Protein AF-A0A815L8V5-F1 (afdb_monomer_lite)

InterPro domains:
  IPR011989 Armadillo-like helical [G3DSA:1.25.10.10] (196-444)
  IPR016024 Armadillo-type fold [SSF48371] (209-424)
  IPR021838 Protein of unknown function DUF3431 [PF11913] (2-192)
  IPR045906 Serine/threonine-protein kinase ULK4 [PTHR46240] (177-438)

Radius of gyration: 30.21 Å; chains: 1; bounding box: 75×44×86 Å

Sequence (453 aa):
MIVVSHYNEDLTWLDLFIGNKIPHIVYTRSSDPLISHGLSVNKGREVVVYLRYIVDFYSNLPSSIAFIHGHRTSVLQKDPDDIVVALRALKWNKYSYMPLTSAMTQSRFQHRALEIQAAVNYKLWRDVLQKELGPPPLTGVQTHCCASFAVTKEAILKHPKVFYSNIMNYIYASEYSDQLTGEIRKTFLPIICDRHILREEPIALLSLRFIQTIWTLIDHTPISLSILSQSKLIPSLFTLIMQHKDKPTGPFIQGVVSCLTTLSEQREMIQTMIEQGLVSVQLQLIQDQLNFSITDRISMNVLLELLSLLDRDLTYVLDIVKRALQVKKTGIGESDLPSIAEKLLQTHKPLVSLVGPMINLLPNEDSSIAKIALHNLSLLTQLIGSEGKAVLTKNHCHILSSILRTTDTTKQKLLLRALKRLINGDKRSLDVARSNNNNELIVKTSLLFFLCT

Foldseek 3Di:
DEEEEDEPADQPVCCVQVNPVDDYDYAYDDCDPPDDNYDNDLFQRQLLSVLVVCLVCVVPDDFKYWYAYRDQADPLAAPPRGLSVLVVPDPPPPDQKFASGPAKDWAAADCDDPDPLNNLVNCCCVPQVCVPQNHADHRTAMFHPHLTMMHGSVLSVSDDSVSSVSLSVCRVPPPDGSVSSNCCSGRPPVCSSDVVSRPPPPVLLVVLVVLLVVLVVDPPDPVVLVVVLPDCVLVVLLVQCVVCLVPLQDPNVLSSLVSLLSQLVDLSSLVSNLVSQVLVSLVSSLVSLVVPPPDDPSSVSSNLSSLSNLLSNLVSLVVLLVVLVVCVVPVDDDPCSVVVSVVSLVSNQVCLLCLQVLLVQLPPPPPSSNVSSLSSLLSCLVSNFQVNLVNDELVSLVSLLVCLVVDDPVSNVSSLNSVCRNPVVDPVLVVQLPPDDPDNSVSSNVSSVVSHD

pLDDT: mean 82.91, std 13.08, range [39.44, 97.5]

Organism: NCBI:txid433720

Structure (mmCIF, N/CA/C/O backbone):
data_AF-A0A815L8V5-F1
#
_entry.id   AF-A0A815L8V5-F1
#
loop_
_atom_site.group_PDB
_atom_site.id
_atom_site.type_symbol
_atom_site.label_atom_id
_atom_site.label_alt_id
_atom_site.label_comp_id
_atom_site.label_asym_id
_atom_site.label_entity_id
_atom_site.label_seq_id
_atom_site.pdbx_PDB_ins_code
_atom_site.Cartn_x
_atom_site.Cartn_y
_atom_site.Cartn_z
_atom_site.occupancy
_atom_site.B_iso_or_equiv
_atom_site.auth_seq_id
_atom_site.auth_comp_id
_atom_site.auth_asym_id
_atom_site.auth_atom_id
_atom_site.pdbx_PDB_model_num
ATOM 1 N N . MET A 1 1 ? 25.981 -6.390 -25.357 1.00 93.94 1 MET A N 1
ATOM 2 C CA . MET A 1 1 ? 26.302 -5.031 -25.856 1.00 93.94 1 MET A CA 1
ATOM 3 C C . MET A 1 1 ? 25.738 -4.018 -24.877 1.00 93.94 1 MET A C 1
ATOM 5 O O . MET A 1 1 ? 24.651 -4.263 -24.369 1.00 93.94 1 MET A O 1
ATOM 9 N N . ILE A 1 2 ? 26.439 -2.922 -24.602 1.00 94.62 2 ILE A N 1
ATOM 10 C CA . ILE A 1 2 ? 25.928 -1.790 -23.814 1.00 94.62 2 ILE A CA 1
ATOM 11 C C . ILE A 1 2 ? 25.681 -0.607 -24.754 1.00 94.62 2 ILE A C 1
ATOM 13 O O . ILE A 1 2 ? 26.516 -0.307 -25.598 1.00 94.62 2 ILE A O 1
ATOM 17 N N . VAL A 1 3 ? 24.546 0.067 -24.612 1.00 95.00 3 VAL A N 1
ATOM 18 C CA . VAL A 1 3 ? 24.196 1.278 -25.360 1.00 95.00 3 VAL A CA 1
ATOM 19 C C . VAL A 1 3 ? 24.008 2.407 -24.359 1.00 95.00 3 VAL A C 1
ATOM 21 O O . VAL A 1 3 ? 23.128 2.341 -23.498 1.00 95.00 3 VAL A O 1
ATOM 24 N N . VAL A 1 4 ? 24.842 3.437 -24.470 1.00 93.88 4 VAL A N 1
ATOM 25 C CA . VAL A 1 4 ? 24.873 4.562 -23.534 1.00 93.88 4 VAL A CA 1
ATOM 26 C C . VAL A 1 4 ? 24.207 5.774 -24.168 1.00 93.88 4 VAL A C 1
ATOM 28 O O . VAL A 1 4 ? 24.627 6.240 -25.226 1.00 93.88 4 VAL A O 1
ATOM 31 N N . SER A 1 5 ? 23.174 6.292 -23.505 1.00 91.81 5 SER A N 1
ATOM 32 C CA . SER A 1 5 ? 22.592 7.596 -23.818 1.00 91.81 5 SER A CA 1
ATOM 33 C C . SER A 1 5 ? 23.360 8.692 -23.090 1.00 91.81 5 SER A C 1
ATOM 35 O O . SER A 1 5 ? 23.199 8.844 -21.878 1.00 91.81 5 SER A O 1
ATOM 37 N N . HIS A 1 6 ? 24.137 9.468 -23.842 1.00 91.12 6 HIS A N 1
ATOM 38 C CA . HIS A 1 6 ? 25.019 10.516 -23.338 1.00 91.12 6 HIS A CA 1
ATOM 39 C C . HIS A 1 6 ? 24.514 11.932 -23.675 1.00 91.12 6 HIS A C 1
ATOM 41 O O . HIS A 1 6 ? 24.029 12.210 -24.778 1.00 91.12 6 HIS A O 1
ATOM 47 N N . TYR A 1 7 ? 24.615 12.822 -22.692 1.00 88.12 7 TYR A N 1
ATOM 48 C CA . TYR A 1 7 ? 24.348 14.252 -22.727 1.00 88.12 7 TYR A CA 1
ATOM 49 C C . TYR A 1 7 ? 25.132 14.981 -21.619 1.00 88.12 7 TYR A C 1
ATOM 51 O O . TYR A 1 7 ? 24.631 15.186 -20.514 1.00 88.12 7 TYR A O 1
ATOM 59 N N . ASN A 1 8 ? 26.346 15.426 -21.949 1.00 85.81 8 ASN A N 1
ATOM 60 C CA . ASN A 1 8 ? 27.227 16.230 -21.087 1.00 85.81 8 ASN A CA 1
ATOM 61 C C . ASN A 1 8 ? 27.664 15.552 -19.771 1.00 85.81 8 ASN A C 1
ATOM 63 O O . ASN A 1 8 ? 28.138 16.241 -18.868 1.00 85.81 8 ASN A O 1
ATOM 67 N N . GLU A 1 9 ? 27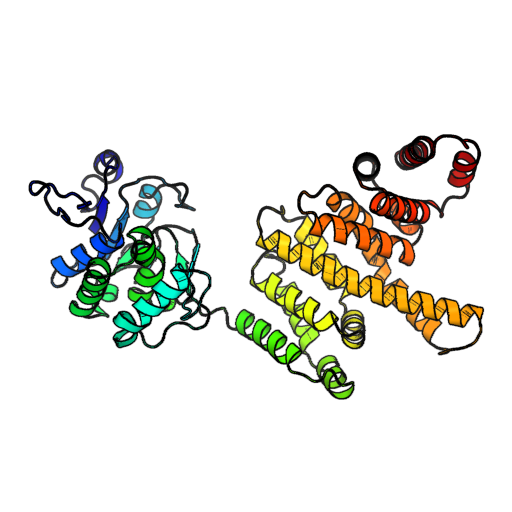.505 14.233 -19.634 1.00 89.38 9 GLU A N 1
ATOM 68 C CA . GLU A 1 9 ? 28.000 13.494 -18.470 1.00 89.38 9 GLU A CA 1
ATOM 69 C C . GLU A 1 9 ? 29.474 13.084 -18.627 1.00 89.38 9 GLU A C 1
ATOM 71 O O . GLU A 1 9 ? 29.961 12.862 -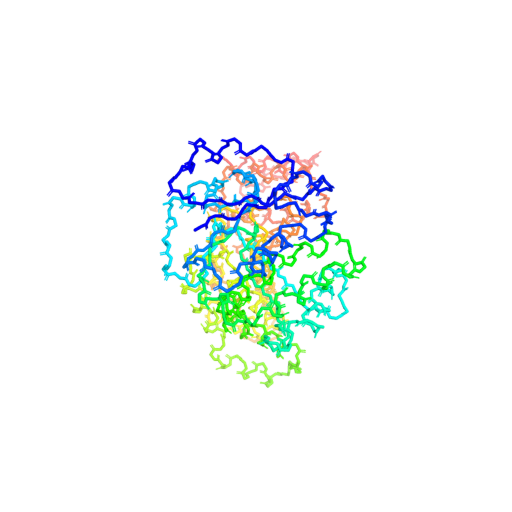19.733 1.00 89.38 9 GLU A O 1
ATOM 76 N N . ASP A 1 10 ? 30.181 12.908 -17.507 1.00 88.44 10 ASP A N 1
ATOM 77 C CA . ASP A 1 10 ? 31.504 12.278 -17.515 1.00 88.44 10 ASP A CA 1
ATOM 78 C C . ASP A 1 10 ? 31.377 10.765 -17.754 1.00 88.44 10 ASP A C 1
ATOM 80 O O . ASP A 1 10 ? 30.729 10.048 -16.986 1.00 88.44 10 ASP A O 1
ATOM 84 N N . LEU A 1 11 ? 32.012 10.283 -18.824 1.00 91.06 11 LEU A N 1
ATOM 85 C CA . LEU A 1 11 ? 32.017 8.881 -19.236 1.00 91.06 11 LEU A CA 1
ATOM 86 C C . LEU A 1 11 ? 33.344 8.159 -18.965 1.00 91.06 11 LEU A C 1
ATOM 88 O O . LEU A 1 11 ? 33.461 6.987 -19.318 1.00 91.06 11 LEU A O 1
ATOM 92 N N . THR A 1 12 ? 34.325 8.792 -18.308 1.00 90.19 12 THR A N 1
ATOM 93 C CA . THR A 1 12 ? 35.628 8.164 -17.984 1.00 90.19 12 THR A CA 1
ATOM 94 C C . THR A 1 12 ? 35.483 6.842 -17.221 1.00 90.19 12 THR A C 1
ATOM 96 O O . THR A 1 12 ? 36.309 5.934 -17.335 1.00 90.19 12 THR A O 1
ATOM 99 N N . TRP A 1 13 ? 34.390 6.689 -16.472 1.00 91.94 13 TRP A N 1
ATOM 100 C CA . TRP A 1 13 ? 34.065 5.470 -15.744 1.00 91.94 13 TRP A CA 1
ATOM 101 C C . TRP A 1 13 ? 33.830 4.251 -16.655 1.00 91.94 13 TRP A C 1
ATOM 103 O O . TRP A 1 13 ? 34.047 3.125 -16.199 1.00 91.94 13 TRP A O 1
ATOM 113 N N . LEU A 1 14 ? 33.401 4.436 -17.912 1.00 89.94 14 LEU A N 1
ATOM 114 C CA . LEU A 1 14 ? 33.193 3.325 -18.847 1.00 89.94 14 LEU A CA 1
ATOM 115 C C . LEU A 1 14 ? 34.505 2.573 -19.055 1.00 89.94 14 LEU A C 1
ATOM 117 O O . LEU A 1 14 ? 34.557 1.368 -18.816 1.00 89.94 14 LEU A O 1
ATOM 121 N N . ASP A 1 15 ? 35.581 3.281 -19.384 1.00 87.88 15 ASP A N 1
ATOM 122 C CA . ASP A 1 15 ? 36.890 2.666 -19.603 1.00 87.88 15 ASP A CA 1
ATOM 123 C C . ASP A 1 15 ? 37.466 2.078 -18.311 1.00 87.88 15 ASP A C 1
ATOM 125 O O . ASP A 1 15 ? 37.955 0.946 -18.303 1.00 87.88 15 ASP A O 1
ATOM 129 N N . LEU A 1 16 ? 37.337 2.804 -17.194 1.00 88.06 16 LEU A N 1
ATOM 130 C CA . LEU A 1 16 ? 37.876 2.388 -15.895 1.00 88.06 16 LEU A CA 1
ATOM 131 C C . LEU A 1 16 ? 37.215 1.116 -15.344 1.00 88.06 16 LEU A C 1
ATOM 133 O O . LEU A 1 16 ? 37.891 0.263 -14.764 1.00 88.06 16 LEU A O 1
ATOM 137 N N . PHE A 1 17 ? 35.892 0.979 -15.481 1.00 86.62 17 PHE A N 1
ATOM 138 C CA . PHE A 1 17 ? 35.136 -0.078 -14.799 1.00 86.62 17 PHE A CA 1
ATOM 139 C C . PHE A 1 17 ? 34.568 -1.156 -15.724 1.00 86.62 17 PHE A C 1
ATOM 141 O O . PHE A 1 17 ? 34.387 -2.295 -15.262 1.00 86.62 17 PHE A O 1
ATOM 148 N N . ILE A 1 18 ? 34.290 -0.820 -16.987 1.00 87.12 18 ILE A N 1
ATOM 149 C CA . ILE A 1 18 ? 33.795 -1.744 -18.018 1.00 87.12 18 ILE A CA 1
ATOM 150 C C . ILE A 1 18 ? 34.939 -2.136 -18.963 1.00 87.12 18 ILE A C 1
ATOM 152 O O . ILE A 1 18 ? 35.172 -3.332 -19.169 1.00 87.12 18 ILE A O 1
ATOM 156 N N . GLY A 1 19 ? 35.679 -1.153 -19.482 1.00 82.44 19 GLY A N 1
ATOM 157 C CA . GLY A 1 19 ? 36.769 -1.333 -20.440 1.00 82.44 19 GLY A CA 1
ATOM 158 C C . GLY A 1 19 ? 36.359 -2.207 -21.629 1.00 82.44 19 GLY A C 1
ATOM 159 O O . GLY A 1 19 ? 35.217 -2.179 -22.089 1.00 82.44 19 GLY A O 1
ATOM 160 N N . ASN A 1 20 ? 37.269 -3.077 -22.072 1.00 84.44 20 ASN A N 1
ATOM 161 C CA . ASN A 1 20 ? 37.032 -3.988 -23.201 1.00 84.44 20 ASN A CA 1
ATOM 162 C C . ASN A 1 20 ? 36.257 -5.267 -22.828 1.00 84.44 20 ASN A C 1
ATOM 164 O O . ASN A 1 20 ? 36.108 -6.159 -23.660 1.00 84.44 20 ASN A O 1
ATOM 168 N N . LYS A 1 21 ? 35.780 -5.403 -21.580 1.00 84.12 21 LYS A N 1
ATOM 169 C CA . LYS A 1 21 ? 35.107 -6.633 -21.119 1.00 84.12 21 LYS A CA 1
ATOM 170 C C . LYS A 1 21 ? 33.724 -6.805 -21.736 1.00 84.12 21 LYS A C 1
ATOM 172 O O . LYS A 1 21 ? 33.283 -7.932 -21.944 1.00 84.12 21 LYS A O 1
ATOM 177 N N . ILE A 1 22 ? 33.027 -5.697 -21.990 1.00 85.25 22 ILE A N 1
ATOM 178 C CA . ILE A 1 22 ? 31.700 -5.690 -22.604 1.00 85.25 22 ILE A CA 1
ATOM 179 C C . ILE A 1 22 ? 31.711 -4.644 -23.722 1.00 85.25 22 ILE A C 1
ATOM 181 O O . ILE A 1 22 ? 31.966 -3.473 -23.436 1.00 85.25 22 ILE A O 1
ATOM 185 N N . PRO A 1 23 ? 31.409 -5.028 -24.977 1.00 91.50 23 PRO A N 1
ATOM 186 C CA . PRO A 1 23 ? 31.283 -4.072 -26.068 1.00 91.50 23 PRO A CA 1
ATOM 187 C C . PRO A 1 23 ? 30.236 -3.017 -25.728 1.00 91.50 23 PRO A C 1
ATOM 189 O O . PRO A 1 23 ? 29.133 -3.369 -25.286 1.00 91.50 23 PRO A O 1
ATOM 192 N N . HIS A 1 24 ? 30.574 -1.752 -25.951 1.00 92.50 24 HIS A N 1
ATOM 193 C CA . HIS A 1 24 ? 29.682 -0.633 -25.708 1.00 92.50 24 HIS A CA 1
ATOM 194 C C . HIS A 1 24 ? 29.692 0.357 -26.877 1.00 92.50 24 HIS A C 1
ATOM 196 O O . HIS A 1 24 ? 30.677 0.476 -27.600 1.00 92.50 24 HIS A O 1
ATOM 202 N N . ILE A 1 25 ? 28.572 1.050 -27.060 1.00 93.19 25 ILE A N 1
ATOM 203 C CA . ILE A 1 25 ? 28.390 2.128 -28.031 1.00 93.19 25 ILE A CA 1
ATOM 204 C C . ILE A 1 25 ? 27.780 3.331 -27.315 1.00 93.19 25 ILE A C 1
ATOM 206 O O . ILE A 1 25 ? 26.880 3.179 -26.484 1.00 93.19 25 ILE A O 1
ATOM 210 N N . VAL A 1 26 ? 28.270 4.525 -27.632 1.00 92.50 26 VAL A N 1
ATOM 211 C CA . VAL A 1 26 ? 27.808 5.777 -27.031 1.00 92.50 26 VAL A CA 1
ATOM 212 C C . VAL A 1 26 ? 27.084 6.587 -28.093 1.00 92.50 26 VAL A C 1
ATOM 214 O O . VAL A 1 26 ? 27.656 6.906 -29.129 1.00 92.50 26 VAL A O 1
ATOM 217 N N . TYR A 1 27 ? 25.827 6.925 -27.824 1.00 92.12 27 TYR A N 1
ATOM 218 C CA . TYR A 1 27 ? 25.060 7.883 -28.614 1.00 92.12 27 TYR A CA 1
ATOM 219 C C . TYR A 1 27 ? 24.996 9.192 -27.843 1.00 92.12 27 TYR A C 1
ATOM 221 O O . TYR A 1 27 ? 24.538 9.223 -26.697 1.00 92.12 27 TYR A O 1
ATOM 229 N N . THR A 1 28 ? 25.424 10.274 -28.483 1.00 89.00 28 THR A N 1
ATOM 230 C CA . THR A 1 28 ? 25.488 11.592 -27.850 1.00 89.00 28 THR A CA 1
ATOM 231 C C . THR A 1 28 ? 24.425 12.508 -28.437 1.00 89.00 28 THR A C 1
ATOM 233 O O . THR A 1 28 ? 24.335 12.693 -29.651 1.00 89.00 28 THR A O 1
ATOM 236 N N . ARG A 1 29 ? 23.618 13.115 -27.566 1.00 87.50 29 ARG A N 1
ATOM 237 C CA . ARG A 1 29 ? 22.642 14.141 -27.954 1.00 87.50 29 ARG A CA 1
ATOM 238 C C . ARG A 1 29 ? 23.357 15.479 -28.115 1.00 87.50 29 ARG A C 1
ATOM 240 O O . ARG A 1 29 ? 23.496 16.233 -27.159 1.00 87.50 29 ARG A O 1
ATOM 247 N N . SER A 1 30 ? 23.837 15.741 -29.324 1.00 80.06 30 SER A N 1
ATOM 248 C CA . SER A 1 30 ? 24.567 16.952 -29.690 1.00 80.06 30 SER A CA 1
ATOM 249 C C . SER A 1 30 ? 24.277 17.317 -31.142 1.00 80.06 30 SER A C 1
ATOM 251 O O . SER A 1 30 ? 24.103 16.442 -31.990 1.00 80.06 30 SER A O 1
ATOM 253 N N . SER A 1 31 ? 24.243 18.617 -31.426 1.00 76.00 31 SER A N 1
ATOM 254 C CA . SER A 1 31 ? 24.148 19.156 -32.784 1.00 76.00 31 SER A CA 1
ATOM 255 C C . SER A 1 31 ? 25.482 19.142 -33.535 1.00 76.00 31 SER A C 1
ATOM 257 O O . SER A 1 31 ? 25.508 19.522 -34.701 1.00 76.00 31 SER A O 1
ATOM 259 N N . ASP A 1 32 ? 26.578 18.744 -32.882 1.00 79.75 32 ASP A N 1
ATOM 260 C CA . ASP A 1 32 ? 27.897 18.643 -33.503 1.00 79.75 32 ASP A CA 1
ATOM 261 C C . ASP A 1 32 ? 27.942 17.469 -34.506 1.00 79.75 32 ASP A C 1
ATOM 263 O O . ASP A 1 32 ? 27.817 16.308 -34.095 1.00 79.75 32 ASP A O 1
ATOM 267 N N . PRO A 1 33 ? 28.129 17.738 -35.813 1.00 74.19 33 PRO A N 1
ATOM 268 C CA . PRO A 1 33 ? 28.169 16.701 -36.840 1.00 74.19 33 PRO A CA 1
ATOM 269 C C . PRO A 1 33 ? 29.424 15.819 -36.771 1.00 74.19 33 PRO A C 1
ATOM 271 O O . PRO A 1 33 ? 29.450 14.770 -37.412 1.00 74.19 33 PRO A O 1
ATOM 274 N N . LEU A 1 34 ? 30.462 16.220 -36.025 1.00 78.81 34 LEU A N 1
ATOM 275 C CA . LEU A 1 34 ? 31.701 15.451 -35.871 1.00 78.81 34 LEU A CA 1
ATOM 276 C C . LEU A 1 34 ? 31.557 14.292 -34.879 1.00 78.81 34 LEU A C 1
ATOM 278 O O . LEU A 1 34 ? 32.405 13.397 -34.843 1.00 78.81 34 LEU A O 1
ATOM 282 N N . ILE A 1 35 ? 30.492 14.282 -34.075 1.00 79.38 35 ILE A N 1
ATOM 283 C CA . ILE A 1 35 ? 30.273 13.234 -33.086 1.00 79.38 35 ILE A CA 1
ATOM 284 C C . ILE A 1 35 ? 29.698 11.993 -33.770 1.00 79.38 35 ILE A C 1
ATOM 286 O O . ILE A 1 35 ? 28.563 11.979 -34.252 1.00 79.38 35 ILE A O 1
ATOM 290 N N . SER A 1 36 ? 30.485 10.914 -33.763 1.00 72.62 36 SER A N 1
ATOM 291 C CA . SER A 1 36 ? 30.018 9.591 -34.180 1.00 72.62 36 SER A CA 1
ATOM 292 C C . SER A 1 36 ? 28.790 9.186 -33.356 1.00 72.62 36 SER A C 1
ATOM 294 O O . SER A 1 36 ? 28.786 9.319 -32.133 1.00 72.62 36 SER A O 1
ATOM 296 N N . HIS A 1 37 ? 27.732 8.724 -34.029 1.00 80.88 37 HIS A N 1
ATOM 297 C CA . HIS A 1 37 ? 26.416 8.454 -33.427 1.00 80.88 37 HIS A CA 1
ATOM 298 C C . HIS A 1 37 ? 25.759 9.680 -32.750 1.00 80.88 37 HIS A C 1
ATOM 300 O O . HIS A 1 37 ? 25.033 9.552 -31.758 1.00 80.88 37 HIS A O 1
ATOM 306 N N . GLY A 1 38 ? 25.996 10.874 -33.302 1.00 78.38 38 GLY A N 1
ATOM 307 C CA . GLY A 1 38 ? 25.346 12.117 -32.898 1.00 78.38 38 GLY A CA 1
ATOM 308 C C . GLY A 1 38 ? 23.855 12.168 -33.252 1.00 78.38 38 GLY A C 1
ATOM 309 O O . GLY A 1 38 ? 23.434 11.796 -34.350 1.00 78.38 38 GLY A O 1
ATOM 310 N N . LEU A 1 39 ? 23.046 12.662 -32.315 1.00 81.50 39 LEU A N 1
ATOM 311 C CA . LEU A 1 39 ? 21.631 12.974 -32.520 1.00 81.50 39 LEU A CA 1
ATOM 312 C C . LEU A 1 39 ? 21.429 14.488 -32.507 1.00 81.50 39 LEU A C 1
ATOM 314 O O . LEU A 1 39 ? 21.410 15.104 -31.441 1.00 81.50 39 LEU A O 1
ATOM 318 N N . SER A 1 40 ? 21.214 15.062 -33.692 1.00 73.62 40 SER A N 1
ATOM 319 C CA . SER A 1 40 ? 21.093 16.512 -33.899 1.00 73.62 40 SER A CA 1
ATOM 320 C C . SER A 1 40 ? 19.864 17.148 -33.241 1.00 73.62 40 SER A C 1
ATOM 322 O O . SER A 1 40 ? 19.825 18.361 -33.049 1.00 73.62 40 SER A O 1
ATOM 324 N N . VAL A 1 41 ? 18.866 16.342 -32.865 1.00 77.69 41 VAL A N 1
ATOM 325 C CA . VAL A 1 41 ? 17.644 16.791 -32.190 1.00 77.69 41 VAL A CA 1
ATOM 326 C C . VAL A 1 41 ? 17.641 16.287 -30.748 1.00 77.69 41 VAL A C 1
ATOM 328 O O . VAL A 1 41 ? 17.446 15.097 -30.494 1.00 77.69 41 VAL A O 1
ATOM 331 N N . ASN A 1 42 ? 17.806 17.200 -29.788 1.00 79.25 42 ASN A N 1
ATOM 332 C CA . ASN A 1 42 ? 17.745 16.889 -28.358 1.00 79.25 42 ASN A CA 1
ATOM 333 C C . ASN A 1 42 ? 16.290 16.857 -27.855 1.00 79.25 42 ASN A C 1
ATOM 335 O O . ASN A 1 42 ? 15.839 17.766 -27.159 1.00 79.25 42 ASN A O 1
ATOM 339 N N . LYS A 1 43 ? 15.540 15.826 -28.261 1.00 83.50 43 LYS A N 1
ATOM 340 C CA . LYS A 1 43 ? 14.137 15.624 -27.872 1.00 83.50 43 LYS A CA 1
ATOM 341 C C . LYS A 1 43 ? 13.833 14.150 -27.627 1.00 83.50 43 LYS A C 1
ATOM 343 O O . LYS A 1 43 ? 14.181 13.305 -28.446 1.00 83.50 43 LYS A O 1
ATOM 348 N N . GLY A 1 44 ? 13.164 13.851 -26.518 1.00 81.50 44 GLY A N 1
ATOM 349 C CA . GLY A 1 44 ? 12.871 12.498 -26.054 1.00 81.50 44 GLY A CA 1
ATOM 350 C C . GLY A 1 44 ? 13.946 11.895 -25.150 1.00 81.50 44 GLY A C 1
ATOM 351 O O . GLY A 1 44 ? 13.945 10.686 -24.952 1.00 81.50 44 GLY A O 1
ATOM 352 N N . ARG A 1 45 ? 14.865 12.689 -24.592 1.00 86.81 45 ARG A N 1
ATOM 353 C CA . ARG A 1 45 ? 15.882 12.224 -23.623 1.00 86.81 45 ARG A CA 1
ATOM 354 C C . ARG A 1 45 ? 16.558 10.893 -24.002 1.00 86.81 45 ARG A C 1
ATOM 356 O O . ARG A 1 45 ? 17.081 10.770 -25.100 1.00 86.81 45 ARG A O 1
ATOM 363 N N . GLU A 1 46 ? 16.577 9.898 -23.117 1.00 87.06 46 GLU A N 1
ATOM 364 C CA . GLU A 1 46 ? 17.219 8.605 -23.370 1.00 87.06 46 GLU A CA 1
ATOM 365 C C . GLU A 1 46 ? 16.402 7.696 -24.304 1.00 87.06 46 GLU A C 1
ATOM 367 O O . GLU A 1 46 ? 16.981 6.870 -25.009 1.00 87.06 46 GLU A O 1
ATOM 372 N N . VAL A 1 47 ? 15.067 7.850 -24.376 1.00 88.00 47 VAL A N 1
ATOM 373 C CA . VAL A 1 47 ? 14.243 6.961 -25.221 1.00 88.00 47 VAL A CA 1
ATOM 374 C C . VAL A 1 47 ? 14.582 7.117 -26.696 1.00 88.00 47 VAL A C 1
ATOM 376 O O . VAL A 1 47 ? 14.653 6.116 -27.405 1.00 88.00 47 VAL A O 1
ATOM 379 N N . VAL A 1 48 ? 14.851 8.339 -27.162 1.00 89.31 48 VAL A N 1
ATOM 380 C CA . VAL A 1 48 ? 15.181 8.561 -28.574 1.00 89.31 48 VAL A CA 1
ATOM 381 C C . VAL A 1 48 ? 16.501 7.887 -28.959 1.00 89.31 48 VAL A C 1
ATOM 383 O O . VAL A 1 48 ? 16.606 7.330 -30.047 1.00 89.31 48 VAL A O 1
ATOM 386 N N . VAL A 1 49 ? 17.474 7.852 -28.042 1.00 90.94 49 VAL A N 1
ATOM 387 C CA . VAL A 1 49 ? 18.748 7.148 -28.233 1.00 90.94 49 VAL A CA 1
ATOM 388 C C . VAL A 1 49 ? 18.517 5.646 -28.367 1.00 90.94 49 VAL A C 1
ATOM 390 O O . VAL A 1 49 ? 19.021 5.017 -29.297 1.00 90.94 49 VAL A O 1
ATOM 393 N N . TYR A 1 50 ? 17.730 5.066 -27.461 1.00 92.19 50 TYR A N 1
ATOM 394 C CA . TYR A 1 50 ? 17.479 3.626 -27.459 1.00 92.19 50 TYR A CA 1
ATOM 395 C C . TYR A 1 50 ? 16.707 3.196 -28.706 1.00 92.19 50 TYR A C 1
ATOM 397 O O . TYR A 1 50 ? 17.092 2.233 -29.369 1.00 92.19 50 TYR A O 1
ATOM 405 N N . LEU A 1 51 ? 15.668 3.952 -29.078 1.00 92.31 51 LEU A N 1
ATOM 406 C CA . LEU A 1 51 ? 14.920 3.731 -30.315 1.00 92.31 51 LEU A CA 1
ATOM 407 C C . LEU A 1 51 ? 15.818 3.873 -31.542 1.00 92.31 51 LEU A C 1
ATOM 409 O O . LEU A 1 51 ? 15.736 3.043 -32.447 1.00 92.31 51 LEU A O 1
ATOM 413 N N . ARG A 1 52 ? 16.699 4.881 -31.567 1.00 93.19 52 ARG A N 1
ATOM 414 C CA . ARG A 1 52 ? 17.618 5.081 -32.686 1.00 93.19 52 ARG A CA 1
ATOM 415 C C . ARG A 1 52 ? 18.538 3.883 -32.873 1.00 93.19 52 ARG A C 1
ATOM 417 O O . ARG A 1 52 ? 18.611 3.365 -33.982 1.00 93.19 52 ARG A O 1
ATOM 424 N N . TYR A 1 53 ? 19.172 3.405 -31.802 1.00 94.56 53 TYR A N 1
ATOM 425 C CA . TYR A 1 53 ? 20.016 2.212 -31.861 1.00 94.56 53 TYR A CA 1
ATOM 426 C C . TYR A 1 53 ? 19.241 0.995 -32.384 1.00 94.56 53 TYR A C 1
ATOM 428 O O . TYR A 1 53 ? 19.713 0.296 -33.280 1.00 94.56 53 TYR A O 1
ATOM 436 N N . ILE A 1 54 ? 18.027 0.763 -31.870 1.00 94.56 54 ILE A N 1
ATOM 437 C CA . ILE A 1 54 ? 17.174 -0.343 -32.325 1.00 94.56 54 ILE A CA 1
ATOM 438 C C . ILE A 1 54 ? 16.891 -0.229 -33.826 1.00 94.56 54 ILE A C 1
ATOM 440 O O . ILE A 1 54 ? 16.985 -1.224 -34.536 1.00 94.56 54 ILE A O 1
ATOM 444 N N . VAL A 1 55 ? 16.566 0.965 -34.322 1.00 94.81 55 VAL A N 1
ATOM 445 C CA . VAL A 1 55 ? 16.263 1.206 -35.741 1.00 94.81 55 VAL A CA 1
ATOM 446 C C . VAL A 1 55 ? 17.504 1.038 -36.623 1.00 94.81 55 VAL A C 1
ATOM 448 O O . VAL A 1 55 ? 17.410 0.391 -37.673 1.00 94.81 55 VAL A O 1
ATOM 451 N N . ASP A 1 56 ? 18.647 1.587 -36.209 1.00 93.88 56 ASP A N 1
ATOM 452 C CA . ASP A 1 56 ? 19.913 1.535 -36.951 1.00 93.88 56 ASP A CA 1
ATOM 453 C C . ASP A 1 56 ? 20.410 0.087 -37.089 1.00 93.88 56 ASP A C 1
ATOM 455 O O . ASP A 1 56 ? 20.791 -0.343 -38.178 1.00 93.88 56 ASP A O 1
ATOM 459 N N . PHE A 1 57 ? 20.326 -0.696 -36.010 1.00 95.75 57 PHE A N 1
ATOM 460 C CA . PHE A 1 57 ? 20.882 -2.049 -35.939 1.00 95.75 57 PHE A CA 1
ATOM 461 C C . PHE A 1 57 ? 19.841 -3.166 -36.025 1.00 95.75 57 PHE A C 1
ATOM 463 O O . PHE A 1 57 ? 20.203 -4.321 -35.832 1.00 95.75 57 PHE A O 1
ATOM 470 N N . TYR A 1 58 ? 18.577 -2.870 -36.342 1.00 96.56 58 TYR A N 1
ATOM 471 C CA . TYR A 1 58 ? 17.452 -3.813 -36.238 1.00 96.56 58 TYR A CA 1
ATOM 472 C C . TYR A 1 58 ? 17.731 -5.210 -36.831 1.00 96.56 58 TYR A C 1
ATOM 474 O O . TYR A 1 58 ? 17.471 -6.229 -36.194 1.00 96.56 58 TYR A O 1
ATOM 482 N N . SER A 1 59 ? 18.317 -5.270 -38.032 1.00 96.44 59 SER A N 1
ATOM 483 C CA . SER A 1 59 ? 18.638 -6.535 -38.714 1.00 96.44 59 SER A CA 1
ATOM 484 C C . SER A 1 59 ? 19.845 -7.270 -38.110 1.00 96.44 59 SER A C 1
ATOM 486 O O . SER A 1 59 ? 19.956 -8.486 -38.236 1.00 96.44 59 SER A O 1
ATOM 488 N N . ASN A 1 60 ? 20.724 -6.545 -37.416 1.00 96.06 60 ASN A N 1
ATOM 489 C CA . ASN A 1 60 ? 22.016 -7.009 -36.905 1.00 96.06 60 ASN A CA 1
ATOM 490 C C . ASN A 1 60 ? 22.135 -6.842 -35.378 1.00 96.06 60 ASN A C 1
ATOM 492 O O . ASN A 1 60 ? 23.234 -6.670 -34.851 1.00 96.06 60 ASN A O 1
ATOM 496 N N . LEU A 1 61 ? 21.011 -6.887 -34.653 1.00 96.06 61 LEU A N 1
ATOM 497 C CA . LEU A 1 61 ? 21.009 -6.766 -33.195 1.00 96.06 61 LEU A CA 1
ATOM 498 C C . LEU A 1 61 ? 21.837 -7.900 -32.554 1.00 96.06 61 LEU A C 1
ATOM 500 O O . LEU A 1 61 ? 21.710 -9.059 -32.982 1.00 96.06 61 LEU A O 1
ATOM 504 N N . PRO A 1 62 ? 22.650 -7.599 -31.524 1.00 95.69 62 PRO A N 1
ATOM 505 C CA . PRO A 1 62 ? 23.333 -8.615 -30.730 1.00 95.69 62 PRO A CA 1
ATOM 506 C C . PRO A 1 62 ? 22.332 -9.359 -29.838 1.00 95.69 62 PRO A C 1
ATOM 508 O O . PRO A 1 62 ? 21.258 -8.839 -29.555 1.00 95.69 62 PRO A O 1
ATOM 511 N N . SER A 1 63 ? 22.695 -10.553 -29.356 1.00 94.56 63 SER A N 1
ATOM 512 C CA . SER A 1 63 ? 21.800 -11.435 -28.578 1.00 94.56 63 SER A CA 1
ATOM 513 C C . SER A 1 63 ? 21.183 -10.777 -27.338 1.00 94.56 63 SER A C 1
ATOM 515 O O . SER A 1 63 ? 20.010 -10.989 -27.047 1.00 94.56 63 SER A O 1
ATOM 517 N N . SER A 1 64 ? 21.941 -9.930 -26.637 1.00 93.75 64 SER A N 1
ATOM 518 C CA . SER A 1 64 ? 21.426 -9.089 -25.553 1.00 93.75 64 SER A CA 1
ATOM 519 C C . SER A 1 64 ? 22.070 -7.707 -25.533 1.00 93.75 64 SER A C 1
ATOM 521 O O . SER A 1 64 ? 23.272 -7.531 -25.793 1.00 93.75 64 SER A O 1
ATOM 523 N N . ILE A 1 65 ? 21.254 -6.723 -25.163 1.00 95.56 65 ILE A N 1
ATOM 524 C CA . ILE A 1 65 ? 21.588 -5.301 -25.150 1.00 95.56 65 ILE A CA 1
ATOM 525 C C . ILE A 1 65 ? 21.214 -4.730 -23.783 1.00 95.56 65 ILE A C 1
ATOM 527 O O . ILE A 1 65 ? 20.103 -4.950 -23.314 1.00 95.56 65 ILE A O 1
ATOM 531 N N . ALA A 1 66 ? 22.124 -3.998 -23.147 1.00 94.06 66 ALA A N 1
ATOM 532 C CA . ALA A 1 66 ? 21.831 -3.185 -21.974 1.00 94.06 66 ALA A CA 1
ATOM 533 C C . ALA A 1 66 ? 21.783 -1.713 -22.381 1.00 94.06 66 ALA A C 1
ATOM 535 O O . ALA A 1 66 ? 22.782 -1.171 -22.848 1.00 94.06 66 ALA A O 1
ATOM 536 N N . PHE A 1 67 ? 20.631 -1.078 -22.209 1.00 93.56 67 PHE A N 1
ATOM 537 C CA . PHE A 1 67 ? 20.441 0.352 -22.400 1.00 93.56 67 PHE A CA 1
ATOM 538 C C . PHE A 1 67 ? 20.647 1.057 -21.063 1.00 93.56 67 PHE A C 1
ATOM 540 O O . PHE A 1 67 ? 20.038 0.666 -20.068 1.00 93.56 67 PHE A O 1
ATOM 547 N N . ILE A 1 68 ? 21.522 2.063 -21.031 1.00 91.88 68 ILE A N 1
ATOM 548 C CA . ILE A 1 68 ? 21.845 2.829 -19.821 1.00 91.88 68 ILE A CA 1
ATOM 549 C C . ILE A 1 68 ? 21.962 4.325 -20.128 1.00 91.88 68 ILE A C 1
ATOM 551 O O . ILE A 1 68 ? 22.120 4.731 -21.284 1.00 91.88 68 ILE A O 1
ATOM 555 N N . HIS A 1 69 ? 21.846 5.166 -19.106 1.00 88.56 69 HIS A N 1
ATOM 556 C CA . HIS A 1 69 ? 22.182 6.590 -19.194 1.00 88.56 69 HIS A CA 1
ATOM 557 C C . HIS A 1 69 ? 23.667 6.830 -18.867 1.00 88.56 69 HIS A C 1
ATOM 559 O O . HIS A 1 69 ? 24.304 5.972 -18.260 1.00 88.56 69 HIS A O 1
ATOM 565 N N . GLY A 1 70 ? 24.210 7.999 -19.221 1.00 87.94 70 GLY A N 1
ATOM 566 C CA . GLY A 1 70 ? 25.633 8.322 -19.038 1.00 87.94 70 GLY A CA 1
ATOM 567 C C . GLY A 1 70 ? 26.134 8.330 -17.587 1.00 87.94 70 GLY A C 1
ATOM 568 O O . GLY A 1 70 ? 27.299 8.034 -17.342 1.00 87.94 70 GLY A O 1
ATOM 569 N N . HIS A 1 71 ? 25.269 8.609 -16.607 1.00 87.62 71 HIS A N 1
ATOM 570 C CA . HIS A 1 71 ? 25.663 8.627 -15.193 1.00 87.62 71 HIS A CA 1
ATOM 571 C C . HIS A 1 71 ? 25.957 7.219 -14.645 1.00 87.62 71 HIS A C 1
ATOM 573 O O . HIS A 1 71 ? 25.134 6.314 -14.801 1.00 87.62 71 HIS A O 1
ATOM 579 N N . ARG A 1 72 ? 27.071 7.066 -13.916 1.00 88.06 72 ARG A N 1
ATOM 580 C CA . ARG A 1 72 ? 27.394 5.836 -13.170 1.00 88.06 72 ARG A CA 1
ATOM 581 C C . ARG A 1 72 ? 26.487 5.637 -11.956 1.00 88.06 72 ARG A C 1
ATOM 583 O O . ARG A 1 72 ? 25.993 4.535 -11.738 1.00 88.06 72 ARG A O 1
ATOM 590 N N . THR A 1 73 ? 26.290 6.698 -11.178 1.00 84.50 73 THR A N 1
ATOM 591 C CA . THR A 1 73 ? 25.441 6.699 -9.985 1.00 84.50 73 THR A CA 1
ATOM 592 C C . THR A 1 73 ? 24.343 7.746 -10.109 1.00 84.50 73 THR A C 1
ATOM 594 O O . THR A 1 73 ? 24.506 8.775 -10.768 1.00 84.50 73 THR A O 1
ATOM 597 N N . SER A 1 74 ? 23.190 7.485 -9.498 1.00 76.25 74 SER A N 1
ATOM 598 C CA . SER A 1 74 ? 22.078 8.435 -9.464 1.00 76.25 74 SER A CA 1
ATOM 599 C C . SER A 1 74 ? 21.221 8.206 -8.229 1.00 76.25 74 SER A C 1
ATOM 601 O O . SER A 1 74 ? 20.917 7.067 -7.905 1.00 76.25 74 SER A O 1
ATOM 603 N N . VAL A 1 75 ? 20.719 9.283 -7.617 1.00 69.44 75 VAL A N 1
ATOM 604 C CA . VAL A 1 75 ? 19.718 9.209 -6.528 1.00 69.44 75 VAL A CA 1
ATOM 605 C C . VAL A 1 75 ? 18.450 8.462 -6.969 1.00 69.44 75 VAL A C 1
ATOM 607 O O . VAL A 1 75 ? 17.706 7.917 -6.154 1.00 69.44 75 VAL A O 1
ATOM 610 N N . LEU A 1 76 ? 18.189 8.444 -8.278 1.00 69.06 76 LEU A N 1
ATOM 611 C CA . LEU A 1 76 ? 17.057 7.737 -8.859 1.00 69.06 76 LEU A CA 1
ATOM 612 C C . LEU A 1 76 ? 17.328 6.228 -9.021 1.00 69.06 76 LEU A C 1
ATOM 614 O O . LEU A 1 76 ? 16.371 5.458 -9.065 1.00 69.06 76 LEU A O 1
ATOM 618 N N . GLN A 1 77 ? 18.589 5.786 -9.093 1.00 71.88 77 GLN A N 1
ATOM 619 C CA . GLN A 1 77 ? 18.944 4.365 -9.099 1.00 71.88 77 GLN A CA 1
ATOM 620 C C . GLN A 1 77 ? 18.963 3.836 -7.664 1.00 71.88 77 GLN A C 1
ATOM 622 O O . GLN A 1 77 ? 19.652 4.369 -6.799 1.00 71.88 77 GLN A O 1
ATOM 627 N N . LYS A 1 78 ? 18.176 2.792 -7.408 1.00 72.69 78 LYS A N 1
ATOM 628 C CA . LYS A 1 78 ? 18.148 2.086 -6.124 1.00 72.69 78 LYS A CA 1
ATOM 629 C C . LYS A 1 78 ? 18.452 0.607 -6.317 1.00 72.69 78 LYS A C 1
ATOM 631 O O . LYS A 1 78 ? 18.029 0.021 -7.319 1.00 72.69 78 LYS A O 1
ATOM 636 N N . ASP A 1 79 ? 19.172 0.058 -5.341 1.00 71.94 79 ASP A N 1
ATOM 637 C CA . ASP A 1 79 ? 19.524 -1.356 -5.172 1.00 71.94 79 ASP A CA 1
ATOM 638 C C . ASP A 1 79 ? 19.942 -2.072 -6.479 1.00 71.94 79 ASP A C 1
ATOM 640 O O . ASP A 1 79 ? 19.206 -2.933 -6.972 1.00 71.94 79 ASP A O 1
ATOM 644 N N . PRO A 1 80 ? 21.120 -1.762 -7.057 1.00 74.06 80 PRO A N 1
ATOM 645 C CA . PRO A 1 80 ? 22.145 -0.836 -6.567 1.00 74.06 80 PRO A CA 1
ATOM 646 C C . PRO A 1 80 ? 21.970 0.596 -7.103 1.00 74.06 80 PRO A C 1
ATOM 648 O O . PRO A 1 80 ? 21.299 0.832 -8.105 1.00 74.06 80 PRO A O 1
ATOM 651 N N . ASP A 1 81 ? 22.603 1.553 -6.433 1.00 78.81 81 ASP A N 1
ATOM 652 C CA . ASP A 1 81 ? 22.745 2.946 -6.874 1.00 78.81 81 ASP A CA 1
ATOM 653 C C . ASP A 1 81 ? 23.914 3.158 -7.856 1.00 78.81 81 ASP A C 1
ATOM 655 O O . ASP A 1 81 ? 23.994 4.211 -8.490 1.00 78.81 81 ASP A O 1
ATOM 659 N N . ASP A 1 82 ? 24.797 2.160 -8.002 1.00 86.75 82 ASP A N 1
ATOM 660 C CA . ASP A 1 82 ? 25.886 2.091 -8.984 1.00 86.75 82 ASP A CA 1
ATOM 661 C C . ASP A 1 82 ? 25.566 1.107 -10.123 1.00 86.75 82 ASP A C 1
ATOM 663 O O . ASP A 1 82 ? 25.511 -0.117 -9.936 1.00 86.75 82 ASP A O 1
ATOM 667 N N . ILE A 1 83 ? 25.437 1.637 -11.343 1.00 87.44 83 ILE A N 1
ATOM 668 C CA . ILE A 1 83 ? 25.111 0.860 -12.543 1.00 87.44 83 ILE A CA 1
ATOM 669 C C . ILE A 1 83 ? 26.164 -0.207 -12.873 1.00 87.44 83 ILE A C 1
ATOM 671 O O . ILE A 1 83 ? 25.834 -1.244 -13.450 1.00 87.44 83 ILE A O 1
ATOM 675 N N . VAL A 1 84 ? 27.430 -0.006 -12.487 1.00 89.06 84 VAL A N 1
ATOM 676 C CA . VAL A 1 84 ? 28.504 -0.985 -12.718 1.00 89.06 84 VAL A CA 1
ATOM 677 C C . VAL A 1 84 ? 28.233 -2.263 -11.928 1.00 89.06 84 VAL A C 1
ATOM 679 O O . VAL A 1 84 ? 28.473 -3.362 -12.435 1.00 89.06 84 VAL A O 1
ATOM 682 N N . VAL A 1 85 ? 27.708 -2.138 -10.705 1.00 86.19 85 VAL A N 1
ATOM 683 C CA . VAL A 1 85 ? 27.334 -3.288 -9.872 1.00 86.19 85 VAL A CA 1
ATOM 684 C C . VAL A 1 85 ? 26.199 -4.059 -10.541 1.00 86.19 85 VAL A C 1
ATOM 686 O O . VAL A 1 85 ? 26.300 -5.279 -10.688 1.00 86.19 85 VAL A O 1
ATOM 689 N N . ALA A 1 86 ? 25.175 -3.355 -11.036 1.00 86.38 86 ALA A N 1
ATOM 690 C CA . ALA A 1 86 ? 24.064 -3.975 -11.755 1.00 86.38 86 ALA A CA 1
ATOM 691 C C . ALA A 1 86 ? 24.538 -4.708 -13.023 1.00 86.38 86 ALA A C 1
ATOM 693 O O . ALA A 1 86 ? 24.193 -5.870 -13.232 1.00 86.38 86 ALA A O 1
ATOM 694 N N . LEU A 1 87 ? 25.385 -4.071 -13.840 1.00 88.25 87 LEU A N 1
ATOM 695 C CA . LEU A 1 87 ? 25.923 -4.649 -15.077 1.00 88.25 87 LEU A CA 1
ATOM 696 C C . LEU A 1 87 ? 26.796 -5.886 -14.827 1.00 88.25 87 LEU A C 1
ATOM 698 O O . LEU A 1 87 ? 26.752 -6.833 -15.612 1.00 88.25 87 LEU A O 1
ATOM 702 N N . ARG A 1 88 ? 27.577 -5.906 -13.740 1.00 86.44 88 ARG A N 1
ATOM 703 C CA . ARG A 1 88 ? 28.402 -7.067 -13.359 1.00 86.44 88 ARG A CA 1
ATOM 704 C C . ARG A 1 88 ? 27.572 -8.223 -12.805 1.00 86.44 88 ARG A C 1
ATOM 706 O O . ARG A 1 88 ? 27.928 -9.376 -13.024 1.00 86.44 88 ARG A O 1
ATOM 713 N N . ALA A 1 89 ? 26.478 -7.925 -12.107 1.00 83.62 89 ALA A N 1
ATOM 714 C CA . ALA A 1 89 ? 25.549 -8.928 -11.588 1.00 83.62 89 ALA A CA 1
ATOM 715 C C . ALA A 1 89 ? 24.563 -9.449 -12.651 1.00 83.62 89 ALA A C 1
ATOM 717 O O . ALA A 1 89 ? 23.875 -10.451 -12.425 1.00 83.62 89 ALA A O 1
ATOM 718 N N . LEU A 1 90 ? 24.479 -8.774 -13.803 1.00 84.50 90 LEU A N 1
ATOM 719 C CA . LEU A 1 90 ? 23.511 -9.069 -14.847 1.00 84.50 90 LEU A CA 1
ATOM 720 C C . LEU A 1 90 ? 23.700 -10.484 -15.408 1.00 84.50 90 LEU A C 1
ATOM 722 O O . LEU A 1 90 ? 24.736 -10.836 -15.974 1.00 84.50 90 LEU A O 1
ATOM 726 N N . LYS A 1 91 ? 22.639 -11.292 -15.323 1.00 83.00 91 LYS A N 1
ATOM 727 C CA . LYS A 1 91 ? 22.570 -12.602 -15.980 1.00 83.00 91 LYS A CA 1
ATOM 728 C C . LYS A 1 91 ? 22.073 -12.428 -17.413 1.00 83.00 91 LYS A C 1
ATOM 730 O O . LYS A 1 91 ? 20.876 -12.544 -17.679 1.00 83.00 91 LYS A O 1
ATOM 735 N N . TRP A 1 92 ? 22.998 -12.118 -18.318 1.00 87.31 92 TRP A N 1
ATOM 736 C CA . TRP A 1 92 ? 22.728 -11.930 -19.747 1.00 87.31 92 TRP A CA 1
ATOM 737 C C . TRP A 1 92 ? 21.916 -13.095 -20.338 1.00 87.31 92 TRP A C 1
ATOM 739 O O . TRP A 1 92 ? 22.161 -14.254 -20.012 1.00 87.31 92 TRP A O 1
ATOM 749 N N . ASN A 1 93 ? 20.948 -12.782 -21.206 1.00 84.19 93 ASN A N 1
ATOM 750 C CA . ASN A 1 93 ? 20.030 -13.729 -21.859 1.00 84.19 93 ASN A CA 1
ATOM 751 C C . ASN A 1 93 ? 19.116 -14.563 -20.932 1.00 84.19 93 ASN A C 1
ATOM 753 O O . ASN A 1 93 ? 18.368 -15.398 -21.432 1.00 84.19 93 ASN A O 1
ATOM 757 N N . LYS A 1 94 ? 19.131 -14.371 -19.601 1.00 82.50 94 LYS A N 1
ATOM 758 C CA . LYS A 1 94 ? 18.275 -15.158 -18.693 1.00 82.50 94 LYS A CA 1
ATOM 759 C C . LYS A 1 94 ? 16.786 -14.821 -18.832 1.00 82.50 94 LYS A C 1
ATOM 761 O O . LYS A 1 94 ? 15.950 -15.714 -18.749 1.00 82.50 94 LYS A O 1
ATOM 766 N N . TYR A 1 95 ? 16.465 -13.540 -18.992 1.00 81.25 95 TYR A N 1
ATOM 767 C CA . TYR A 1 95 ? 15.096 -13.045 -19.140 1.00 81.25 95 TYR A CA 1
ATOM 768 C C . TYR A 1 95 ? 15.013 -12.112 -20.343 1.00 81.25 95 TYR A C 1
ATOM 770 O O . TYR A 1 95 ? 15.987 -11.428 -20.661 1.00 81.25 95 TYR A O 1
ATOM 778 N N . SER A 1 96 ? 13.842 -12.064 -20.983 1.00 84.06 96 SER A N 1
ATOM 779 C CA . SER A 1 96 ? 13.593 -11.214 -22.151 1.00 84.06 96 SER A CA 1
ATOM 780 C C . SER A 1 96 ? 13.816 -9.730 -21.867 1.00 84.06 96 SER A C 1
ATOM 782 O O . SER A 1 96 ? 14.326 -9.029 -22.739 1.00 84.06 96 SER A O 1
ATOM 784 N N . TYR A 1 97 ? 13.483 -9.290 -20.653 1.00 85.94 97 TYR A N 1
ATOM 785 C CA . TYR A 1 97 ? 13.744 -7.963 -20.113 1.00 85.94 97 TYR A CA 1
ATOM 786 C C . TYR A 1 97 ? 14.246 -8.089 -18.669 1.00 85.94 97 TYR A C 1
ATOM 788 O O . TYR A 1 97 ? 13.759 -8.922 -17.904 1.00 85.94 97 TYR A O 1
ATOM 796 N N . MET A 1 98 ? 15.205 -7.252 -18.277 1.00 86.50 98 MET A N 1
ATOM 797 C CA . MET A 1 98 ? 15.702 -7.176 -16.908 1.00 86.50 98 MET A CA 1
ATOM 798 C C . MET A 1 98 ? 15.977 -5.717 -16.523 1.00 86.50 98 MET A C 1
ATOM 800 O O . MET A 1 98 ? 16.852 -5.089 -17.119 1.00 86.50 98 MET A O 1
ATOM 804 N N . PRO A 1 99 ? 15.270 -5.152 -15.534 1.00 85.94 99 PRO A N 1
ATOM 805 C CA . PRO A 1 99 ? 15.593 -3.824 -15.029 1.00 85.94 99 PRO A CA 1
ATOM 806 C C . PRO A 1 99 ? 16.955 -3.850 -14.324 1.00 85.94 99 PRO A C 1
ATOM 808 O O . PRO A 1 99 ? 17.303 -4.835 -13.674 1.00 85.94 99 PRO A O 1
ATOM 811 N N . LEU A 1 100 ? 17.713 -2.758 -14.426 1.00 85.88 100 LEU A N 1
ATOM 812 C CA . LEU A 1 100 ? 18.992 -2.606 -13.719 1.00 85.88 100 LEU A CA 1
ATOM 813 C C . LEU A 1 100 ? 18.846 -1.860 -12.381 1.00 85.88 100 LEU A C 1
ATOM 815 O O . LEU A 1 100 ? 19.845 -1.515 -11.763 1.00 85.88 100 LEU A O 1
ATOM 819 N N . THR A 1 101 ? 17.610 -1.609 -11.939 1.00 79.88 101 THR A N 1
ATOM 820 C CA . THR A 1 101 ? 17.290 -0.950 -10.666 1.00 79.88 101 THR A CA 1
ATOM 821 C C . THR A 1 101 ? 16.011 -1.514 -10.041 1.00 79.88 101 THR A C 1
ATOM 823 O O . THR A 1 101 ? 15.101 -1.964 -10.745 1.00 79.88 101 THR A O 1
ATOM 826 N N . SER A 1 102 ? 15.919 -1.449 -8.711 1.00 75.25 102 SER A N 1
ATOM 827 C CA . SER A 1 102 ? 14.725 -1.795 -7.933 1.00 75.25 102 SER A CA 1
ATOM 828 C C . SER A 1 102 ? 13.670 -0.682 -7.887 1.00 75.25 102 SER A C 1
ATOM 830 O O . SER A 1 102 ? 12.531 -0.944 -7.500 1.00 75.25 102 SER A O 1
ATOM 832 N N . ALA A 1 103 ? 14.014 0.551 -8.279 1.00 74.19 103 ALA A N 1
ATOM 833 C CA . ALA A 1 103 ? 13.107 1.691 -8.190 1.00 74.19 103 ALA A CA 1
ATOM 834 C C . ALA A 1 103 ? 11.860 1.471 -9.061 1.00 74.19 103 ALA A C 1
ATOM 836 O O . ALA A 1 103 ? 11.975 1.113 -10.230 1.00 74.19 103 ALA A O 1
ATOM 837 N N . MET A 1 104 ? 10.671 1.727 -8.512 1.00 75.56 104 MET A N 1
ATOM 838 C CA . MET A 1 104 ? 9.392 1.551 -9.209 1.00 75.56 104 MET A CA 1
ATOM 839 C C . MET A 1 104 ? 8.744 2.899 -9.530 1.00 75.56 104 MET A C 1
ATOM 841 O O . MET A 1 104 ? 8.896 3.870 -8.792 1.00 75.56 104 MET A O 1
ATOM 845 N N . THR A 1 105 ? 7.986 2.951 -10.620 1.00 73.12 105 THR A N 1
ATOM 846 C CA . THR A 1 105 ? 7.138 4.082 -11.004 1.00 73.12 105 THR A CA 1
ATOM 847 C C . THR A 1 105 ? 5.753 3.595 -11.414 1.00 73.12 105 THR A C 1
ATOM 849 O O . THR A 1 105 ? 5.587 2.443 -11.814 1.00 73.12 105 THR A O 1
ATOM 852 N N . GLN A 1 106 ? 4.751 4.465 -11.298 1.00 77.38 106 GLN A N 1
ATOM 853 C CA . GLN A 1 106 ? 3.387 4.199 -11.735 1.00 77.38 106 GLN A CA 1
ATOM 854 C C . GLN A 1 106 ? 2.986 5.236 -12.779 1.00 77.38 106 GLN A C 1
ATOM 856 O O . GLN A 1 106 ? 3.151 6.434 -12.574 1.00 77.38 106 GLN A O 1
ATOM 861 N N . SER A 1 107 ? 2.451 4.775 -13.903 1.00 79.81 107 SER A N 1
ATOM 862 C CA . SER A 1 107 ? 1.982 5.622 -14.998 1.00 79.81 107 SER A CA 1
ATOM 863 C C . SER A 1 107 ? 0.508 5.368 -15.267 1.00 79.81 107 SER A C 1
ATOM 865 O O . SER A 1 107 ? 0.074 4.221 -15.329 1.00 79.81 107 SER A O 1
ATOM 867 N N . ARG A 1 108 ? -0.269 6.436 -15.440 1.00 81.81 108 ARG A N 1
ATOM 868 C CA . ARG A 1 108 ? -1.702 6.370 -15.759 1.00 81.81 108 ARG A CA 1
ATOM 869 C C . ARG A 1 108 ? -1.946 6.725 -17.226 1.00 81.81 108 ARG A C 1
ATOM 871 O O . ARG A 1 108 ? -1.136 7.423 -17.837 1.00 81.81 108 ARG A O 1
ATOM 878 N N . PHE A 1 109 ? -3.074 6.260 -17.765 1.00 83.12 109 PHE A N 1
ATOM 879 C CA . PHE A 1 109 ? -3.531 6.534 -19.132 1.00 83.12 109 PHE A CA 1
ATOM 880 C C . PHE A 1 109 ? -4.961 7.064 -19.074 1.00 83.12 109 PHE A C 1
ATOM 882 O O . PHE A 1 109 ? -5.906 6.297 -18.918 1.00 83.12 109 PHE A O 1
ATOM 889 N N . GLN A 1 110 ? -5.137 8.381 -19.154 1.00 81.12 110 GLN A N 1
ATOM 890 C CA . GLN A 1 110 ? -6.450 9.008 -18.997 1.00 81.12 110 GLN A CA 1
ATOM 891 C C . GLN A 1 110 ? -6.637 10.147 -19.996 1.00 81.12 110 GLN A C 1
ATOM 893 O O . GLN A 1 110 ? -5.829 11.063 -20.052 1.00 81.12 110 GLN A O 1
ATOM 898 N N . HIS A 1 111 ? -7.733 10.121 -20.756 1.00 73.69 111 HIS A N 1
ATOM 899 C CA . HIS A 1 111 ? -8.003 11.114 -21.802 1.00 73.69 111 HIS A CA 1
ATOM 900 C C . HIS A 1 111 ? -8.261 12.535 -21.257 1.00 73.69 111 HIS A C 1
ATOM 902 O O . HIS A 1 111 ? -7.861 13.514 -21.879 1.00 73.69 111 HIS A O 1
ATOM 908 N N . ARG A 1 112 ? -8.926 12.660 -20.098 1.00 71.00 112 ARG A N 1
ATOM 909 C CA . ARG A 1 112 ? -9.231 13.939 -19.427 1.00 71.00 112 ARG A CA 1
ATOM 910 C C . ARG A 1 112 ? -8.701 13.924 -17.993 1.00 71.00 112 ARG A C 1
ATOM 912 O O . ARG A 1 112 ? -9.474 13.807 -17.047 1.00 71.00 112 ARG A O 1
ATOM 919 N N . ALA A 1 113 ? -7.383 13.984 -17.843 1.00 66.75 113 ALA A N 1
ATOM 920 C CA . ALA A 1 113 ? -6.730 14.045 -16.539 1.00 66.75 113 ALA A CA 1
ATOM 921 C C . ALA A 1 113 ? -6.293 15.472 -16.189 1.00 66.75 113 ALA A C 1
ATOM 923 O O . ALA A 1 113 ? -5.839 16.213 -17.057 1.00 66.75 113 ALA A O 1
ATOM 924 N N . LEU A 1 114 ? -6.363 15.818 -14.899 1.00 73.00 114 LEU A N 1
ATOM 925 C CA . LEU A 1 114 ? -5.665 16.988 -14.344 1.00 73.00 114 LEU A CA 1
ATOM 926 C C . LEU A 1 114 ? -4.137 16.814 -14.435 1.00 73.00 114 LEU A C 1
ATOM 928 O O . LEU A 1 114 ? -3.393 17.784 -14.537 1.00 73.00 114 LEU A O 1
ATOM 932 N N . GLU A 1 115 ? -3.671 15.563 -14.428 1.00 80.69 115 GLU A N 1
ATOM 933 C CA . GLU A 1 115 ? -2.275 15.199 -14.643 1.00 80.69 115 GLU A CA 1
ATOM 934 C C . GLU A 1 115 ? -1.946 15.184 -16.145 1.00 80.69 115 GLU A C 1
ATOM 936 O O . GLU A 1 115 ? -2.330 14.266 -16.874 1.00 80.69 115 GLU A O 1
ATOM 941 N N . ILE A 1 116 ? -1.185 16.182 -16.604 1.00 85.19 116 ILE A N 1
ATOM 942 C CA . ILE A 1 116 ? -0.801 16.344 -18.019 1.00 85.19 116 ILE A CA 1
ATOM 943 C C . ILE A 1 116 ? -0.101 15.085 -18.560 1.00 85.19 116 ILE A C 1
ATOM 945 O O . ILE A 1 116 ? -0.387 14.654 -19.677 1.00 85.19 116 ILE A O 1
ATOM 949 N N . GLN A 1 117 ? 0.766 14.448 -17.764 1.00 86.62 117 GLN A N 1
ATOM 950 C CA . GLN A 1 117 ? 1.488 13.244 -18.184 1.00 86.62 117 GLN A CA 1
ATOM 951 C C . GLN A 1 117 ? 0.541 12.076 -18.501 1.00 86.62 117 GLN A C 1
ATOM 953 O O . GLN A 1 117 ? 0.759 11.365 -19.480 1.00 86.62 117 GLN A O 1
ATOM 958 N N . ALA A 1 118 ? -0.541 11.897 -17.736 1.00 84.81 118 ALA A N 1
ATOM 959 C CA . ALA A 1 118 ? -1.507 10.824 -17.974 1.00 84.81 118 ALA A CA 1
ATOM 960 C C . ALA A 1 118 ? -2.278 11.011 -19.294 1.00 84.81 118 ALA A C 1
ATOM 962 O O . ALA A 1 118 ? -2.586 10.026 -19.975 1.00 84.81 118 ALA A O 1
ATOM 963 N N . ALA A 1 119 ? -2.538 12.264 -19.683 1.00 86.69 119 ALA A N 1
ATOM 964 C CA . ALA A 1 119 ? -3.145 12.608 -20.969 1.00 86.69 119 ALA A CA 1
ATOM 965 C C . ALA A 1 119 ? -2.182 12.390 -22.144 1.00 86.69 119 ALA A C 1
ATOM 967 O O . ALA A 1 119 ? -2.567 11.797 -23.154 1.00 86.69 119 ALA A O 1
ATOM 968 N N . VAL A 1 120 ? -0.914 12.793 -21.995 1.00 88.62 120 VAL A N 1
ATOM 969 C CA . VAL A 1 120 ? 0.140 12.536 -22.993 1.00 88.62 120 VAL A CA 1
ATOM 970 C C . VAL A 1 120 ? 0.332 11.035 -23.200 1.00 88.62 120 VAL A C 1
ATOM 972 O O . VAL A 1 120 ? 0.358 10.569 -24.340 1.00 88.62 120 VAL A O 1
ATOM 975 N N . ASN A 1 121 ? 0.396 10.269 -22.108 1.00 88.88 121 ASN A N 1
ATOM 976 C CA . ASN A 1 121 ? 0.537 8.819 -22.154 1.00 88.88 121 ASN A CA 1
ATOM 977 C C . ASN A 1 121 ? -0.634 8.159 -22.890 1.00 88.88 121 ASN A C 1
ATOM 979 O O . ASN A 1 121 ? -0.420 7.283 -23.726 1.00 88.88 121 ASN A O 1
ATOM 983 N N . TYR A 1 122 ? -1.867 8.587 -22.598 1.00 88.81 122 TYR A N 1
ATOM 984 C CA . TYR A 1 122 ? -3.063 8.084 -23.273 1.00 88.81 122 TYR A CA 1
ATOM 985 C C . TYR A 1 122 ? -3.034 8.376 -24.775 1.00 88.81 122 TYR A C 1
ATOM 987 O O . TYR A 1 122 ? -3.299 7.483 -25.578 1.00 88.81 122 TYR A O 1
ATOM 995 N N . LYS A 1 123 ? -2.682 9.610 -25.161 1.00 89.62 123 LYS A N 1
ATOM 996 C CA . LYS A 1 123 ? -2.628 10.032 -26.565 1.00 89.62 123 LYS A CA 1
ATOM 997 C C . LYS A 1 123 ? -1.581 9.243 -27.351 1.00 89.62 123 LYS A C 1
ATOM 999 O O . LYS A 1 123 ? -1.914 8.684 -28.388 1.00 89.62 123 LYS A O 1
ATOM 1004 N N . LEU A 1 124 ? -0.363 9.113 -26.820 1.00 89.56 124 LEU A N 1
ATOM 1005 C CA . LEU A 1 124 ? 0.678 8.288 -27.436 1.00 89.56 124 LEU A CA 1
ATOM 1006 C C . LEU A 1 124 ? 0.241 6.825 -27.562 1.00 89.56 124 LEU A C 1
ATOM 1008 O O . LEU A 1 124 ? 0.463 6.207 -28.603 1.00 89.56 124 LEU A O 1
ATOM 1012 N N . TRP A 1 125 ? -0.374 6.265 -26.514 1.00 89.62 125 TRP A N 1
ATOM 1013 C CA . TRP A 1 125 ? -0.838 4.884 -26.567 1.00 89.62 125 TRP A CA 1
ATOM 1014 C C . TRP A 1 125 ? -1.854 4.705 -27.691 1.00 89.62 125 TRP A C 1
ATOM 1016 O O . TRP A 1 125 ? -1.672 3.845 -28.545 1.00 89.62 125 TRP A O 1
ATOM 1026 N N . ARG A 1 126 ? -2.891 5.544 -27.716 1.00 90.50 126 ARG A N 1
ATOM 1027 C CA . ARG A 1 126 ? -3.948 5.511 -28.728 1.00 90.50 126 ARG A CA 1
ATOM 1028 C C . ARG A 1 126 ? -3.397 5.684 -30.146 1.00 90.50 126 ARG A C 1
ATOM 1030 O O . ARG A 1 126 ? -3.765 4.921 -31.032 1.00 90.50 126 ARG A O 1
ATOM 1037 N N . ASP A 1 127 ? -2.531 6.676 -30.348 1.00 90.44 127 ASP A N 1
ATOM 1038 C CA . ASP A 1 127 ? -2.101 7.107 -31.684 1.00 90.44 127 ASP A CA 1
ATOM 1039 C C . ASP A 1 127 ? -0.995 6.216 -32.271 1.00 90.44 127 ASP A C 1
ATOM 1041 O O . ASP A 1 127 ? -0.900 6.084 -33.489 1.00 90.44 127 ASP A O 1
ATOM 1045 N N . VAL A 1 128 ? -0.159 5.600 -31.426 1.00 90.81 128 VAL A N 1
ATOM 1046 C CA . VAL A 1 128 ? 1.032 4.858 -31.877 1.00 90.81 128 VAL A CA 1
ATOM 1047 C C . VAL A 1 128 ? 1.026 3.405 -31.420 1.00 90.81 128 VAL A C 1
ATOM 1049 O O . VAL A 1 128 ? 1.258 2.505 -32.227 1.00 90.81 128 VAL A O 1
ATOM 1052 N N . LEU A 1 129 ? 0.785 3.151 -30.133 1.00 89.00 129 LEU A N 1
ATOM 1053 C CA . LEU A 1 129 ? 1.021 1.827 -29.547 1.00 89.00 129 LEU A CA 1
ATOM 1054 C C . LEU A 1 129 ? -0.154 0.869 -29.716 1.00 89.00 129 LEU A C 1
ATOM 1056 O O . LEU A 1 129 ? 0.055 -0.337 -29.800 1.00 89.00 129 LEU A O 1
ATOM 1060 N N . GLN A 1 130 ? -1.378 1.388 -29.782 1.00 89.69 130 GLN A N 1
ATOM 1061 C CA . GLN A 1 130 ? -2.599 0.592 -29.728 1.00 89.69 130 GLN A CA 1
ATOM 1062 C C . GLN A 1 130 ? -2.696 -0.424 -30.864 1.00 89.69 130 GLN A C 1
ATOM 1064 O O . GLN A 1 130 ? -3.225 -1.516 -30.662 1.00 89.69 130 GLN A O 1
ATOM 1069 N N . LYS A 1 131 ? -2.164 -0.077 -32.040 1.00 89.56 131 LYS A N 1
ATOM 1070 C CA . LYS A 1 131 ? -2.173 -0.955 -33.209 1.00 89.56 131 LYS A CA 1
ATOM 1071 C C . LYS A 1 131 ? -1.443 -2.276 -32.949 1.00 89.56 131 LYS A C 1
ATOM 1073 O O . LYS A 1 131 ? -1.943 -3.303 -33.387 1.00 89.56 131 LYS A O 1
ATOM 1078 N N . GLU A 1 132 ? -0.329 -2.245 -32.214 1.00 87.56 132 GLU A N 1
ATOM 1079 C CA . GLU A 1 132 ? 0.451 -3.456 -31.912 1.00 87.56 132 GLU A CA 1
ATOM 1080 C C . GLU A 1 132 ? 0.224 -4.010 -30.504 1.00 87.56 132 GLU A C 1
ATOM 1082 O O . GLU A 1 132 ? 0.268 -5.219 -30.296 1.00 87.56 132 GLU A O 1
ATOM 1087 N N . LEU A 1 133 ? -0.038 -3.151 -29.515 1.00 85.25 133 LEU A N 1
ATOM 1088 C CA . LEU A 1 133 ? -0.149 -3.561 -28.109 1.00 85.25 133 LEU A CA 1
ATOM 1089 C C . LEU A 1 133 ? -1.595 -3.746 -27.626 1.00 85.25 133 LEU A C 1
ATOM 1091 O O . LEU A 1 133 ? -1.805 -4.245 -26.516 1.00 85.25 133 LEU A O 1
ATOM 1095 N N . GLY A 1 134 ? -2.592 -3.376 -28.432 1.00 85.56 134 GLY A N 1
ATOM 1096 C CA . GLY A 1 134 ? -4.001 -3.362 -28.034 1.00 85.56 134 GLY A CA 1
ATOM 1097 C C . GLY A 1 134 ? -4.382 -2.129 -27.198 1.00 85.56 134 GLY A C 1
ATOM 1098 O O . GLY A 1 134 ? -3.623 -1.160 -27.134 1.00 85.56 134 GLY A O 1
ATOM 1099 N N . PRO A 1 135 ? -5.576 -2.107 -26.580 1.00 83.69 135 PRO A N 1
ATOM 1100 C CA . PRO A 1 135 ? -6.069 -0.933 -25.857 1.00 83.69 135 PRO A CA 1
ATOM 1101 C C . PRO A 1 135 ? -5.195 -0.573 -24.638 1.00 83.69 135 PRO A C 1
ATOM 1103 O O . PRO A 1 135 ? -4.525 -1.448 -24.084 1.00 83.69 135 PRO A O 1
ATOM 1106 N N . PRO A 1 136 ? -5.193 0.703 -24.202 1.00 80.94 136 PRO A N 1
ATOM 1107 C CA . PRO A 1 136 ? -4.418 1.136 -23.042 1.00 80.94 136 PRO A CA 1
ATOM 1108 C C . PRO A 1 136 ? -4.890 0.459 -21.743 1.00 80.94 136 PRO A C 1
ATOM 1110 O O . PRO A 1 136 ? -6.097 0.284 -21.557 1.00 80.94 136 PRO A O 1
ATOM 1113 N N . PRO A 1 137 ? -3.977 0.138 -20.806 1.00 76.56 137 PRO A N 1
ATOM 1114 C CA . PRO A 1 137 ? -4.335 -0.413 -19.501 1.00 76.56 137 PRO A CA 1
ATOM 1115 C C . PRO A 1 137 ? -5.217 0.550 -18.695 1.00 76.56 137 PRO A C 1
ATOM 1117 O O . PRO A 1 137 ? -4.839 1.698 -18.453 1.00 76.56 137 PRO A O 1
ATOM 1120 N N . LEU A 1 138 ? -6.377 0.068 -18.236 1.00 68.19 138 LEU A N 1
ATOM 1121 C CA . LEU A 1 138 ? -7.387 0.884 -17.543 1.00 68.19 138 LEU A CA 1
ATOM 1122 C C . LEU A 1 138 ? -6.903 1.428 -16.189 1.00 68.19 138 LEU A C 1
ATOM 1124 O O . LEU A 1 138 ? -7.230 2.552 -15.814 1.00 68.19 138 LEU A O 1
ATOM 1128 N N . THR A 1 139 ? -6.104 0.651 -15.458 1.00 65.75 139 THR A N 1
ATOM 1129 C CA . THR A 1 139 ? -5.628 0.985 -14.104 1.00 65.75 139 THR A CA 1
ATOM 1130 C C . THR A 1 139 ? -4.256 1.658 -14.089 1.00 65.75 139 THR A C 1
ATOM 1132 O O . THR A 1 139 ? -3.681 1.888 -13.024 1.00 65.75 139 THR A O 1
ATOM 1135 N N . GLY A 1 140 ? -3.713 1.987 -15.264 1.00 73.94 140 GLY A N 1
ATOM 1136 C CA . GLY A 1 140 ? -2.309 2.355 -15.388 1.00 73.94 140 GLY A CA 1
ATOM 1137 C C . GLY A 1 140 ? -1.381 1.144 -15.316 1.00 73.94 140 GLY A C 1
ATOM 1138 O O . GLY A 1 140 ? -1.813 -0.005 -15.338 1.00 73.94 140 GLY A O 1
ATOM 1139 N N . VAL A 1 141 ? -0.085 1.421 -15.258 1.00 73.19 141 VAL A N 1
ATOM 1140 C CA . VAL A 1 141 ? 0.997 0.433 -15.261 1.00 73.19 141 VAL A CA 1
ATOM 1141 C C . VAL A 1 141 ? 2.014 0.779 -14.198 1.00 73.19 141 VAL A C 1
ATOM 1143 O O . VAL A 1 141 ? 2.322 1.954 -13.989 1.00 73.19 141 VAL A O 1
ATOM 1146 N N . GLN A 1 142 ? 2.547 -0.245 -13.543 1.00 72.38 142 GLN A N 1
ATOM 1147 C CA . GLN A 1 142 ? 3.680 -0.101 -12.646 1.00 72.38 142 GLN A CA 1
ATOM 1148 C C . GLN A 1 142 ? 4.916 -0.711 -13.304 1.00 72.38 142 GLN A C 1
ATOM 1150 O O . GLN A 1 142 ? 4.914 -1.886 -13.660 1.00 72.38 142 GLN A O 1
ATOM 1155 N N . THR A 1 143 ? 5.968 0.081 -13.471 1.00 72.19 143 THR A N 1
ATOM 1156 C CA . THR A 1 143 ? 7.209 -0.325 -14.143 1.00 72.19 143 THR A CA 1
ATOM 1157 C C . THR A 1 143 ? 8.425 0.053 -13.303 1.00 72.19 143 THR A C 1
ATOM 1159 O O . THR A 1 143 ? 8.307 0.755 -12.298 1.00 72.19 143 THR A O 1
ATOM 1162 N N . HIS A 1 144 ? 9.610 -0.410 -13.702 1.00 73.62 144 HIS A N 1
ATOM 1163 C CA . HIS A 1 144 ? 10.858 0.042 -13.093 1.00 73.62 144 HIS A CA 1
ATOM 1164 C C . HIS A 1 144 ? 11.222 1.444 -13.602 1.00 73.62 144 HIS A C 1
ATOM 1166 O O . HIS A 1 144 ? 11.156 1.733 -14.798 1.00 73.62 144 HIS A O 1
ATOM 1172 N N . CYS A 1 145 ? 11.584 2.327 -12.677 1.00 65.19 145 CYS A N 1
ATOM 1173 C CA . CYS A 1 145 ? 12.001 3.693 -12.950 1.00 65.19 145 CYS A CA 1
ATOM 1174 C C . CYS A 1 145 ? 13.409 3.706 -13.587 1.00 65.19 145 CYS A C 1
ATOM 1176 O O . CYS A 1 145 ? 14.142 2.725 -13.542 1.00 65.19 145 CYS A O 1
ATOM 1178 N N . CYS A 1 146 ? 13.801 4.848 -14.156 1.00 67.00 146 CYS A N 1
ATOM 1179 C CA . CYS A 1 146 ? 15.190 5.186 -14.525 1.00 67.00 146 CYS A CA 1
ATOM 1180 C C . CYS A 1 146 ? 15.738 4.688 -15.865 1.00 67.00 146 CYS A C 1
ATOM 1182 O O . CYS A 1 146 ? 16.881 5.003 -16.177 1.00 67.00 146 CYS A O 1
ATOM 1184 N N . ALA A 1 147 ? 14.929 4.034 -16.704 1.00 71.31 147 ALA A N 1
ATOM 1185 C CA . ALA A 1 147 ? 15.255 3.748 -18.111 1.00 71.31 147 ALA A CA 1
ATOM 1186 C C . ALA A 1 147 ? 16.519 2.903 -18.367 1.00 71.31 147 ALA A C 1
ATOM 1188 O O . ALA A 1 147 ? 16.885 2.724 -19.523 1.00 71.31 147 ALA A O 1
ATOM 1189 N N . SER A 1 148 ? 17.154 2.364 -17.325 1.00 87.56 148 SER A N 1
ATOM 1190 C CA . SER A 1 148 ? 18.300 1.467 -17.448 1.00 87.56 148 SER A CA 1
ATOM 1191 C C . SER A 1 148 ? 17.836 0.017 -17.331 1.00 87.56 148 SER A C 1
ATOM 1193 O O . SER A 1 148 ? 17.320 -0.402 -16.291 1.00 87.56 148 SER A O 1
ATOM 1195 N N . PHE A 1 149 ? 17.998 -0.755 -18.400 1.00 89.44 149 PHE A N 1
ATOM 1196 C CA . PHE A 1 149 ? 17.527 -2.138 -18.479 1.00 89.44 149 PHE A CA 1
ATOM 1197 C C . PHE A 1 149 ? 18.332 -2.951 -19.491 1.00 89.44 149 PHE A C 1
A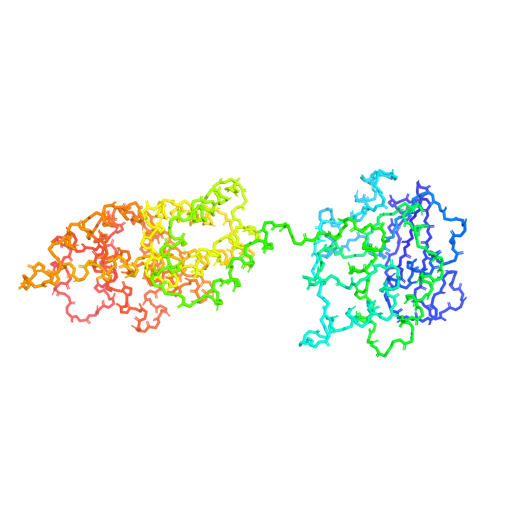TOM 1199 O O . PHE A 1 149 ? 18.917 -2.412 -20.427 1.00 89.44 149 PHE A O 1
ATOM 1206 N N . ALA A 1 150 ? 18.324 -4.268 -19.323 1.00 91.50 150 ALA A N 1
ATOM 1207 C CA . ALA A 1 150 ? 18.792 -5.223 -20.309 1.00 91.50 150 ALA A CA 1
ATOM 1208 C C . ALA A 1 150 ? 17.615 -5.889 -21.024 1.00 91.50 150 ALA A C 1
ATOM 1210 O O . ALA A 1 150 ? 16.573 -6.145 -20.425 1.00 91.50 150 ALA A O 1
ATOM 1211 N N . VAL A 1 151 ? 17.784 -6.174 -22.309 1.00 92.12 151 VAL A N 1
ATOM 1212 C CA . VAL A 1 151 ? 16.767 -6.787 -23.159 1.00 92.12 151 VAL A CA 1
ATOM 1213 C C . VAL A 1 151 ? 17.417 -7.717 -24.180 1.00 92.12 151 VAL A C 1
ATOM 1215 O O . VAL A 1 151 ? 18.516 -7.462 -24.679 1.00 92.12 151 VAL A O 1
ATOM 1218 N N . THR A 1 152 ? 16.731 -8.814 -24.477 1.00 93.56 152 THR A N 1
ATOM 1219 C CA . THR A 1 152 ? 17.144 -9.783 -25.505 1.00 93.56 152 THR A CA 1
ATOM 1220 C C . THR A 1 152 ? 16.791 -9.304 -26.912 1.00 93.56 152 THR A C 1
ATOM 1222 O O . THR A 1 152 ? 15.817 -8.573 -27.107 1.00 93.56 152 THR A O 1
ATOM 1225 N N . LYS A 1 153 ? 17.544 -9.764 -27.913 1.00 94.56 153 LYS A N 1
ATOM 1226 C CA . LYS A 1 153 ? 17.220 -9.550 -29.330 1.00 94.56 153 LYS A CA 1
ATOM 1227 C C . LYS A 1 153 ? 15.803 -10.007 -29.652 1.00 94.56 153 LYS A C 1
ATOM 1229 O O . LYS A 1 153 ? 15.052 -9.287 -30.301 1.00 94.56 153 LYS A O 1
ATOM 1234 N N . GLU A 1 154 ? 15.441 -11.191 -29.177 1.00 92.88 154 GLU A N 1
ATOM 1235 C CA . GLU A 1 154 ? 14.162 -11.837 -29.449 1.00 92.88 154 GLU A CA 1
ATOM 1236 C C . GLU A 1 154 ? 13.002 -10.988 -28.927 1.00 92.88 154 GLU A C 1
ATOM 1238 O O . GLU A 1 154 ? 11.985 -10.870 -29.599 1.00 92.88 154 GLU A O 1
ATOM 1243 N N . ALA A 1 155 ? 13.165 -10.345 -27.766 1.00 90.56 155 ALA A N 1
ATOM 1244 C CA . ALA A 1 155 ? 12.166 -9.435 -27.212 1.00 90.56 155 ALA A CA 1
ATOM 1245 C C . ALA A 1 155 ? 11.940 -8.193 -28.085 1.00 90.56 155 ALA A C 1
ATOM 1247 O O . ALA A 1 155 ? 10.796 -7.786 -28.264 1.00 90.56 155 ALA A O 1
ATOM 1248 N N . ILE A 1 156 ? 13.007 -7.621 -28.653 1.00 92.75 156 ILE A N 1
ATOM 1249 C CA . ILE A 1 156 ? 12.905 -6.483 -29.580 1.00 92.75 156 ILE A CA 1
ATOM 1250 C C . ILE A 1 156 ? 12.249 -6.926 -30.895 1.00 92.75 156 ILE A C 1
ATOM 1252 O O . ILE A 1 156 ? 11.362 -6.257 -31.413 1.00 92.75 156 ILE A O 1
ATOM 1256 N N . LEU A 1 157 ? 12.629 -8.091 -31.422 1.00 93.75 157 LEU A N 1
ATOM 1257 C CA . LEU A 1 157 ? 12.103 -8.597 -32.694 1.00 93.75 157 LEU A CA 1
ATOM 1258 C C . LEU A 1 157 ? 10.633 -9.047 -32.641 1.00 93.75 157 LEU A C 1
ATOM 1260 O O . LEU A 1 157 ? 10.068 -9.349 -33.691 1.00 93.75 157 LEU A O 1
ATOM 1264 N N . LYS A 1 158 ? 9.994 -9.059 -31.462 1.00 92.06 158 LYS A N 1
ATOM 1265 C CA . LYS A 1 158 ? 8.539 -9.269 -31.338 1.00 92.06 158 LYS A CA 1
ATOM 1266 C C . LYS A 1 158 ? 7.726 -8.192 -32.057 1.00 92.06 158 LYS A C 1
ATOM 1268 O O . LYS A 1 158 ? 6.591 -8.464 -32.434 1.00 92.06 158 LYS A O 1
ATOM 1273 N N . HIS A 1 159 ? 8.290 -6.998 -32.245 1.00 92.88 159 HIS A N 1
ATOM 1274 C CA . HIS A 1 159 ? 7.622 -5.871 -32.897 1.00 92.88 159 HIS A CA 1
ATOM 1275 C C . HIS A 1 159 ? 8.402 -5.441 -34.132 1.00 92.88 159 HIS A C 1
ATOM 1277 O O . HIS A 1 159 ? 9.622 -5.368 -34.057 1.00 92.88 159 HIS A O 1
ATOM 1283 N N . PRO A 1 160 ? 7.751 -5.101 -35.256 1.00 94.94 160 PRO A N 1
ATOM 1284 C CA . PRO A 1 160 ? 8.451 -4.757 -36.491 1.00 94.94 160 PRO A CA 1
ATOM 1285 C C . PRO A 1 160 ? 9.271 -3.464 -36.360 1.00 94.94 160 PRO A C 1
ATOM 1287 O O . PRO A 1 160 ? 8.894 -2.546 -35.638 1.00 94.94 160 PRO A O 1
ATOM 1290 N N . LYS A 1 161 ? 10.339 -3.308 -37.159 1.00 95.69 161 LYS A N 1
ATOM 1291 C CA . LYS A 1 161 ? 11.171 -2.082 -37.195 1.00 95.69 161 LYS A CA 1
ATOM 1292 C C . LYS A 1 161 ? 10.347 -0.789 -37.294 1.00 95.69 161 LYS A C 1
ATOM 1294 O O . LYS A 1 161 ? 10.644 0.191 -36.615 1.00 95.69 161 LYS A O 1
ATOM 1299 N N . VAL A 1 162 ? 9.295 -0.805 -38.118 1.00 95.44 162 VAL A N 1
ATOM 1300 C CA . VAL A 1 162 ? 8.391 0.336 -38.341 1.00 95.44 162 VAL A CA 1
ATOM 1301 C C . VAL A 1 162 ? 7.697 0.781 -37.051 1.00 95.44 162 VAL A C 1
ATOM 1303 O O . VAL A 1 162 ? 7.493 1.976 -36.861 1.00 95.44 162 VAL A O 1
ATOM 1306 N N . PHE A 1 163 ? 7.393 -0.139 -36.132 1.00 93.62 163 PHE A N 1
ATOM 1307 C CA . PHE A 1 163 ? 6.808 0.194 -34.833 1.00 93.62 163 PHE A CA 1
ATOM 1308 C C . PHE A 1 163 ? 7.728 1.122 -34.029 1.00 93.62 163 PHE A C 1
ATOM 1310 O O . PHE A 1 163 ? 7.304 2.190 -33.590 1.00 93.62 163 PHE A O 1
ATOM 1317 N N . TYR A 1 164 ? 9.014 0.779 -33.927 1.00 93.19 164 TYR A N 1
ATOM 1318 C CA . TYR A 1 164 ? 10.016 1.612 -33.256 1.00 93.19 164 TYR A CA 1
ATOM 1319 C C . TYR A 1 164 ? 10.207 2.967 -33.949 1.00 93.19 164 TYR A C 1
ATOM 1321 O O . TYR A 1 164 ? 10.283 4.001 -33.281 1.00 93.19 164 TYR A O 1
ATOM 1329 N N . SER A 1 165 ? 10.225 2.982 -35.287 1.00 93.94 165 SER A N 1
ATOM 1330 C CA . SER A 1 165 ? 10.297 4.223 -36.066 1.00 93.94 165 SER A CA 1
ATOM 1331 C C . SER A 1 165 ? 9.089 5.134 -35.825 1.00 93.94 165 SER A C 1
ATOM 1333 O O . SER A 1 165 ? 9.266 6.341 -35.689 1.00 93.94 165 SER A O 1
ATOM 1335 N N . ASN A 1 166 ? 7.880 4.583 -35.698 1.00 93.75 166 ASN A N 1
ATOM 1336 C CA . ASN A 1 166 ? 6.671 5.366 -35.431 1.00 93.75 166 ASN A CA 1
ATOM 1337 C C . ASN A 1 166 ? 6.708 6.044 -34.056 1.00 93.75 166 ASN A C 1
ATOM 1339 O O . ASN A 1 166 ? 6.334 7.210 -33.946 1.00 93.75 166 ASN A O 1
ATOM 1343 N N . ILE A 1 167 ? 7.211 5.354 -33.026 1.00 91.62 167 ILE A N 1
ATOM 1344 C CA . ILE A 1 167 ? 7.391 5.948 -31.690 1.00 91.62 167 ILE A CA 1
ATOM 1345 C C . ILE A 1 167 ? 8.388 7.110 -31.763 1.00 91.62 167 ILE A C 1
ATOM 1347 O O . ILE A 1 167 ? 8.124 8.192 -31.240 1.00 91.62 167 ILE A O 1
ATOM 1351 N N . MET A 1 168 ? 9.513 6.910 -32.452 1.00 90.94 168 MET A N 1
ATOM 1352 C CA . MET A 1 168 ? 10.535 7.944 -32.618 1.00 90.94 168 MET A CA 1
ATOM 1353 C C . MET A 1 168 ? 9.993 9.162 -33.387 1.00 90.94 168 MET A C 1
ATOM 1355 O O . MET A 1 168 ? 10.181 10.300 -32.960 1.00 90.94 168 MET A O 1
ATOM 1359 N N . ASN A 1 169 ? 9.253 8.933 -34.475 1.00 92.06 169 ASN A N 1
ATOM 1360 C CA . ASN A 1 169 ? 8.624 9.992 -35.266 1.00 92.06 169 ASN A CA 1
ATOM 1361 C C . ASN A 1 169 ? 7.591 10.779 -34.451 1.00 92.06 169 ASN A C 1
ATOM 1363 O O . ASN A 1 169 ? 7.557 12.005 -34.541 1.00 92.06 169 ASN A O 1
ATOM 1367 N N . TYR A 1 170 ? 6.796 10.102 -33.615 1.00 91.31 170 TYR A N 1
ATOM 1368 C CA . TYR A 1 170 ? 5.864 10.768 -32.705 1.00 91.31 170 TYR A CA 1
ATOM 1369 C C . TYR A 1 170 ? 6.596 11.690 -31.725 1.00 91.31 170 TYR A C 1
ATOM 1371 O O . TYR A 1 170 ? 6.178 12.828 -31.533 1.00 91.31 170 TYR A O 1
ATOM 1379 N N . ILE A 1 171 ? 7.707 11.238 -31.131 1.00 89.62 171 ILE A N 1
ATOM 1380 C CA . ILE A 1 171 ? 8.516 12.062 -30.218 1.00 89.62 171 ILE A CA 1
ATOM 1381 C C . ILE A 1 171 ? 9.013 13.324 -30.928 1.00 89.62 171 ILE A C 1
ATOM 1383 O O . ILE A 1 171 ? 8.897 14.422 -30.381 1.00 89.62 171 ILE A O 1
ATOM 1387 N N . TYR A 1 172 ? 9.527 13.196 -32.154 1.00 89.62 172 TYR A N 1
ATOM 1388 C CA . TYR A 1 172 ? 10.011 14.348 -32.912 1.00 89.62 172 TYR A CA 1
ATOM 1389 C C . TYR A 1 172 ? 8.886 15.316 -33.295 1.00 89.62 172 TYR A C 1
ATOM 1391 O O . TYR A 1 172 ? 9.024 16.518 -33.054 1.00 89.62 172 TYR A O 1
ATOM 1399 N N . ALA A 1 173 ? 7.763 14.802 -33.800 1.00 90.81 173 ALA A N 1
ATOM 1400 C CA . ALA A 1 173 ? 6.627 15.604 -34.258 1.00 90.81 173 ALA A CA 1
ATOM 1401 C C . ALA A 1 173 ? 5.769 16.193 -33.122 1.00 90.81 173 ALA A C 1
ATOM 1403 O O . ALA A 1 173 ? 5.034 17.150 -33.338 1.00 90.81 173 ALA A O 1
ATOM 1404 N N . SER A 1 174 ? 5.841 15.632 -31.914 1.00 88.62 174 SER A N 1
ATOM 1405 C CA . SER A 1 174 ? 5.006 16.021 -30.774 1.00 88.62 174 SER A CA 1
ATOM 1406 C C . SER A 1 174 ? 5.224 17.475 -30.344 1.00 88.62 174 SER A C 1
ATOM 1408 O O . SER A 1 174 ? 6.351 17.887 -30.111 1.00 88.62 174 SER A O 1
ATOM 1410 N N . GLU A 1 175 ? 4.164 18.237 -30.095 1.00 88.44 175 GLU A N 1
ATOM 1411 C CA . GLU A 1 175 ? 4.269 19.598 -29.535 1.00 88.44 175 GLU A CA 1
ATOM 1412 C C . GLU A 1 175 ? 4.589 19.613 -28.027 1.00 88.44 175 GLU A C 1
ATOM 1414 O O . GLU A 1 175 ? 4.932 20.652 -27.466 1.00 88.44 175 GLU A O 1
ATOM 1419 N N . TYR A 1 176 ? 4.500 18.461 -27.350 1.00 88.12 176 TYR A N 1
ATOM 1420 C CA . TYR A 1 176 ? 4.832 18.347 -25.929 1.00 88.12 176 TYR A CA 1
ATOM 1421 C C . TYR A 1 176 ? 6.329 18.549 -25.660 1.00 88.12 176 TYR A C 1
ATOM 1423 O O . TYR A 1 176 ? 7.184 18.235 -26.492 1.00 88.12 176 TYR A O 1
ATOM 1431 N N . SER A 1 177 ? 6.638 19.033 -24.453 1.00 87.50 177 SER A N 1
ATOM 1432 C CA . SER A 1 177 ? 8.011 19.284 -24.011 1.00 87.50 177 SER A CA 1
ATOM 1433 C C . SER A 1 177 ? 8.862 18.009 -23.981 1.00 87.50 177 SER A C 1
ATOM 1435 O O . SER A 1 177 ? 8.353 16.901 -23.786 1.00 87.50 177 SER A O 1
ATOM 1437 N N . ASP A 1 178 ? 10.186 18.175 -24.094 1.00 84.94 178 ASP A N 1
ATOM 1438 C CA . ASP A 1 178 ? 11.151 17.072 -23.973 1.00 84.94 178 ASP A CA 1
ATOM 1439 C C . ASP A 1 178 ? 10.953 16.273 -22.674 1.00 84.94 178 ASP A C 1
ATOM 1441 O O . ASP A 1 178 ? 11.030 15.049 -22.688 1.00 84.94 178 ASP A O 1
ATOM 1445 N N . GLN A 1 179 ? 10.608 16.939 -21.567 1.00 85.19 179 GLN A N 1
ATOM 1446 C CA . GLN A 1 179 ? 10.297 16.275 -20.301 1.00 85.19 179 GLN A CA 1
ATOM 1447 C C . GLN A 1 179 ? 9.104 15.317 -20.431 1.00 85.19 179 GLN A C 1
ATOM 1449 O O . GLN A 1 179 ? 9.237 14.148 -20.082 1.00 85.19 179 GLN A O 1
ATOM 1454 N N . LEU A 1 180 ? 7.974 15.777 -20.979 1.00 85.25 180 LEU A N 1
ATOM 1455 C CA . LEU A 1 180 ? 6.757 14.966 -21.110 1.00 85.25 180 LEU A CA 1
ATOM 1456 C C . LEU A 1 180 ? 6.939 13.804 -22.096 1.00 85.25 180 LEU A C 1
ATOM 1458 O O . LEU A 1 180 ? 6.508 12.682 -21.829 1.00 85.25 180 LEU A O 1
ATOM 1462 N N . THR A 1 181 ? 7.606 14.056 -23.228 1.00 83.88 181 THR A N 1
ATOM 1463 C CA . THR A 1 181 ? 7.922 13.003 -24.211 1.00 83.88 181 THR A CA 1
ATOM 1464 C C . THR A 1 181 ? 9.024 12.059 -23.725 1.00 83.88 181 THR A C 1
ATOM 1466 O O . THR A 1 181 ? 9.056 10.894 -24.099 1.00 83.88 181 THR A O 1
ATOM 1469 N N . GLY A 1 182 ? 9.922 12.526 -22.860 1.00 80.94 182 GLY A N 1
ATOM 1470 C CA . GLY A 1 182 ? 11.023 11.736 -22.324 1.00 80.94 182 GLY A CA 1
ATOM 1471 C C . GLY A 1 182 ? 10.564 10.696 -21.307 1.00 80.94 182 GLY A C 1
ATOM 1472 O O . GLY A 1 182 ? 11.185 9.641 -21.208 1.00 80.94 182 GLY A O 1
ATOM 1473 N N . GLU A 1 183 ? 9.457 10.932 -20.595 1.00 79.62 183 GLU A N 1
ATOM 1474 C CA . GLU A 1 183 ? 8.877 9.963 -19.648 1.00 79.62 183 GLU A CA 1
ATOM 1475 C C . GLU A 1 183 ? 8.444 8.649 -20.317 1.00 79.62 183 GLU A C 1
ATOM 1477 O O . GLU A 1 183 ? 8.358 7.615 -19.648 1.00 79.62 183 GLU A O 1
ATOM 1482 N N . ILE A 1 184 ? 8.316 8.635 -21.653 1.00 74.62 184 ILE A N 1
ATOM 1483 C CA . ILE A 1 184 ? 8.045 7.421 -22.433 1.00 74.62 184 ILE A CA 1
ATOM 1484 C C . ILE A 1 184 ? 9.026 6.292 -22.084 1.00 74.62 184 ILE A C 1
ATOM 1486 O O . ILE A 1 184 ? 8.645 5.120 -22.027 1.00 74.62 184 ILE A O 1
ATOM 1490 N N . ARG A 1 185 ? 10.284 6.645 -21.798 1.00 72.75 185 ARG A N 1
ATOM 1491 C CA . ARG A 1 185 ? 11.348 5.699 -21.440 1.00 72.75 185 ARG A CA 1
ATOM 1492 C C . ARG A 1 185 ? 11.029 4.847 -20.209 1.00 72.75 185 ARG A C 1
ATOM 1494 O O . ARG A 1 185 ? 11.480 3.711 -20.130 1.00 72.75 185 ARG A O 1
ATOM 1501 N N . LYS A 1 186 ? 10.292 5.402 -19.240 1.00 72.31 186 LYS A N 1
ATOM 1502 C CA . LYS A 1 186 ? 9.972 4.734 -17.972 1.00 72.31 186 LYS A CA 1
ATOM 1503 C C . LYS A 1 186 ? 8.674 3.947 -18.093 1.00 72.31 186 LYS A C 1
ATOM 1505 O O . LYS A 1 186 ? 8.545 2.877 -17.508 1.00 72.31 186 LYS A O 1
ATOM 1510 N N . THR A 1 187 ? 7.729 4.468 -18.869 1.00 71.88 187 THR A N 1
ATOM 1511 C CA . THR A 1 187 ? 6.390 3.895 -18.998 1.00 71.88 187 THR A CA 1
ATOM 1512 C C . THR A 1 187 ? 6.321 2.790 -20.050 1.00 71.88 187 THR A C 1
ATOM 1514 O O . THR A 1 187 ? 5.817 1.714 -19.754 1.00 71.88 187 THR A O 1
ATOM 1517 N N . PHE A 1 188 ? 6.816 3.017 -21.270 1.00 76.62 188 PHE A N 1
ATOM 1518 C CA . PHE A 1 188 ? 6.472 2.162 -22.416 1.00 76.62 188 PHE A CA 1
ATOM 1519 C C . PHE A 1 188 ? 7.559 1.174 -22.820 1.00 76.62 188 PHE A C 1
ATOM 1521 O O . PHE A 1 188 ? 7.224 0.057 -23.195 1.00 76.62 188 PHE A O 1
ATOM 1528 N N . LEU A 1 189 ? 8.846 1.531 -22.732 1.00 76.50 189 LEU A N 1
ATOM 1529 C CA . LEU A 1 189 ? 9.932 0.602 -23.092 1.00 76.50 189 LEU A CA 1
ATOM 1530 C C . LEU A 1 189 ? 9.878 -0.731 -22.323 1.00 76.50 189 LEU A C 1
ATOM 1532 O O . LEU A 1 189 ? 10.032 -1.769 -22.968 1.00 76.50 189 LEU A O 1
ATOM 1536 N N . PRO A 1 190 ? 9.586 -0.755 -21.005 1.00 75.06 190 PRO A N 1
ATOM 1537 C CA . PRO A 1 190 ? 9.398 -2.016 -20.292 1.00 75.06 190 PRO A CA 1
ATOM 1538 C C . PRO A 1 190 ? 8.238 -2.841 -20.868 1.00 75.06 190 PRO A C 1
ATOM 1540 O O . PRO A 1 190 ? 8.385 -4.035 -21.097 1.00 75.06 190 PRO A O 1
ATOM 1543 N N . ILE A 1 191 ? 7.113 -2.192 -21.185 1.00 73.69 191 ILE A N 1
ATOM 1544 C CA . ILE A 1 191 ? 5.901 -2.838 -21.715 1.00 73.69 191 ILE A CA 1
ATOM 1545 C C . ILE A 1 191 ? 6.129 -3.412 -23.117 1.00 73.69 191 ILE A C 1
ATOM 1547 O O . ILE A 1 191 ? 5.655 -4.505 -23.422 1.00 73.69 191 ILE A O 1
ATOM 1551 N N . ILE A 1 192 ? 6.840 -2.671 -23.971 1.00 78.88 192 ILE A N 1
ATOM 1552 C CA . ILE A 1 192 ? 7.159 -3.080 -25.343 1.00 78.88 192 ILE A CA 1
ATOM 1553 C C . ILE A 1 192 ? 8.014 -4.351 -25.321 1.00 78.88 192 ILE A C 1
ATOM 1555 O O . ILE A 1 192 ? 7.735 -5.298 -26.055 1.00 78.88 192 ILE A O 1
ATOM 1559 N N . CYS A 1 193 ? 9.042 -4.376 -24.474 1.00 74.62 193 CYS A N 1
ATOM 1560 C CA . CYS A 1 193 ? 10.010 -5.467 -24.421 1.00 74.62 193 CYS A CA 1
ATOM 1561 C C . CYS A 1 193 ? 9.484 -6.696 -23.664 1.00 74.62 193 CYS A C 1
ATOM 1563 O O . CYS A 1 193 ? 9.820 -7.829 -24.016 1.00 74.62 193 CYS A O 1
ATOM 1565 N N . ASP A 1 194 ? 8.648 -6.499 -22.646 1.00 68.81 194 ASP A N 1
ATOM 1566 C CA . ASP A 1 194 ? 8.037 -7.593 -21.903 1.00 68.81 194 ASP A CA 1
ATOM 1567 C C . ASP A 1 194 ? 6.646 -7.214 -21.377 1.00 68.81 194 ASP A C 1
ATOM 1569 O O . ASP A 1 194 ? 6.474 -6.520 -20.374 1.00 68.81 194 ASP A O 1
ATOM 1573 N N . ARG A 1 195 ? 5.620 -7.726 -22.064 1.00 58.62 195 ARG A N 1
ATOM 1574 C CA . ARG A 1 195 ? 4.211 -7.487 -21.733 1.00 58.62 195 ARG A CA 1
ATOM 1575 C C . ARG A 1 195 ? 3.830 -8.052 -20.359 1.00 58.62 195 ARG A C 1
ATOM 1577 O O . ARG A 1 195 ? 2.870 -7.563 -19.776 1.00 58.62 195 ARG A O 1
ATOM 1584 N N . HIS A 1 196 ? 4.589 -9.004 -19.803 1.00 50.97 196 HIS A N 1
ATOM 1585 C CA . HIS A 1 196 ? 4.375 -9.502 -18.436 1.00 50.97 196 HIS A CA 1
ATOM 1586 C C . HIS A 1 196 ? 4.763 -8.475 -17.354 1.00 50.97 196 HIS A C 1
ATOM 1588 O O . HIS A 1 196 ? 4.421 -8.657 -16.186 1.00 50.97 196 HIS A O 1
ATOM 1594 N N . ILE A 1 197 ? 5.432 -7.374 -17.727 1.00 49.25 197 ILE A N 1
ATOM 1595 C CA . ILE A 1 197 ? 5.693 -6.216 -16.851 1.00 49.25 197 ILE A CA 1
ATOM 1596 C C . ILE A 1 197 ? 4.438 -5.356 -16.674 1.00 49.25 197 ILE A C 1
ATOM 1598 O O . ILE A 1 197 ? 4.381 -4.533 -15.759 1.00 49.25 197 ILE A O 1
ATOM 1602 N N . LEU A 1 198 ? 3.379 -5.597 -17.459 1.00 48.44 198 LEU A N 1
ATOM 1603 C CA . LEU A 1 198 ? 2.026 -5.264 -17.033 1.00 48.44 198 LEU A CA 1
ATOM 1604 C C . LEU A 1 198 ? 1.712 -6.131 -15.809 1.00 48.44 198 LEU A C 1
ATOM 1606 O O . LEU A 1 198 ? 1.054 -7.164 -15.900 1.00 48.44 198 LEU A O 1
ATOM 1610 N N . ARG A 1 199 ? 2.177 -5.707 -14.632 1.00 47.56 199 ARG A N 1
ATOM 1611 C CA . ARG A 1 199 ? 1.454 -6.034 -13.416 1.00 47.56 199 ARG A CA 1
ATOM 1612 C C . ARG A 1 199 ? 0.116 -5.328 -13.565 1.00 47.56 199 ARG A C 1
ATOM 1614 O O . ARG A 1 199 ? -0.024 -4.166 -13.188 1.00 47.56 199 ARG A O 1
ATOM 1621 N N . GLU A 1 200 ? -0.845 -6.026 -14.171 1.00 48.66 200 GLU A N 1
ATOM 1622 C CA . GLU A 1 200 ? -2.244 -5.860 -13.802 1.00 48.66 200 GLU A CA 1
ATOM 1623 C C . GLU A 1 200 ? -2.255 -5.729 -12.281 1.00 48.66 200 GLU A C 1
ATOM 1625 O O . GLU A 1 200 ? -1.518 -6.457 -11.597 1.00 48.66 200 GLU A O 1
ATOM 1630 N N . GLU A 1 201 ? -2.988 -4.745 -11.750 1.00 52.16 201 GLU A N 1
ATOM 1631 C CA . GLU A 1 201 ? -3.166 -4.688 -10.303 1.00 52.16 201 GLU A CA 1
ATOM 1632 C C . GLU A 1 201 ? -3.495 -6.105 -9.840 1.00 52.16 201 GLU A C 1
ATOM 1634 O O . GLU A 1 201 ? -4.397 -6.704 -10.435 1.00 52.16 201 GLU A O 1
ATOM 1639 N N . PRO A 1 202 ? -2.727 -6.680 -8.886 1.00 63.91 202 PRO A N 1
ATOM 1640 C CA . PRO A 1 202 ? -2.933 -8.053 -8.460 1.00 63.91 202 PRO A CA 1
ATOM 1641 C C . PRO A 1 202 ? -4.428 -8.301 -8.329 1.00 63.91 202 PRO A C 1
ATOM 1643 O O . PRO A 1 202 ? -5.104 -7.463 -7.737 1.00 63.91 202 PRO A O 1
ATOM 1646 N N . ILE A 1 203 ? -4.953 -9.395 -8.887 1.00 66.12 203 ILE A N 1
ATOM 1647 C CA . ILE A 1 203 ? -6.403 -9.682 -8.922 1.00 66.12 203 ILE A CA 1
ATOM 1648 C C . ILE A 1 203 ? -7.061 -9.416 -7.557 1.00 66.12 203 ILE A C 1
ATOM 1650 O O . ILE A 1 203 ? -8.191 -8.940 -7.479 1.00 66.12 203 ILE A O 1
ATOM 1654 N N . ALA A 1 204 ? -6.318 -9.639 -6.473 1.00 69.62 204 ALA A N 1
ATOM 1655 C CA . ALA A 1 204 ? -6.709 -9.299 -5.116 1.00 69.62 204 ALA A CA 1
ATOM 1656 C C . ALA A 1 204 ? -6.999 -7.791 -4.885 1.00 69.62 204 ALA A C 1
ATOM 1658 O O . ALA A 1 204 ? -8.037 -7.465 -4.323 1.00 69.62 204 ALA A O 1
ATOM 1659 N N . LEU A 1 205 ? -6.159 -6.859 -5.353 1.00 72.44 205 LEU A N 1
ATOM 1660 C CA . LEU A 1 205 ? -6.418 -5.408 -5.298 1.00 72.44 205 LEU A CA 1
ATOM 1661 C C . LEU A 1 205 ? -7.626 -4.993 -6.145 1.00 72.44 205 LEU A C 1
ATOM 1663 O O . LEU A 1 205 ? -8.437 -4.185 -5.690 1.00 72.44 205 LEU A O 1
ATOM 1667 N N . LEU A 1 206 ? -7.776 -5.570 -7.342 1.00 73.50 206 LEU A N 1
ATOM 1668 C CA . LEU A 1 206 ? -8.957 -5.337 -8.181 1.00 73.50 206 LEU A CA 1
ATOM 1669 C C . LEU A 1 206 ? -10.230 -5.809 -7.475 1.00 73.50 206 LEU A C 1
ATOM 1671 O O . LEU A 1 206 ? -11.228 -5.094 -7.458 1.00 73.50 206 LEU A O 1
ATOM 1675 N N . SER A 1 207 ? -10.169 -6.977 -6.833 1.00 79.69 207 SER A N 1
ATOM 1676 C CA . SER A 1 207 ? -11.281 -7.538 -6.064 1.00 79.69 207 SER A CA 1
ATOM 1677 C C . SER A 1 207 ? -11.677 -6.626 -4.899 1.00 79.69 207 SER A C 1
ATOM 1679 O O . SER A 1 207 ? -12.861 -6.372 -4.700 1.00 79.69 207 SER A O 1
ATOM 1681 N N . LEU A 1 208 ? -10.706 -6.066 -4.168 1.00 86.62 208 LEU A N 1
ATOM 1682 C CA . LEU A 1 208 ? -10.965 -5.133 -3.062 1.00 86.62 208 LEU A CA 1
ATOM 1683 C C . LEU A 1 208 ? -11.626 -3.835 -3.543 1.00 86.62 208 LEU A C 1
ATOM 1685 O O . LEU A 1 208 ? -12.624 -3.401 -2.970 1.00 86.62 208 LEU A O 1
ATOM 1689 N N . ARG A 1 209 ? -11.135 -3.251 -4.642 1.00 81.50 209 ARG A N 1
ATOM 1690 C CA . ARG A 1 209 ? -11.760 -2.060 -5.242 1.00 81.50 209 ARG A CA 1
ATOM 1691 C C . ARG A 1 209 ? -13.155 -2.339 -5.775 1.00 81.50 209 ARG A C 1
ATOM 1693 O O . ARG A 1 209 ? -14.035 -1.487 -5.668 1.00 81.50 209 ARG A O 1
ATOM 1700 N N . PHE A 1 210 ? -13.366 -3.521 -6.343 1.00 81.88 210 PHE A N 1
ATOM 1701 C CA . PHE A 1 210 ? -14.679 -3.955 -6.795 1.00 81.88 210 PHE A CA 1
ATOM 1702 C C . PHE A 1 210 ? -15.663 -4.056 -5.624 1.00 81.88 210 PHE A C 1
ATOM 1704 O O . PHE A 1 210 ? -16.762 -3.518 -5.723 1.00 81.88 210 PHE A O 1
ATOM 1711 N N . ILE A 1 211 ? -15.245 -4.633 -4.490 1.00 86.50 211 ILE A N 1
ATOM 1712 C CA . ILE A 1 211 ? -16.051 -4.677 -3.258 1.00 86.50 211 ILE A CA 1
ATOM 1713 C C . ILE A 1 211 ? -16.415 -3.260 -2.792 1.00 86.50 211 ILE A C 1
ATOM 1715 O O . ILE A 1 211 ? -17.587 -2.985 -2.545 1.00 86.50 211 ILE A O 1
ATOM 1719 N N . GLN A 1 212 ? -15.444 -2.343 -2.726 1.00 84.69 212 GLN A N 1
ATOM 1720 C CA . GLN A 1 212 ? -15.695 -0.949 -2.332 1.00 84.69 212 GLN A CA 1
ATOM 1721 C C . GLN A 1 212 ? -16.629 -0.222 -3.309 1.00 84.69 212 GLN A C 1
ATOM 1723 O O . GLN A 1 212 ? -17.491 0.543 -2.892 1.00 84.69 212 GLN A O 1
ATOM 1728 N N . THR A 1 213 ? -16.496 -0.477 -4.611 1.00 77.38 213 THR A N 1
ATOM 1729 C CA . THR A 1 213 ? -17.359 0.137 -5.630 1.00 77.38 213 THR A CA 1
ATOM 1730 C C . THR A 1 213 ? -18.787 -0.385 -5.511 1.00 77.38 213 THR A C 1
ATOM 1732 O O . THR A 1 213 ? -19.724 0.407 -5.489 1.00 77.38 213 THR A O 1
ATOM 1735 N N . ILE A 1 214 ? -18.967 -1.702 -5.366 1.00 78.38 214 ILE A N 1
ATOM 1736 C CA . ILE A 1 214 ? -20.285 -2.295 -5.112 1.00 78.38 214 ILE A CA 1
ATOM 1737 C C . ILE A 1 214 ? -20.898 -1.702 -3.849 1.00 78.38 214 ILE A C 1
ATOM 1739 O O . ILE A 1 214 ? -22.071 -1.346 -3.867 1.00 78.38 214 ILE A O 1
ATOM 1743 N N . TRP A 1 215 ? -20.116 -1.554 -2.777 1.00 86.62 215 TRP A N 1
ATOM 1744 C CA . TRP A 1 215 ? -20.601 -0.967 -1.533 1.00 86.62 215 TRP A CA 1
ATOM 1745 C C . TRP A 1 215 ? -21.242 0.405 -1.759 1.00 86.62 215 TRP A C 1
ATOM 1747 O O . TRP A 1 215 ? -22.355 0.620 -1.301 1.00 86.62 215 TRP A O 1
ATOM 1757 N N . THR A 1 216 ? -20.614 1.282 -2.551 1.00 81.06 216 THR A N 1
ATOM 1758 C CA . THR A 1 216 ? -21.174 2.611 -2.873 1.00 81.06 216 THR A CA 1
ATOM 1759 C C . THR A 1 216 ? -22.438 2.589 -3.740 1.00 81.06 216 THR A C 1
ATOM 1761 O O . THR A 1 216 ? -23.101 3.614 -3.871 1.00 81.06 216 THR A O 1
ATOM 1764 N N . LEU A 1 217 ? -22.758 1.450 -4.361 1.00 78.38 217 LEU A N 1
ATOM 1765 C CA . LEU A 1 217 ? -23.898 1.287 -5.268 1.00 78.38 217 LEU A CA 1
ATOM 1766 C C . LEU A 1 217 ? -25.094 0.575 -4.619 1.00 78.38 217 LEU A C 1
ATOM 1768 O O . LEU A 1 217 ? -26.182 0.591 -5.193 1.00 78.38 217 LEU A O 1
ATOM 1772 N N . ILE A 1 218 ? -24.910 -0.071 -3.465 1.00 83.62 218 ILE A N 1
ATOM 1773 C CA . ILE A 1 218 ? -25.980 -0.787 -2.760 1.00 83.62 218 ILE A CA 1
ATOM 1774 C C . ILE A 1 218 ? -26.812 0.204 -1.933 1.00 83.62 218 ILE A C 1
ATOM 1776 O O . ILE A 1 218 ? -26.292 1.152 -1.358 1.00 83.62 218 ILE A O 1
ATOM 1780 N N . ASP A 1 219 ? -28.118 -0.046 -1.825 1.00 79.06 219 ASP A N 1
ATOM 1781 C CA . ASP A 1 219 ? -29.094 0.794 -1.115 1.00 79.06 219 ASP A CA 1
ATOM 1782 C C . ASP A 1 219 ? -28.985 0.770 0.429 1.00 79.06 219 ASP A C 1
ATOM 1784 O O . ASP A 1 219 ? -29.818 1.360 1.116 1.00 79.06 219 ASP A O 1
ATOM 1788 N N . HIS A 1 220 ? -27.963 0.096 0.972 1.00 88.19 220 HIS A N 1
ATOM 1789 C CA . HIS A 1 220 ? -27.707 -0.160 2.398 1.00 88.19 220 HIS A CA 1
ATOM 1790 C C . HIS A 1 220 ? -28.960 -0.528 3.212 1.00 88.19 220 HIS A C 1
ATOM 1792 O O . HIS A 1 220 ? -29.052 -0.247 4.407 1.00 88.19 220 HIS A O 1
ATOM 1798 N N . THR A 1 221 ? -29.936 -1.183 2.581 1.00 87.31 221 THR A N 1
ATOM 1799 C CA . THR A 1 221 ? -31.143 -1.663 3.258 1.00 87.31 221 THR A CA 1
ATOM 1800 C C . THR A 1 221 ? -30.801 -2.744 4.291 1.00 87.31 221 THR A C 1
ATOM 1802 O O . THR A 1 221 ? -29.834 -3.486 4.089 1.00 87.31 221 THR A O 1
ATOM 1805 N N . PRO A 1 222 ? -31.613 -2.935 5.352 1.00 87.25 222 PRO A N 1
ATOM 1806 C CA . PRO A 1 222 ? -31.377 -3.989 6.344 1.00 87.25 222 PRO A CA 1
ATOM 1807 C C . PRO A 1 222 ? -31.195 -5.383 5.726 1.00 87.25 222 PRO A C 1
ATOM 1809 O O . PRO A 1 222 ? -30.377 -6.172 6.191 1.00 87.25 222 PRO A O 1
ATOM 1812 N N . ILE A 1 223 ? -31.908 -5.667 4.630 1.00 84.88 223 ILE A N 1
ATOM 1813 C CA . ILE A 1 223 ? -31.784 -6.920 3.877 1.00 84.88 223 ILE A CA 1
ATOM 1814 C C . ILE A 1 223 ? -30.392 -7.025 3.242 1.00 84.88 223 ILE A C 1
ATOM 1816 O O . ILE A 1 223 ? -29.704 -8.021 3.461 1.00 84.88 223 ILE A O 1
ATOM 1820 N N . SER A 1 224 ? -29.944 -6.000 2.509 1.00 84.19 224 SER A N 1
ATOM 1821 C CA . SER A 1 224 ? -28.619 -6.004 1.872 1.00 84.19 224 SER A CA 1
ATOM 1822 C C . SER A 1 224 ? -27.475 -6.141 2.888 1.00 84.19 224 SER A C 1
ATOM 1824 O O . SER A 1 224 ? -26.558 -6.940 2.684 1.00 84.19 224 SER A O 1
ATOM 1826 N N . LEU A 1 225 ? -27.575 -5.446 4.027 1.00 87.94 225 LEU A N 1
ATOM 1827 C CA . LEU A 1 225 ? -26.604 -5.529 5.118 1.00 87.94 225 LEU A CA 1
ATOM 1828 C C . LEU A 1 225 ? -26.611 -6.917 5.769 1.00 87.94 225 LEU A C 1
ATOM 1830 O O . LEU A 1 225 ? -25.544 -7.454 6.054 1.00 87.94 225 LEU A O 1
ATOM 1834 N N . SER A 1 226 ? -27.786 -7.539 5.931 1.00 86.50 226 SER A N 1
ATOM 1835 C CA . SER A 1 226 ? -27.895 -8.899 6.477 1.00 86.50 226 SER A CA 1
ATOM 1836 C C . SER A 1 226 ? -27.266 -9.968 5.574 1.00 86.50 226 SER A C 1
ATOM 1838 O O . SER A 1 226 ? -26.645 -10.910 6.061 1.00 86.50 226 SER A O 1
ATOM 1840 N N . ILE A 1 227 ? -27.360 -9.812 4.249 1.00 84.62 227 ILE A N 1
ATOM 1841 C CA . ILE A 1 227 ? -26.716 -10.726 3.294 1.00 84.62 227 ILE A CA 1
ATOM 1842 C C . ILE A 1 227 ? -25.194 -10.603 3.405 1.00 84.62 227 ILE A C 1
ATOM 1844 O O . ILE A 1 227 ? -24.481 -11.608 3.437 1.00 84.62 227 ILE A O 1
ATOM 1848 N N . LEU A 1 228 ? -24.685 -9.370 3.485 1.00 84.88 228 LEU A N 1
ATOM 1849 C CA . LEU A 1 228 ? -23.254 -9.118 3.631 1.00 84.88 228 LEU A CA 1
ATOM 1850 C C . LEU A 1 228 ? -22.720 -9.615 4.975 1.00 84.88 228 LEU A C 1
ATOM 1852 O O . LEU A 1 228 ? -21.637 -10.202 5.001 1.00 84.88 228 LEU A O 1
ATOM 1856 N N . SER A 1 229 ? -23.473 -9.445 6.064 1.00 86.00 229 SER A N 1
ATOM 1857 C CA . SER A 1 229 ? -23.056 -9.903 7.391 1.00 86.00 229 SER A CA 1
ATOM 1858 C C . SER A 1 229 ? -22.994 -11.427 7.505 1.00 86.00 229 SER A C 1
ATOM 1860 O O . SER A 1 229 ? -22.100 -11.958 8.164 1.00 86.00 229 SER A O 1
ATOM 1862 N N . GLN A 1 230 ? -23.883 -12.134 6.802 1.00 86.56 230 GLN A N 1
ATOM 1863 C CA . GLN A 1 230 ? -23.889 -13.598 6.706 1.00 86.56 230 GLN A CA 1
ATOM 1864 C C . GLN A 1 230 ? -22.867 -14.148 5.698 1.00 86.56 230 GLN A C 1
ATOM 1866 O O . GLN A 1 230 ? -22.586 -15.350 5.679 1.00 86.56 230 GLN A O 1
ATOM 1871 N N . SER A 1 231 ? -22.302 -13.293 4.845 1.00 88.94 231 SER A N 1
ATOM 1872 C CA . SER A 1 231 ? -21.290 -13.699 3.876 1.00 88.94 231 SER A CA 1
ATOM 1873 C C . SER A 1 231 ? -19.937 -13.985 4.540 1.00 88.94 231 SER A C 1
ATOM 1875 O O . SER A 1 231 ? -19.620 -13.513 5.631 1.00 88.94 231 SER A O 1
ATOM 1877 N N . LYS A 1 232 ? -19.062 -14.703 3.826 1.00 90.88 232 LYS A N 1
ATOM 1878 C CA . LYS A 1 232 ? -17.668 -14.918 4.250 1.00 90.88 232 LYS A CA 1
ATOM 1879 C C . LYS A 1 232 ? -16.748 -13.731 3.943 1.00 90.88 232 LYS A C 1
ATOM 1881 O O . LYS A 1 232 ? -15.531 -13.890 4.034 1.00 90.88 232 LYS A O 1
ATOM 1886 N N . LEU A 1 233 ? -17.281 -12.562 3.581 1.00 90.75 233 LEU A N 1
ATOM 1887 C CA . LEU A 1 233 ? -16.478 -11.408 3.178 1.00 90.75 233 LEU A CA 1
ATOM 1888 C C . LEU A 1 233 ? -15.561 -10.920 4.307 1.00 90.75 233 LEU A C 1
ATOM 1890 O O . LEU A 1 233 ? -14.344 -10.960 4.150 1.00 90.75 233 LEU A O 1
ATOM 1894 N N . ILE A 1 234 ? -16.119 -10.516 5.452 1.00 93.31 234 ILE A N 1
ATOM 1895 C CA . ILE A 1 234 ? -15.334 -9.993 6.584 1.00 93.31 234 ILE A CA 1
ATOM 1896 C C . ILE A 1 234 ? -14.308 -11.022 7.099 1.00 93.31 234 ILE A C 1
ATOM 1898 O O . ILE A 1 234 ? -13.131 -10.660 7.194 1.00 93.31 234 ILE A O 1
ATOM 1902 N N . PRO A 1 235 ? -14.658 -12.307 7.336 1.00 93.31 235 PRO A N 1
ATOM 1903 C CA . PRO A 1 235 ? -13.676 -13.295 7.781 1.00 93.31 235 PRO A CA 1
ATOM 1904 C C . PRO A 1 235 ? -12.556 -13.511 6.758 1.00 93.31 235 PRO A C 1
ATOM 1906 O O . PRO A 1 235 ? -11.403 -13.731 7.134 1.00 93.31 235 PRO A O 1
ATOM 1909 N N . SER A 1 236 ? -12.868 -13.415 5.460 1.00 92.00 236 SER A N 1
ATOM 1910 C CA . SER A 1 236 ? -11.859 -13.503 4.400 1.00 92.00 236 SER A CA 1
ATOM 1911 C C . SER A 1 236 ? -10.920 -12.297 4.423 1.00 92.00 236 SER A C 1
ATOM 1913 O O . SER A 1 236 ? -9.712 -12.485 4.325 1.00 92.00 236 SER A O 1
ATOM 1915 N N . LEU A 1 237 ? -11.432 -11.077 4.621 1.00 93.00 237 LEU A N 1
ATOM 1916 C CA . LEU A 1 237 ? -10.603 -9.870 4.752 1.00 93.00 237 LEU A CA 1
ATOM 1917 C C . LEU A 1 237 ? -9.670 -9.955 5.972 1.00 93.00 237 LEU A C 1
ATOM 1919 O O . LEU A 1 237 ? -8.481 -9.658 5.856 1.00 93.00 237 LEU A O 1
ATOM 1923 N N . PHE A 1 238 ? -10.166 -10.437 7.115 1.00 93.56 238 PHE A N 1
ATOM 1924 C CA . PHE A 1 238 ? -9.329 -10.686 8.295 1.00 93.56 238 PHE A CA 1
ATOM 1925 C C . PHE A 1 238 ? -8.269 -11.759 8.032 1.00 93.56 238 PHE A C 1
ATOM 1927 O O . PHE A 1 238 ? -7.105 -11.585 8.385 1.00 93.56 238 PHE A O 1
ATOM 1934 N N . THR A 1 239 ? -8.635 -12.846 7.352 1.00 89.81 239 THR A N 1
ATOM 1935 C CA . THR A 1 239 ? -7.686 -13.908 6.990 1.00 89.81 239 THR A CA 1
ATOM 1936 C C . THR A 1 239 ? -6.577 -13.379 6.079 1.00 89.81 239 THR A C 1
ATOM 1938 O O . THR A 1 239 ? -5.409 -13.698 6.295 1.00 89.81 239 THR A O 1
ATOM 1941 N N . LEU A 1 240 ? -6.914 -12.528 5.105 1.00 88.38 240 LEU A N 1
ATOM 1942 C CA . LEU A 1 240 ? -5.943 -11.902 4.204 1.00 88.38 240 LEU A CA 1
ATOM 1943 C C . LEU A 1 240 ? -4.961 -10.998 4.955 1.00 88.38 240 LEU A C 1
ATOM 1945 O O . LEU A 1 240 ? -3.766 -11.037 4.675 1.00 88.38 240 LEU A O 1
ATOM 1949 N N . ILE A 1 241 ? -5.432 -10.233 5.941 1.00 86.62 241 ILE A N 1
ATOM 1950 C CA . ILE A 1 241 ? -4.554 -9.478 6.84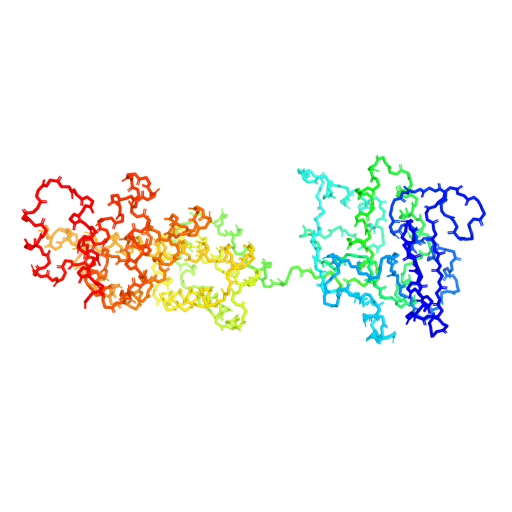4 1.00 86.62 241 ILE A CA 1
ATOM 1951 C C . ILE A 1 241 ? -3.566 -10.420 7.540 1.00 86.62 241 ILE A C 1
ATOM 1953 O O . ILE A 1 241 ? -2.355 -10.209 7.481 1.00 86.62 241 ILE A O 1
ATOM 1957 N N . MET A 1 242 ? -4.076 -11.488 8.157 1.00 83.50 242 MET A N 1
ATOM 1958 C CA . MET A 1 242 ? -3.257 -12.396 8.962 1.00 83.50 242 MET A CA 1
ATOM 1959 C C . MET A 1 242 ? -2.231 -13.168 8.124 1.00 83.50 242 MET A C 1
ATOM 1961 O O . MET A 1 242 ? -1.113 -13.403 8.582 1.00 83.50 242 MET A O 1
ATOM 1965 N N . GLN A 1 243 ? -2.571 -13.525 6.883 1.00 84.62 243 GLN A N 1
ATOM 1966 C CA . GLN A 1 243 ? -1.657 -14.172 5.933 1.00 84.62 243 GLN A CA 1
ATOM 1967 C C . GLN A 1 243 ? -0.508 -13.260 5.482 1.00 84.62 243 GLN A C 1
ATOM 1969 O O . GLN A 1 243 ? 0.536 -13.751 5.062 1.00 84.62 243 GLN A O 1
ATOM 1974 N N . HIS A 1 244 ? -0.684 -11.942 5.580 1.00 80.69 244 HIS A N 1
ATOM 1975 C CA . HIS A 1 244 ? 0.276 -10.939 5.124 1.00 80.69 244 HIS A CA 1
ATOM 1976 C C . HIS A 1 244 ? 0.940 -10.160 6.274 1.00 80.69 244 HIS A C 1
ATOM 1978 O O . HIS A 1 244 ? 1.537 -9.108 6.037 1.00 80.69 244 HIS A O 1
ATOM 1984 N N . LYS A 1 245 ? 0.903 -10.696 7.502 1.00 73.06 245 LYS A N 1
ATOM 1985 C CA . LYS A 1 245 ? 1.456 -10.064 8.715 1.00 73.06 245 LYS A CA 1
ATOM 1986 C C . LYS A 1 245 ? 2.929 -9.640 8.609 1.00 73.06 245 LYS A C 1
ATOM 1988 O O . LYS A 1 245 ? 3.313 -8.632 9.185 1.00 73.06 245 LYS A O 1
ATOM 1993 N N . ASP A 1 246 ? 3.742 -10.350 7.821 1.00 74.44 246 ASP A N 1
ATOM 1994 C CA . ASP A 1 246 ? 5.176 -10.052 7.661 1.00 74.44 246 ASP A CA 1
ATOM 1995 C C . ASP A 1 246 ? 5.440 -8.811 6.780 1.00 74.44 246 ASP A C 1
ATOM 1997 O O . ASP A 1 246 ? 6.575 -8.345 6.668 1.00 74.44 246 ASP A O 1
ATOM 2001 N N . LYS A 1 247 ? 4.403 -8.277 6.118 1.00 76.56 247 LYS A N 1
ATOM 2002 C CA . LYS A 1 247 ? 4.457 -7.066 5.283 1.00 76.56 247 LYS A CA 1
ATOM 2003 C C . LYS A 1 247 ? 3.271 -6.154 5.599 1.00 76.56 247 LYS A C 1
ATOM 2005 O O . LYS A 1 247 ? 2.404 -5.958 4.741 1.00 76.56 247 LYS A O 1
ATOM 2010 N N . PRO A 1 248 ? 3.221 -5.572 6.806 1.00 73.69 248 PRO A N 1
ATOM 2011 C CA . PRO A 1 248 ? 2.014 -4.911 7.271 1.00 73.69 248 PRO A CA 1
ATOM 2012 C C . PRO A 1 248 ? 1.821 -3.531 6.603 1.00 73.69 248 PRO A C 1
ATOM 2014 O O . PRO A 1 248 ? 0.751 -2.947 6.699 1.00 73.69 248 PRO A O 1
ATOM 2017 N N . THR A 1 249 ? 2.812 -3.005 5.875 1.00 71.19 249 THR A N 1
ATOM 2018 C CA . THR A 1 249 ? 2.835 -1.639 5.308 1.00 71.19 249 THR A CA 1
ATOM 2019 C C . THR A 1 249 ? 2.668 -1.565 3.777 1.00 71.19 249 THR A C 1
ATOM 2021 O O . THR A 1 249 ? 3.060 -0.593 3.137 1.00 71.19 249 THR A O 1
ATOM 2024 N N . GLY A 1 250 ? 2.096 -2.592 3.139 1.00 77.12 250 GLY A N 1
ATOM 2025 C CA . GLY A 1 250 ? 1.971 -2.657 1.674 1.00 77.12 250 GLY A CA 1
ATOM 2026 C C . GLY A 1 250 ? 0.646 -2.122 1.094 1.00 77.12 250 GLY A C 1
ATOM 2027 O O . GLY A 1 250 ? -0.369 -2.118 1.791 1.00 77.12 250 GLY A O 1
ATOM 2028 N N . PRO A 1 251 ? 0.590 -1.808 -0.222 1.00 79.69 251 PRO A N 1
ATOM 2029 C CA . PRO A 1 251 ? -0.647 -1.406 -0.912 1.00 79.69 251 PRO A CA 1
ATOM 2030 C C . PRO A 1 251 ? -1.789 -2.421 -0.791 1.00 79.69 251 PRO A C 1
ATOM 2032 O O . PRO A 1 251 ? -2.957 -2.049 -0.807 1.00 79.69 251 PRO A O 1
ATOM 2035 N N . PHE A 1 252 ? -1.455 -3.710 -0.675 1.00 83.69 252 PHE A N 1
ATOM 2036 C CA . PHE A 1 252 ? -2.437 -4.767 -0.451 1.00 83.69 252 PHE A CA 1
ATOM 2037 C C . PHE A 1 252 ? -3.100 -4.656 0.921 1.00 83.69 252 PHE A C 1
ATOM 2039 O O . PHE A 1 252 ? -4.324 -4.604 0.990 1.00 83.69 252 PHE A O 1
ATOM 2046 N N . ILE A 1 253 ? -2.306 -4.547 1.993 1.00 87.19 253 ILE A N 1
ATOM 2047 C CA . ILE A 1 253 ? -2.834 -4.348 3.348 1.00 87.19 253 ILE A CA 1
ATOM 2048 C C . ILE A 1 253 ? -3.631 -3.050 3.417 1.00 87.19 253 ILE A C 1
ATOM 2050 O O . ILE A 1 253 ? -4.744 -3.067 3.932 1.00 87.19 253 ILE A O 1
ATOM 2054 N N . GLN A 1 254 ? -3.125 -1.968 2.817 1.00 87.50 254 GLN A N 1
ATOM 2055 C CA . GLN A 1 254 ? -3.879 -0.723 2.703 1.00 87.50 254 GLN A CA 1
ATOM 2056 C C . GLN A 1 254 ? -5.240 -0.953 2.033 1.00 87.50 254 GLN A C 1
ATOM 2058 O O . GLN A 1 254 ? -6.261 -0.552 2.570 1.00 87.50 254 GLN A O 1
ATOM 2063 N N . GLY A 1 255 ? -5.295 -1.666 0.904 1.00 89.38 255 GLY A N 1
ATOM 2064 C CA . GLY A 1 255 ? -6.560 -1.983 0.238 1.00 89.38 255 GLY A CA 1
ATOM 2065 C C . GLY A 1 255 ? -7.538 -2.766 1.123 1.00 89.38 255 GLY A C 1
ATOM 2066 O O . GLY A 1 255 ? -8.737 -2.489 1.107 1.00 89.38 255 GLY A O 1
ATOM 2067 N N . VAL A 1 256 ? -7.045 -3.723 1.916 1.00 92.38 256 VAL A N 1
ATOM 2068 C CA . VAL A 1 256 ? -7.890 -4.515 2.825 1.00 92.38 256 VAL A CA 1
ATOM 2069 C C . VAL A 1 256 ? -8.410 -3.657 3.981 1.00 92.38 256 VAL A C 1
ATOM 2071 O O . VAL A 1 256 ? -9.606 -3.686 4.269 1.00 92.38 256 VAL A O 1
ATOM 2074 N N . VAL A 1 257 ? -7.542 -2.866 4.619 1.00 92.31 257 VAL A N 1
ATOM 2075 C CA . VAL A 1 257 ? -7.918 -1.969 5.725 1.00 92.31 257 VAL A CA 1
ATOM 2076 C C . VAL A 1 257 ? -8.875 -0.883 5.240 1.00 92.31 257 VAL A C 1
ATOM 2078 O O . VAL A 1 257 ? -9.886 -0.623 5.893 1.00 92.31 257 VAL A O 1
ATOM 2081 N N . SER A 1 258 ? -8.623 -0.308 4.067 1.00 92.00 258 SER A N 1
ATOM 2082 C CA . SER A 1 258 ? -9.514 0.642 3.406 1.00 92.00 258 SER A CA 1
ATOM 2083 C C . SER A 1 258 ? -10.894 0.027 3.172 1.00 92.00 258 SER A C 1
ATOM 2085 O O . SER A 1 258 ? -11.901 0.647 3.502 1.00 92.00 258 SER A O 1
ATOM 2087 N N . CYS A 1 259 ? -10.966 -1.224 2.701 1.00 93.94 259 CYS A N 1
ATOM 2088 C CA . CYS A 1 259 ? -12.233 -1.932 2.516 1.00 93.94 259 CYS A CA 1
ATOM 2089 C C . CYS A 1 259 ? -12.987 -2.127 3.841 1.00 93.94 259 CYS A C 1
ATOM 2091 O O . CYS A 1 259 ? -14.182 -1.848 3.909 1.00 93.94 259 CYS A O 1
ATOM 2093 N N . LEU A 1 260 ? -12.303 -2.563 4.904 1.00 95.00 260 LEU A N 1
ATOM 2094 C CA . LEU A 1 260 ? -12.902 -2.690 6.241 1.00 95.00 260 LEU A CA 1
ATOM 2095 C C . LEU A 1 260 ? -13.385 -1.338 6.774 1.00 95.00 260 LEU A C 1
ATOM 2097 O O . LEU A 1 260 ? -14.474 -1.236 7.336 1.00 95.00 260 LEU A O 1
ATOM 2101 N N . THR A 1 261 ? -12.601 -0.288 6.543 1.00 94.25 261 THR A N 1
ATOM 2102 C CA . THR A 1 261 ? -12.958 1.076 6.922 1.00 94.25 261 THR A CA 1
ATOM 2103 C C . THR A 1 261 ? -14.215 1.489 6.169 1.00 94.25 261 THR A C 1
ATOM 2105 O O . THR A 1 261 ? -15.197 1.817 6.811 1.00 94.25 261 THR A O 1
ATOM 2108 N N . THR A 1 262 ? -14.288 1.358 4.849 1.00 92.75 262 THR A N 1
ATOM 2109 C CA . THR A 1 262 ? -15.506 1.652 4.075 1.00 92.75 262 THR A CA 1
ATOM 2110 C C . THR A 1 262 ? -16.737 0.884 4.578 1.00 92.75 262 THR A C 1
ATOM 2112 O O . THR A 1 262 ? -17.772 1.487 4.844 1.00 92.75 262 THR A O 1
ATOM 2115 N N . LEU A 1 263 ? -16.626 -0.429 4.802 1.00 92.50 263 LEU A N 1
ATOM 2116 C CA . LEU A 1 263 ? -17.742 -1.241 5.303 1.00 92.50 263 LEU A CA 1
ATOM 2117 C C . LEU A 1 263 ? -18.223 -0.793 6.699 1.00 92.50 263 LEU A C 1
ATOM 2119 O O . LEU A 1 263 ? -19.415 -0.856 6.987 1.00 92.50 263 LEU A O 1
ATOM 2123 N N . SER A 1 264 ? -17.324 -0.293 7.554 1.00 93.88 264 SER A N 1
ATOM 2124 C CA . SER A 1 264 ? -17.651 0.200 8.904 1.00 93.88 264 SER A CA 1
ATOM 2125 C C . SER A 1 264 ? -18.463 1.506 8.936 1.00 93.88 264 SER A C 1
ATOM 2127 O O . SER A 1 264 ? -18.723 2.039 10.009 1.00 93.88 264 SER A O 1
ATOM 2129 N N . GLU A 1 265 ? -18.858 2.061 7.787 1.00 90.62 265 GLU A N 1
ATOM 2130 C CA . GLU A 1 265 ? -19.750 3.230 7.729 1.00 90.62 265 GLU A CA 1
ATOM 2131 C C . GLU A 1 265 ? -21.157 2.921 8.258 1.00 90.62 265 GLU A C 1
ATOM 2133 O O . GLU A 1 265 ? -21.833 3.822 8.754 1.00 90.62 265 GLU A O 1
ATOM 2138 N N . GLN A 1 266 ? -21.574 1.653 8.199 1.00 91.56 266 GLN A N 1
ATOM 2139 C CA . GLN A 1 266 ? -22.856 1.189 8.729 1.00 91.56 266 GLN A CA 1
ATOM 2140 C C . GLN A 1 266 ? -22.669 0.502 10.086 1.00 91.56 266 GLN A C 1
ATOM 2142 O O . GLN A 1 266 ? -21.765 -0.319 10.272 1.00 91.56 266 GLN A O 1
ATOM 2147 N N . ARG A 1 267 ? -23.550 0.816 11.043 1.00 91.88 267 ARG A N 1
ATOM 2148 C CA . ARG A 1 267 ? -23.459 0.326 12.432 1.00 91.88 267 ARG A CA 1
ATOM 2149 C C . ARG A 1 267 ? -23.567 -1.198 12.510 1.00 91.88 267 ARG A C 1
ATOM 2151 O O . ARG A 1 267 ? -22.837 -1.826 13.271 1.00 91.88 267 ARG A O 1
ATOM 2158 N N . GLU A 1 268 ? -24.425 -1.784 11.686 1.00 91.62 268 GLU A N 1
ATOM 2159 C CA . GLU A 1 268 ? -24.651 -3.224 11.554 1.00 91.62 268 GLU A CA 1
ATOM 2160 C C . GLU A 1 268 ? -23.375 -3.946 11.110 1.00 91.62 268 GLU A C 1
ATOM 2162 O O . GLU A 1 268 ? -23.073 -5.050 11.572 1.00 91.62 268 GLU A O 1
ATOM 2167 N N . MET A 1 269 ? -22.581 -3.303 10.247 1.00 94.19 269 MET A N 1
ATOM 2168 C CA . MET A 1 269 ? -21.313 -3.869 9.809 1.00 94.19 269 MET A CA 1
ATOM 2169 C C . MET A 1 269 ? -20.245 -3.787 10.892 1.00 94.19 269 MET A C 1
ATOM 2171 O O . MET A 1 269 ? -19.518 -4.761 11.065 1.00 94.19 269 MET A O 1
ATOM 2175 N N . ILE A 1 270 ? -20.177 -2.690 11.661 1.00 95.56 270 ILE A N 1
ATOM 2176 C CA . ILE A 1 270 ? -19.290 -2.608 12.836 1.00 95.56 270 ILE A CA 1
ATOM 2177 C C . ILE A 1 270 ? -19.627 -3.735 13.815 1.00 95.56 270 ILE A C 1
ATOM 2179 O O . ILE A 1 270 ? -18.736 -4.477 14.224 1.00 95.56 270 ILE A O 1
ATOM 2183 N N . GLN A 1 271 ? -20.912 -3.916 14.135 1.00 94.81 271 GLN A N 1
ATOM 2184 C CA . GLN A 1 271 ? -21.367 -4.997 15.008 1.00 94.81 271 GLN A CA 1
ATOM 2185 C C . GLN A 1 271 ? -20.902 -6.366 14.501 1.00 94.81 271 GLN A C 1
ATOM 2187 O O . GLN A 1 271 ? -20.275 -7.123 15.241 1.00 94.81 271 GLN A O 1
ATOM 2192 N N . THR A 1 272 ? -21.167 -6.649 13.225 1.00 95.12 272 THR A N 1
ATOM 2193 C CA . THR A 1 272 ? -20.779 -7.907 12.581 1.00 95.12 272 THR A CA 1
ATOM 2194 C C . THR A 1 272 ? -19.268 -8.126 12.662 1.00 95.12 272 THR A C 1
ATOM 2196 O O . THR A 1 272 ? -18.807 -9.218 12.985 1.00 95.12 272 THR A O 1
ATOM 2199 N N . MET A 1 273 ? -18.473 -7.089 12.393 1.00 96.94 273 MET A N 1
ATOM 2200 C CA . MET A 1 273 ? -17.018 -7.173 12.467 1.00 96.94 273 MET A CA 1
ATOM 2201 C C . MET A 1 273 ? -16.537 -7.475 13.892 1.00 96.94 273 MET A C 1
ATOM 2203 O O . MET A 1 273 ? -15.665 -8.328 14.059 1.00 96.94 273 MET A O 1
ATOM 2207 N N . ILE A 1 274 ? -17.106 -6.828 14.918 1.00 96.81 274 ILE A N 1
ATOM 2208 C CA . ILE A 1 274 ? -16.781 -7.100 16.330 1.00 96.81 274 ILE A CA 1
ATOM 2209 C C . ILE A 1 274 ? -17.083 -8.561 16.675 1.00 96.81 274 ILE A C 1
ATOM 2211 O O . ILE A 1 274 ? -16.223 -9.245 17.231 1.00 96.81 274 ILE A O 1
ATOM 2215 N N . GLU A 1 275 ? -18.267 -9.057 16.305 1.00 94.44 275 GLU A N 1
ATOM 2216 C CA . GLU A 1 275 ? -18.677 -10.452 16.525 1.00 94.44 275 GLU A CA 1
ATOM 2217 C C . GLU A 1 275 ? -17.736 -11.455 15.839 1.00 94.44 275 GLU A C 1
ATOM 2219 O O . GLU A 1 275 ? -17.527 -12.558 16.344 1.00 94.44 275 GLU A O 1
ATOM 2224 N N . GLN A 1 276 ? -17.117 -11.050 14.730 1.00 94.88 276 GLN A N 1
ATOM 2225 C CA . GLN A 1 276 ? -16.161 -11.848 13.962 1.00 94.88 276 GLN A CA 1
ATOM 2226 C C . GLN A 1 276 ? -14.689 -11.614 14.347 1.00 94.88 276 GLN A C 1
ATOM 2228 O O . GLN A 1 276 ? -13.794 -12.153 13.696 1.00 94.88 276 GLN A O 1
ATOM 2233 N N . GLY A 1 277 ? -14.414 -10.850 15.410 1.00 94.94 277 GLY A N 1
ATOM 2234 C CA . GLY A 1 277 ? -13.072 -10.721 15.985 1.00 94.94 277 GLY A CA 1
ATOM 2235 C C . GLY A 1 277 ? -12.287 -9.463 15.601 1.00 94.94 277 GLY A C 1
ATOM 2236 O O . GLY A 1 277 ? -11.068 -9.448 15.796 1.00 94.94 277 GLY A O 1
ATOM 2237 N N . LEU A 1 278 ? -12.951 -8.403 15.120 1.00 95.81 278 LEU A N 1
ATOM 2238 C CA . LEU A 1 278 ? -12.331 -7.123 14.737 1.00 95.81 278 LEU A CA 1
ATOM 2239 C C . LEU A 1 278 ? -11.321 -6.601 15.763 1.00 95.81 278 LEU A C 1
ATOM 2241 O O . LEU A 1 278 ? -10.207 -6.245 15.388 1.00 95.81 278 LEU A O 1
ATOM 2245 N N . VAL A 1 279 ? -11.685 -6.612 17.048 1.00 95.62 279 VAL A N 1
ATOM 2246 C CA . VAL A 1 279 ? -10.856 -6.073 18.138 1.00 95.62 279 VAL A CA 1
ATOM 2247 C C . VAL A 1 279 ? -9.466 -6.713 18.166 1.00 95.62 279 VAL A C 1
ATOM 2249 O O . VAL A 1 279 ? -8.459 -6.024 18.325 1.00 95.62 279 VAL A O 1
ATOM 2252 N N . SER A 1 280 ? -9.396 -8.034 17.976 1.00 93.75 280 SER A N 1
ATOM 2253 C CA . SER A 1 280 ? -8.126 -8.768 17.967 1.00 93.75 280 SER A CA 1
ATOM 2254 C C . SER A 1 280 ? -7.264 -8.409 16.754 1.00 93.75 280 SER A C 1
ATOM 2256 O O . SER A 1 280 ? -6.062 -8.184 16.893 1.00 93.75 280 SER A O 1
ATOM 2258 N N . VAL A 1 281 ? -7.893 -8.280 15.582 1.00 92.31 281 VAL A N 1
ATOM 2259 C CA . VAL A 1 281 ? -7.230 -7.942 14.318 1.00 92.31 281 VAL A CA 1
ATOM 2260 C C . VAL A 1 281 ? -6.701 -6.509 14.352 1.00 92.31 281 VAL A C 1
ATOM 2262 O O . VAL A 1 281 ? -5.550 -6.273 13.994 1.00 92.31 281 VAL A O 1
ATOM 2265 N N . GLN A 1 282 ? -7.509 -5.553 14.819 1.00 91.38 282 GLN A N 1
ATOM 2266 C CA . GLN A 1 282 ? -7.107 -4.153 14.955 1.00 91.38 282 GLN A CA 1
ATOM 2267 C C . GLN A 1 282 ? -5.957 -3.988 15.939 1.00 91.38 282 GLN A C 1
ATOM 2269 O O . GLN A 1 282 ? -4.996 -3.286 15.632 1.00 91.38 282 GLN A O 1
ATOM 2274 N N . LEU A 1 283 ? -6.048 -4.630 17.108 1.00 93.31 283 LEU A N 1
ATOM 2275 C CA . LEU A 1 283 ? -5.005 -4.550 18.121 1.00 93.31 283 LEU A CA 1
ATOM 2276 C C . LEU A 1 283 ? -3.660 -5.012 17.555 1.00 93.31 283 LEU A C 1
ATOM 2278 O O . LEU A 1 283 ? -2.677 -4.276 17.643 1.00 93.31 283 LEU A O 1
ATOM 2282 N N . GLN A 1 284 ? -3.650 -6.190 16.929 1.00 89.69 284 GLN A N 1
ATOM 2283 C CA . GLN A 1 284 ? -2.454 -6.763 16.324 1.00 89.69 284 GLN A CA 1
ATOM 2284 C C . GLN A 1 284 ? -1.898 -5.857 15.219 1.00 89.69 284 GLN A C 1
ATOM 2286 O O . GLN A 1 284 ? -0.729 -5.485 15.259 1.00 89.69 284 GLN A O 1
ATOM 2291 N N . LEU A 1 285 ? -2.737 -5.435 14.267 1.00 88.69 285 LEU A N 1
ATOM 2292 C CA . LEU A 1 285 ? -2.294 -4.618 13.138 1.00 88.69 285 LEU A CA 1
ATOM 2293 C C . LEU A 1 285 ? -1.755 -3.250 13.551 1.00 88.69 285 LEU A C 1
ATOM 2295 O O . LEU A 1 285 ? -0.767 -2.794 12.981 1.00 88.69 285 LEU A O 1
ATOM 2299 N N . ILE A 1 286 ? -2.393 -2.581 14.515 1.00 91.19 286 ILE A N 1
ATOM 2300 C CA . ILE A 1 286 ? -1.918 -1.286 15.013 1.00 91.19 286 ILE A CA 1
ATOM 2301 C C . ILE A 1 286 ? -0.560 -1.467 15.694 1.00 91.19 286 ILE A C 1
ATOM 2303 O O . ILE A 1 286 ? 0.348 -0.678 15.450 1.00 91.19 286 ILE A O 1
ATOM 2307 N N . GLN A 1 287 ? -0.390 -2.508 16.512 1.00 88.94 287 GLN A N 1
ATOM 2308 C CA . GLN A 1 287 ? 0.899 -2.798 17.143 1.00 88.94 287 GLN A CA 1
ATOM 2309 C C . GLN A 1 287 ? 1.982 -3.111 16.105 1.00 88.94 287 GLN A C 1
ATOM 2311 O O . GLN A 1 287 ? 3.077 -2.557 16.188 1.00 88.94 287 GLN A O 1
ATOM 2316 N N . ASP A 1 288 ? 1.664 -3.919 15.093 1.00 85.38 288 ASP A N 1
ATOM 2317 C CA . ASP A 1 288 ? 2.586 -4.231 14.003 1.00 85.38 288 ASP A CA 1
ATOM 2318 C C . ASP A 1 288 ? 2.973 -2.961 13.235 1.00 85.38 288 ASP A C 1
ATOM 2320 O O . ASP A 1 288 ? 4.159 -2.691 13.067 1.00 85.38 288 ASP A O 1
ATOM 2324 N N . GLN A 1 289 ? 2.011 -2.111 12.853 1.00 85.19 289 GLN A N 1
ATOM 2325 C CA . GLN A 1 289 ? 2.306 -0.833 12.190 1.00 85.19 289 GLN A CA 1
ATOM 2326 C C . GLN A 1 289 ? 3.224 0.072 13.005 1.00 85.19 289 GLN A C 1
ATOM 2328 O O . GLN A 1 289 ? 4.069 0.742 12.429 1.00 85.19 289 GLN A O 1
ATOM 2333 N N . LEU A 1 290 ? 3.048 0.125 14.325 1.00 84.25 290 LEU A N 1
ATOM 2334 C CA . LEU A 1 290 ? 3.852 0.990 15.185 1.00 84.25 290 LEU A CA 1
ATOM 2335 C C . LEU A 1 290 ? 5.257 0.435 15.439 1.00 84.25 290 LEU A C 1
ATOM 2337 O O . LEU A 1 290 ? 6.173 1.209 15.710 1.00 84.25 290 LEU A O 1
ATOM 2341 N N . ASN A 1 291 ? 5.432 -0.884 15.340 1.00 80.50 291 ASN A N 1
ATOM 2342 C CA . ASN A 1 291 ? 6.740 -1.535 15.417 1.00 80.50 291 ASN A CA 1
ATOM 2343 C C . ASN A 1 291 ? 7.541 -1.372 14.117 1.00 80.50 291 ASN A C 1
ATOM 2345 O O . ASN A 1 291 ? 8.772 -1.318 14.150 1.00 80.50 291 ASN A O 1
ATOM 2349 N N . PHE A 1 292 ? 6.865 -1.282 12.971 1.00 72.50 292 PHE A N 1
ATOM 2350 C CA . PHE A 1 292 ? 7.497 -0.919 11.708 1.00 72.50 292 PHE A CA 1
ATOM 2351 C C . PHE A 1 292 ? 7.721 0.599 11.665 1.00 72.50 292 PHE A C 1
ATOM 2353 O O . PHE A 1 292 ? 6.805 1.386 11.868 1.00 72.50 292 PHE A O 1
ATOM 2360 N N . SER A 1 293 ? 8.956 1.038 11.415 1.00 61.97 293 SER A N 1
ATOM 2361 C CA . SER A 1 293 ? 9.276 2.471 11.385 1.00 61.97 293 SER A CA 1
ATOM 2362 C C . SER A 1 293 ? 8.434 3.187 10.319 1.00 61.97 293 SER A C 1
ATOM 2364 O O . SER A 1 293 ? 8.618 2.953 9.119 1.00 61.97 293 SER A O 1
ATOM 2366 N N . ILE A 1 294 ? 7.504 4.045 10.759 1.00 64.94 294 ILE A N 1
ATOM 2367 C CA . ILE A 1 294 ? 6.611 4.838 9.902 1.00 64.94 294 ILE A CA 1
ATOM 2368 C C . ILE A 1 294 ? 7.469 5.855 9.150 1.00 64.94 294 ILE A C 1
ATOM 2370 O O . ILE A 1 294 ? 7.759 6.941 9.642 1.00 64.94 294 ILE A O 1
ATOM 2374 N N . THR A 1 295 ? 7.933 5.466 7.969 1.00 63.28 295 THR A N 1
ATOM 2375 C CA . THR A 1 295 ? 8.930 6.230 7.204 1.00 63.28 295 THR A CA 1
ATOM 2376 C C . THR A 1 295 ? 8.411 6.667 5.845 1.00 63.28 295 THR A C 1
ATOM 2378 O O . THR A 1 295 ? 8.910 7.641 5.286 1.00 63.28 295 THR A O 1
ATOM 2381 N N . ASP A 1 296 ? 7.393 5.986 5.315 1.00 71.38 296 ASP A N 1
ATOM 2382 C CA . ASP A 1 296 ? 6.826 6.269 4.005 1.00 71.38 296 ASP A CA 1
ATOM 2383 C C . ASP A 1 296 ? 5.320 6.579 4.056 1.00 71.38 296 ASP A C 1
ATOM 2385 O O . ASP A 1 296 ? 4.592 6.272 5.005 1.00 71.38 296 ASP A O 1
ATOM 2389 N N . ARG A 1 297 ? 4.839 7.226 2.989 1.00 72.81 297 ARG A N 1
ATOM 2390 C CA . ARG A 1 297 ? 3.451 7.698 2.877 1.00 72.81 297 ARG A CA 1
ATOM 2391 C C . ARG A 1 297 ? 2.431 6.558 2.922 1.00 72.81 297 ARG A C 1
ATOM 2393 O O . ARG A 1 297 ? 1.312 6.770 3.376 1.00 72.81 297 ARG A O 1
ATOM 2400 N N . ILE A 1 298 ? 2.795 5.369 2.439 1.00 70.25 298 ILE A N 1
ATOM 2401 C CA . ILE A 1 298 ? 1.899 4.208 2.434 1.00 70.25 298 ILE A CA 1
ATOM 2402 C C . ILE A 1 298 ? 1.692 3.716 3.869 1.00 70.25 298 ILE A C 1
ATOM 2404 O O . ILE A 1 298 ? 0.542 3.587 4.280 1.00 70.25 298 ILE A O 1
ATOM 2408 N N . SER A 1 299 ? 2.760 3.551 4.658 1.00 78.00 299 SER A N 1
ATOM 2409 C CA . SER A 1 299 ? 2.645 3.185 6.079 1.00 78.00 299 SER A CA 1
ATOM 2410 C C . SER A 1 299 ? 1.820 4.205 6.874 1.00 78.00 299 SER A C 1
ATOM 2412 O O . SER A 1 299 ? 0.973 3.824 7.679 1.00 78.00 299 SER A O 1
ATOM 2414 N N . MET A 1 300 ? 2.001 5.506 6.605 1.00 82.19 300 MET A N 1
ATOM 2415 C CA . MET A 1 300 ? 1.194 6.569 7.230 1.00 82.19 300 MET A CA 1
ATOM 2416 C C . MET A 1 300 ? -0.299 6.429 6.910 1.00 82.19 300 MET A C 1
ATOM 2418 O O . MET A 1 300 ? -1.136 6.552 7.804 1.00 82.19 300 MET A O 1
ATOM 2422 N N . ASN A 1 301 ? -0.639 6.142 5.649 1.00 85.50 301 ASN A N 1
ATOM 2423 C CA . ASN A 1 301 ? -2.027 5.946 5.231 1.00 85.50 301 ASN A CA 1
ATOM 2424 C C . ASN A 1 301 ? -2.643 4.699 5.876 1.00 85.50 301 ASN A C 1
ATOM 2426 O O . ASN A 1 301 ? -3.769 4.769 6.358 1.00 85.50 301 ASN A O 1
ATOM 2430 N N . VAL A 1 302 ? -1.908 3.580 5.922 1.00 88.88 302 VAL A N 1
ATOM 2431 C CA . VAL A 1 302 ? -2.372 2.348 6.584 1.00 88.88 302 VAL A CA 1
ATOM 2432 C C . VAL A 1 302 ? -2.662 2.618 8.058 1.00 88.88 302 VAL A C 1
ATOM 2434 O O . VAL A 1 302 ? -3.735 2.264 8.545 1.00 88.88 302 VAL A O 1
ATOM 2437 N N . LEU A 1 303 ? -1.751 3.293 8.766 1.00 91.38 303 LEU A N 1
ATOM 2438 C CA . LEU A 1 303 ? -1.972 3.665 10.161 1.00 91.38 303 LEU A CA 1
ATOM 2439 C C . LEU A 1 303 ? -3.200 4.572 10.316 1.00 91.38 303 LEU A C 1
ATOM 2441 O O . LEU A 1 303 ? -4.026 4.332 11.192 1.00 91.38 303 LEU A O 1
ATOM 2445 N N . LEU A 1 304 ? -3.350 5.593 9.471 1.00 92.12 304 LEU A N 1
ATOM 2446 C CA . LEU A 1 304 ? -4.491 6.507 9.530 1.00 92.12 304 LEU A CA 1
ATOM 2447 C C . LEU A 1 304 ? -5.830 5.781 9.311 1.00 92.12 304 LEU A C 1
ATOM 2449 O O . LEU A 1 304 ? -6.795 6.050 10.028 1.00 92.12 304 LEU A O 1
ATOM 2453 N N . GLU A 1 305 ? -5.894 4.846 8.362 1.00 92.94 305 GLU A N 1
ATOM 2454 C CA . GLU A 1 305 ? -7.084 4.025 8.119 1.00 92.94 305 GLU A CA 1
ATOM 2455 C C . GLU A 1 305 ? -7.371 3.087 9.305 1.00 92.94 305 GLU A C 1
ATOM 2457 O O . GLU A 1 305 ? -8.510 3.015 9.763 1.00 92.94 305 GLU A O 1
ATOM 2462 N N . LEU A 1 306 ? -6.347 2.455 9.892 1.00 94.25 306 LEU A N 1
ATOM 2463 C CA . LEU A 1 306 ? -6.507 1.628 11.096 1.00 94.25 306 LEU A CA 1
ATOM 2464 C C . LEU A 1 306 ? -7.014 2.429 12.296 1.00 94.25 306 LEU A C 1
ATOM 2466 O O . LEU A 1 306 ? -7.917 1.978 13.002 1.00 94.25 306 LEU A O 1
ATOM 2470 N N . LEU A 1 307 ? -6.469 3.627 12.519 1.00 96.06 307 LEU A N 1
ATOM 2471 C CA . LEU A 1 307 ? -6.935 4.525 13.575 1.00 96.06 307 LEU A CA 1
ATOM 2472 C C . LEU A 1 307 ? -8.369 4.995 13.314 1.00 96.06 307 LEU A C 1
ATOM 2474 O O . LEU A 1 307 ? -9.112 5.189 14.271 1.00 96.06 307 LEU A O 1
ATOM 2478 N N . SER A 1 308 ? -8.767 5.139 12.048 1.00 96.25 308 SER A N 1
ATOM 2479 C CA . SER A 1 308 ? -10.139 5.488 11.656 1.00 96.25 308 SER A CA 1
ATOM 2480 C C . SER A 1 308 ? -11.120 4.349 11.897 1.00 96.25 308 SER A C 1
ATOM 2482 O O . SER A 1 308 ? -12.232 4.580 12.367 1.00 96.25 308 SER A O 1
ATOM 2484 N N . LEU A 1 309 ? -10.706 3.114 11.626 1.00 96.75 309 LEU A N 1
ATOM 2485 C CA . LEU A 1 309 ? -11.503 1.934 11.931 1.00 96.75 309 LEU A CA 1
ATOM 2486 C C . LEU A 1 309 ? -11.649 1.745 13.452 1.00 96.75 309 LEU A C 1
ATOM 2488 O O . LEU A 1 309 ? -12.748 1.457 13.920 1.00 96.75 309 LEU A O 1
ATOM 2492 N N . LEU A 1 310 ? -10.575 1.966 14.223 1.00 97.38 310 LEU A N 1
ATOM 2493 C CA . LEU A 1 310 ? -10.615 1.962 15.693 1.00 97.38 310 LEU A CA 1
ATOM 2494 C C . LEU A 1 310 ? -11.557 3.048 16.233 1.00 97.38 310 LEU A C 1
ATOM 2496 O O . LEU A 1 310 ? -12.334 2.797 17.148 1.00 97.38 310 LEU A O 1
ATOM 2500 N N . ASP A 1 311 ? -11.529 4.242 15.647 1.00 97.50 311 ASP A N 1
ATOM 2501 C CA . ASP A 1 311 ? -12.381 5.358 16.061 1.00 97.50 311 ASP A CA 1
ATOM 2502 C C . ASP A 1 311 ? -13.871 5.037 15.918 1.00 97.50 311 ASP A C 1
ATOM 2504 O O . ASP A 1 311 ? -14.665 5.282 16.832 1.00 97.50 311 ASP A O 1
ATOM 2508 N N . ARG A 1 312 ? -14.244 4.424 14.791 1.00 97.00 312 ARG A N 1
ATOM 2509 C CA . ARG A 1 312 ? -15.620 3.995 14.510 1.00 97.00 312 ARG A CA 1
ATOM 2510 C C . ARG A 1 312 ? -16.070 2.885 15.449 1.00 97.00 312 ARG A C 1
ATOM 2512 O O . ARG A 1 312 ? -17.166 2.978 16.002 1.00 97.00 312 ARG A O 1
ATOM 2519 N N . ASP A 1 313 ? -15.209 1.897 15.671 1.00 97.00 313 ASP A N 1
ATOM 2520 C CA . ASP A 1 313 ? -15.431 0.806 16.619 1.00 97.00 313 ASP A CA 1
ATOM 2521 C C . ASP A 1 313 ? -15.686 1.333 18.045 1.00 97.00 313 ASP A C 1
ATOM 2523 O O . ASP A 1 313 ? -16.761 1.145 18.622 1.00 97.00 313 ASP A O 1
ATOM 2527 N N . LEU A 1 314 ? -14.761 2.130 18.584 1.00 97.38 314 LEU A N 1
ATOM 2528 C CA . LEU A 1 314 ? -14.889 2.691 19.929 1.00 97.38 314 LEU A CA 1
ATOM 2529 C C . LEU A 1 314 ? -16.089 3.641 20.060 1.00 97.38 314 LEU A C 1
ATOM 2531 O O . LEU A 1 314 ? -16.741 3.682 21.108 1.00 97.38 314 LEU A O 1
ATOM 2535 N N . THR A 1 315 ? -16.405 4.405 19.011 1.00 97.31 315 THR A N 1
ATOM 2536 C CA . THR A 1 315 ? -17.582 5.285 18.988 1.00 97.31 315 THR A CA 1
ATOM 2537 C C . THR A 1 315 ? -18.877 4.477 19.038 1.00 97.31 315 THR A C 1
ATOM 2539 O O . THR A 1 315 ? -19.788 4.832 19.793 1.00 97.31 315 THR A O 1
ATOM 2542 N N . TYR A 1 316 ? -18.950 3.374 18.290 1.00 97.44 316 TYR A N 1
ATOM 2543 C CA . TYR A 1 316 ? -20.081 2.449 18.306 1.00 97.44 316 TYR A CA 1
ATOM 2544 C C . TYR A 1 316 ? -20.290 1.838 19.699 1.00 97.44 316 TYR A C 1
ATOM 2546 O O . TYR A 1 316 ? -21.392 1.908 20.251 1.00 97.44 316 TYR A O 1
ATOM 2554 N N . VAL A 1 317 ? -19.226 1.327 20.325 1.00 96.81 317 VAL A N 1
ATOM 2555 C CA . VAL A 1 317 ? -19.305 0.758 21.680 1.00 96.81 317 VAL A CA 1
ATOM 2556 C C . VAL A 1 317 ? -19.721 1.816 22.700 1.00 96.81 317 VAL A C 1
ATOM 2558 O O . VAL A 1 317 ? -20.580 1.563 23.546 1.00 96.81 317 VAL A O 1
ATOM 2561 N N . LEU A 1 318 ? -19.161 3.027 22.616 1.00 96.75 318 LEU A N 1
ATOM 2562 C CA . LEU A 1 318 ? -19.505 4.118 23.526 1.00 96.75 318 LEU A CA 1
ATOM 2563 C C . LEU A 1 318 ? -20.979 4.528 23.418 1.00 96.75 318 LEU A C 1
ATOM 2565 O O . LEU A 1 318 ? -21.586 4.863 24.438 1.00 96.75 318 LEU A O 1
ATOM 2569 N N . ASP A 1 319 ? -21.562 4.504 22.220 1.00 96.50 319 ASP A N 1
ATOM 2570 C CA . ASP A 1 319 ? -22.995 4.736 22.017 1.00 96.50 319 ASP A CA 1
ATOM 2571 C C . ASP A 1 319 ? -23.847 3.679 22.732 1.00 96.50 319 ASP A C 1
ATOM 2573 O O . ASP A 1 319 ? -24.751 4.027 23.498 1.00 96.50 319 ASP A O 1
ATOM 2577 N N . ILE A 1 320 ? -23.515 2.395 22.562 1.00 96.00 320 ILE A N 1
ATOM 2578 C CA . ILE A 1 320 ? -24.226 1.290 23.220 1.00 96.00 320 ILE A CA 1
ATOM 2579 C C . ILE A 1 320 ? -24.117 1.391 24.738 1.00 96.00 320 ILE A C 1
ATOM 2581 O O . ILE A 1 320 ? -25.130 1.308 25.432 1.00 96.00 320 ILE A O 1
ATOM 2585 N N . VAL A 1 321 ? -22.917 1.635 25.268 1.00 95.44 321 VAL A N 1
ATOM 2586 C CA . VAL A 1 321 ? -22.696 1.784 26.714 1.00 95.44 321 VAL A CA 1
ATOM 2587 C C . VAL A 1 321 ? -23.510 2.955 27.272 1.00 95.44 321 VAL A C 1
ATOM 2589 O O . VAL A 1 321 ? -24.125 2.829 28.331 1.00 95.44 321 VAL A O 1
ATOM 2592 N N . LYS A 1 322 ? -23.579 4.089 26.564 1.00 94.69 322 LYS A N 1
ATOM 2593 C CA . LYS A 1 322 ? -24.400 5.236 26.985 1.00 94.69 322 LYS A CA 1
ATOM 2594 C C . LYS A 1 322 ? -25.889 4.898 27.017 1.00 94.69 322 LYS A C 1
ATOM 2596 O O . LYS A 1 322 ? -26.545 5.220 28.008 1.00 94.69 322 LYS A O 1
ATOM 2601 N N . ARG A 1 323 ? -26.407 4.231 25.980 1.00 94.94 323 ARG A N 1
ATOM 2602 C CA . ARG A 1 323 ? -27.810 3.793 25.935 1.00 94.94 323 ARG A CA 1
ATOM 2603 C C . ARG A 1 323 ? -28.111 2.775 27.040 1.00 94.94 323 ARG A C 1
ATOM 2605 O O . ARG A 1 323 ? -29.069 2.956 27.781 1.00 94.94 323 ARG A O 1
ATOM 2612 N N . ALA A 1 324 ? -27.242 1.789 27.254 1.00 94.81 324 ALA A N 1
ATOM 2613 C CA . ALA A 1 324 ? -27.359 0.820 28.345 1.00 94.81 324 ALA A CA 1
ATOM 2614 C C . ALA A 1 324 ? -27.387 1.479 29.737 1.00 94.81 324 ALA A C 1
ATOM 2616 O O . ALA A 1 324 ? -28.191 1.108 30.594 1.00 94.81 324 ALA A O 1
ATOM 2617 N N . LEU A 1 325 ? -26.538 2.485 29.973 1.00 91.88 325 LEU A N 1
ATOM 2618 C CA . LEU A 1 325 ? -26.542 3.255 31.221 1.00 91.88 325 LEU A CA 1
ATOM 2619 C C . LEU A 1 325 ? -27.830 4.064 31.404 1.00 91.88 325 LEU A C 1
ATOM 2621 O O . LEU A 1 325 ? -28.261 4.259 32.539 1.00 91.88 325 LEU A O 1
ATOM 2625 N N . GLN A 1 326 ? -28.438 4.541 30.317 1.00 92.00 326 GLN A N 1
ATOM 2626 C CA . GLN A 1 326 ? -29.735 5.207 30.365 1.00 92.00 326 GLN A CA 1
ATOM 2627 C C . GLN A 1 326 ? -30.838 4.219 30.755 1.00 92.00 326 GLN A C 1
ATOM 2629 O O . GLN A 1 326 ? -31.562 4.509 31.702 1.00 92.00 326 GLN A O 1
ATOM 2634 N N . VAL A 1 327 ? -30.882 3.033 30.134 1.00 92.94 327 VAL A N 1
ATOM 2635 C CA . VAL A 1 327 ? -31.830 1.958 30.490 1.00 92.94 327 VAL A CA 1
ATOM 2636 C C . VAL A 1 327 ? -31.695 1.571 31.964 1.00 92.94 327 VAL A C 1
ATOM 2638 O O . VAL A 1 327 ? -32.696 1.514 32.671 1.00 92.94 327 VAL A O 1
ATOM 2641 N N . LYS A 1 328 ? -30.466 1.403 32.482 1.00 89.31 328 LYS A N 1
ATOM 2642 C CA . LYS A 1 328 ? -30.240 1.114 33.914 1.00 89.31 328 LYS A CA 1
ATOM 2643 C C . LYS A 1 328 ? -30.750 2.217 34.850 1.00 89.31 328 LYS A C 1
ATOM 2645 O O . LYS A 1 328 ? -31.095 1.924 35.988 1.00 89.31 328 LYS A O 1
ATOM 2650 N N . LYS A 1 329 ? -30.751 3.481 34.411 1.00 89.50 329 LYS A N 1
ATOM 2651 C CA . LYS A 1 329 ? -31.187 4.627 35.227 1.00 89.50 329 LYS A CA 1
ATOM 2652 C C . LYS A 1 329 ? -32.694 4.843 35.192 1.00 89.50 329 LYS A C 1
ATOM 2654 O O . LYS A 1 329 ? -33.264 5.208 36.212 1.00 89.50 329 LYS A O 1
ATOM 2659 N N . THR A 1 330 ? -33.311 4.700 34.022 1.00 89.06 330 THR A N 1
ATOM 2660 C CA . THR A 1 330 ? -34.728 5.032 33.810 1.00 89.06 330 THR A CA 1
ATOM 2661 C C . THR A 1 330 ? -35.641 3.813 33.862 1.00 89.06 330 THR A C 1
ATOM 2663 O O . THR A 1 330 ? -36.842 3.981 34.031 1.00 89.06 330 THR A O 1
ATOM 2666 N N . GLY A 1 331 ? -35.101 2.604 33.686 1.00 83.50 331 GLY A N 1
ATOM 2667 C CA . GLY A 1 331 ? -35.878 1.374 33.516 1.00 83.50 331 GLY A CA 1
ATOM 2668 C C . GLY A 1 331 ? -36.596 1.269 32.164 1.00 83.50 331 GLY A C 1
ATOM 2669 O O . GLY A 1 331 ? -37.342 0.321 31.953 1.00 83.50 331 GLY A O 1
ATOM 2670 N N . ILE A 1 332 ? -36.389 2.226 31.250 1.00 78.75 332 ILE A N 1
ATOM 2671 C CA . ILE A 1 332 ? -37.084 2.314 29.958 1.00 78.75 332 ILE A CA 1
ATOM 2672 C C . ILE A 1 332 ? -36.094 2.007 28.829 1.00 78.75 332 ILE A C 1
ATOM 2674 O O . ILE A 1 332 ? -35.112 2.732 28.662 1.00 78.75 332 ILE A O 1
ATOM 2678 N N . GLY A 1 333 ? -36.381 0.968 28.039 1.00 82.56 333 GLY A N 1
ATOM 2679 C CA . GLY A 1 333 ? -35.623 0.559 26.851 1.00 82.56 333 GLY A CA 1
ATOM 2680 C C . GLY A 1 333 ? -35.448 -0.960 26.752 1.00 82.56 333 GLY A C 1
ATOM 2681 O O . GLY A 1 333 ? -36.072 -1.709 27.498 1.00 82.56 333 GLY A O 1
ATOM 2682 N N . GLU A 1 334 ? -34.607 -1.410 25.820 1.00 85.75 334 GLU A N 1
ATOM 2683 C CA . GLU A 1 334 ? -34.302 -2.832 25.607 1.00 85.75 334 GLU A CA 1
ATOM 2684 C C . GLU A 1 334 ? -33.643 -3.454 26.850 1.00 85.75 334 GLU A C 1
ATOM 2686 O O . GLU A 1 334 ? -32.565 -3.022 27.274 1.00 85.75 334 GLU A O 1
ATOM 2691 N N . SER A 1 335 ? -34.276 -4.486 27.420 1.00 85.62 335 SER A N 1
ATOM 2692 C CA . SER A 1 335 ? -33.824 -5.168 28.645 1.00 85.62 335 SER A CA 1
ATOM 2693 C C . SER A 1 335 ? -32.426 -5.769 28.525 1.00 85.62 335 SER A C 1
ATOM 2695 O O . SER A 1 335 ? -31.696 -5.840 29.513 1.00 85.62 335 SER A O 1
ATOM 2697 N N . ASP A 1 336 ? -32.044 -6.165 27.313 1.00 91.25 336 ASP A N 1
ATOM 2698 C CA . ASP A 1 336 ? -30.826 -6.932 27.054 1.00 91.25 336 ASP A CA 1
ATOM 2699 C C . ASP A 1 336 ? -29.619 -6.020 26.782 1.00 91.25 336 ASP A C 1
ATOM 2701 O O . ASP A 1 336 ? -28.464 -6.443 26.873 1.00 91.25 336 ASP A O 1
ATOM 2705 N N . LEU A 1 337 ? -29.865 -4.731 26.515 1.00 92.38 337 LEU A N 1
ATOM 2706 C CA . LEU A 1 337 ? -28.843 -3.748 26.159 1.00 92.38 337 LEU A CA 1
ATOM 2707 C C . LEU A 1 337 ? -27.747 -3.576 27.232 1.00 92.38 337 LEU A C 1
ATOM 2709 O O . LEU A 1 337 ? -26.571 -3.498 26.870 1.00 92.38 337 LEU A O 1
ATOM 2713 N N . PRO A 1 338 ? -28.059 -3.574 28.546 1.00 93.56 338 PRO A N 1
ATOM 2714 C CA . PRO A 1 338 ? -27.061 -3.676 29.608 1.00 93.56 338 PRO A CA 1
ATOM 2715 C C . PRO A 1 338 ? -26.101 -4.863 29.494 1.00 93.56 338 PRO A C 1
ATOM 2717 O O . PRO A 1 338 ? -24.903 -4.686 29.712 1.00 93.56 338 PRO A O 1
ATOM 2720 N N . SER A 1 339 ? -26.617 -6.048 29.160 1.00 94.12 339 SER A N 1
ATOM 2721 C CA . SER A 1 339 ? -25.814 -7.266 29.026 1.00 94.12 339 SER A CA 1
ATOM 2722 C C . SER A 1 339 ? -24.943 -7.211 27.769 1.00 94.12 339 SER A C 1
ATOM 2724 O O . SER A 1 339 ? -23.751 -7.521 27.824 1.00 94.12 339 SER A O 1
ATOM 2726 N N . ILE A 1 340 ? -25.496 -6.712 26.657 1.00 94.19 340 ILE A N 1
ATOM 2727 C CA . ILE A 1 340 ? -24.752 -6.475 25.411 1.00 94.19 340 ILE A CA 1
ATOM 2728 C C . ILE A 1 340 ? -23.591 -5.501 25.653 1.00 94.19 340 ILE A C 1
ATOM 2730 O O . ILE A 1 340 ? -22.460 -5.775 25.249 1.00 94.19 340 ILE A O 1
ATOM 2734 N N . ALA A 1 341 ? -23.842 -4.388 26.349 1.00 95.56 341 ALA A N 1
ATOM 2735 C CA . ALA A 1 341 ? -22.811 -3.406 26.676 1.00 95.56 341 ALA A CA 1
ATOM 2736 C C . ALA A 1 341 ? -21.682 -4.009 27.527 1.00 95.56 341 ALA A C 1
ATOM 2738 O O . ALA A 1 341 ? -20.511 -3.735 27.276 1.00 95.56 341 ALA A O 1
ATOM 2739 N N . GLU A 1 342 ? -22.015 -4.851 28.507 1.00 94.38 342 GLU A N 1
ATOM 2740 C CA . GLU A 1 342 ? -21.022 -5.532 29.339 1.00 94.38 342 GLU A CA 1
ATOM 2741 C C . GLU A 1 342 ? -20.172 -6.515 28.527 1.00 94.38 342 GLU A C 1
ATOM 2743 O O . GLU A 1 342 ? -18.945 -6.491 28.632 1.00 94.38 342 GLU A O 1
ATOM 2748 N N . LYS A 1 343 ? -20.795 -7.307 27.643 1.00 95.75 343 LYS A N 1
ATOM 2749 C CA . LYS A 1 343 ? -20.077 -8.201 26.724 1.00 95.75 343 LYS A CA 1
ATOM 2750 C C . LYS A 1 343 ? -19.112 -7.423 25.828 1.00 95.75 343 LYS A C 1
ATOM 2752 O O . LYS A 1 343 ? -17.950 -7.805 25.724 1.00 95.75 343 LYS A O 1
ATOM 2757 N N . LEU A 1 344 ? -19.561 -6.312 25.237 1.00 96.25 344 LEU A N 1
ATOM 2758 C CA . LEU A 1 344 ? -18.710 -5.457 24.407 1.00 96.25 344 LEU A CA 1
ATOM 2759 C C . LEU A 1 344 ? -17.529 -4.895 25.203 1.00 96.25 344 LEU A C 1
ATOM 2761 O O . LEU A 1 344 ? -16.401 -4.968 24.724 1.00 96.25 344 LEU A O 1
ATOM 2765 N N . LEU A 1 345 ? -17.744 -4.394 26.422 1.00 94.88 345 LEU A N 1
ATOM 2766 C CA . LEU A 1 345 ? -16.652 -3.902 27.271 1.00 94.88 345 LEU A CA 1
ATOM 2767 C C . LEU A 1 345 ? -15.611 -4.993 27.561 1.00 94.88 345 LEU A C 1
ATOM 2769 O O . LEU A 1 345 ? -14.414 -4.716 27.493 1.00 94.88 345 LEU A O 1
ATOM 2773 N N . GLN A 1 346 ? -16.039 -6.235 27.814 1.00 94.00 346 GLN A N 1
ATOM 2774 C CA . GLN A 1 346 ? -15.111 -7.359 27.989 1.00 94.00 346 GLN A CA 1
ATOM 2775 C C . GLN A 1 346 ? -14.342 -7.676 26.703 1.00 94.00 346 GLN A C 1
ATOM 2777 O O . GLN A 1 346 ? -13.127 -7.863 26.752 1.00 94.00 346 GLN A O 1
ATOM 2782 N N . THR A 1 347 ? -15.013 -7.679 25.546 1.00 96.06 347 THR A N 1
ATOM 2783 C CA . THR A 1 347 ? -14.358 -7.886 24.245 1.00 96.06 347 THR A CA 1
ATOM 2784 C C . THR A 1 347 ? -13.301 -6.816 23.963 1.00 96.06 347 THR A C 1
ATOM 2786 O O . THR A 1 347 ? -12.235 -7.149 23.458 1.00 96.06 347 THR A O 1
ATOM 2789 N N . HIS A 1 348 ? -13.552 -5.556 24.336 1.00 95.94 348 HIS A N 1
ATOM 2790 C CA . HIS A 1 348 ? -12.651 -4.422 24.076 1.00 95.94 348 HIS A CA 1
ATOM 2791 C C . HIS A 1 348 ? -11.568 -4.226 25.143 1.00 95.94 348 HIS A C 1
ATOM 2793 O O . HIS A 1 348 ? -10.662 -3.413 24.953 1.00 95.94 348 HIS A O 1
ATOM 2799 N N . LYS A 1 349 ? -11.603 -4.985 26.246 1.00 93.31 349 LYS A N 1
ATOM 2800 C CA . LYS A 1 349 ? -10.626 -4.891 27.340 1.00 93.31 349 LYS A CA 1
ATOM 2801 C C . LYS A 1 349 ? -9.154 -4.934 26.879 1.00 93.31 349 LYS A C 1
ATOM 2803 O O . LYS A 1 349 ? -8.374 -4.112 27.364 1.00 93.31 349 LYS A O 1
ATOM 2808 N N . PRO A 1 350 ? -8.738 -5.794 25.922 1.00 94.81 350 PRO A N 1
ATOM 2809 C CA . PRO A 1 350 ? -7.348 -5.836 25.448 1.00 94.81 350 PRO A CA 1
ATOM 2810 C C . PRO A 1 350 ? -6.833 -4.522 24.831 1.00 94.81 350 PRO A C 1
ATOM 2812 O O . PRO A 1 350 ? -5.625 -4.264 24.852 1.00 94.81 350 PRO A O 1
ATOM 2815 N N . LEU A 1 351 ? -7.728 -3.654 24.335 1.00 94.81 351 LEU A N 1
ATOM 2816 C CA . LEU A 1 351 ? -7.367 -2.362 23.736 1.00 94.81 351 LEU A CA 1
ATOM 2817 C C . LEU A 1 351 ? -6.782 -1.366 24.748 1.00 94.81 351 LEU A C 1
ATOM 2819 O O . LEU A 1 351 ? -6.231 -0.344 24.345 1.00 94.81 351 LEU A O 1
ATOM 2823 N N . VAL A 1 352 ? -6.816 -1.666 26.054 1.00 91.94 352 VAL A N 1
ATOM 2824 C CA . VAL A 1 352 ? -6.119 -0.876 27.087 1.00 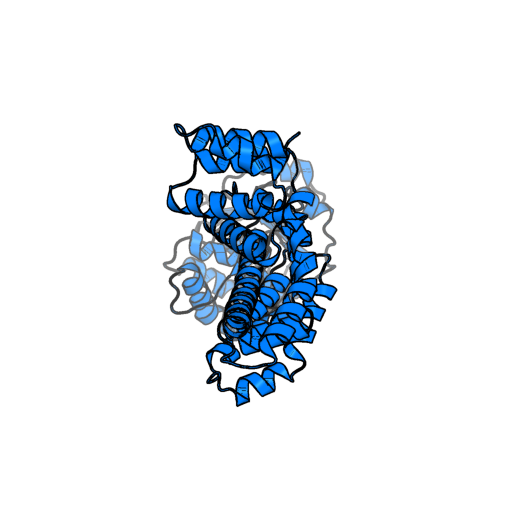91.94 352 VAL A CA 1
ATOM 2825 C C . VAL A 1 352 ? -4.629 -0.713 26.781 1.00 91.94 352 VAL A C 1
ATOM 2827 O O . VAL A 1 352 ? -4.039 0.330 27.060 1.00 91.94 352 VAL A O 1
ATOM 2830 N N . SER A 1 353 ? -4.032 -1.716 26.135 1.00 92.25 353 SER A N 1
ATOM 2831 C CA . SER A 1 353 ? -2.632 -1.695 25.710 1.00 92.25 353 SER A CA 1
ATOM 2832 C C . SER A 1 353 ? -2.329 -0.620 24.656 1.00 92.25 353 SER A C 1
ATOM 2834 O O . SER A 1 353 ? -1.174 -0.222 24.523 1.00 92.25 353 SER A O 1
ATOM 2836 N N . LEU A 1 354 ? -3.343 -0.086 23.960 1.00 93.75 354 LEU A N 1
ATOM 2837 C CA . LEU A 1 354 ? -3.192 0.996 22.983 1.00 93.75 354 LEU A CA 1
ATOM 2838 C C . LEU A 1 354 ? -3.122 2.394 23.613 1.00 93.75 354 LEU A C 1
ATOM 2840 O O . LEU A 1 354 ? -2.775 3.343 22.915 1.00 93.75 354 LEU A O 1
ATOM 2844 N N . VAL A 1 355 ? -3.374 2.557 24.918 1.00 92.31 355 VAL A N 1
ATOM 2845 C CA . VAL A 1 355 ? -3.297 3.873 25.588 1.00 92.31 355 VAL A CA 1
ATOM 2846 C C . VAL A 1 355 ? -1.911 4.512 25.427 1.00 92.31 355 VAL A C 1
ATOM 2848 O O . VAL A 1 355 ? -1.816 5.668 25.017 1.00 92.31 355 VAL A O 1
ATOM 2851 N N . GLY A 1 356 ? -0.837 3.766 25.704 1.00 91.00 356 GLY A N 1
ATOM 2852 C CA . GLY A 1 356 ? 0.544 4.230 25.509 1.00 91.00 356 GLY A CA 1
ATOM 2853 C C . GLY A 1 356 ? 0.857 4.572 24.044 1.00 91.00 356 GLY A C 1
ATOM 2854 O O . GLY A 1 356 ? 1.247 5.705 23.759 1.00 91.00 356 GLY A O 1
ATOM 2855 N N . PRO A 1 357 ? 0.614 3.645 23.100 1.00 92.69 357 PRO A N 1
ATOM 2856 C CA . PRO A 1 357 ? 0.670 3.900 21.664 1.00 92.69 357 PRO A CA 1
ATOM 2857 C C . PRO A 1 357 ? -0.033 5.182 21.196 1.00 92.69 357 PRO A C 1
ATOM 2859 O O . PRO A 1 357 ? 0.577 5.974 20.481 1.00 92.69 357 PRO A O 1
ATOM 2862 N N . MET A 1 358 ? -1.271 5.448 21.634 1.00 93.81 358 MET A N 1
ATOM 2863 C CA . MET A 1 358 ? -1.979 6.680 21.255 1.00 93.81 358 MET A CA 1
ATOM 2864 C C . MET A 1 358 ? -1.270 7.935 21.776 1.00 93.81 358 MET A C 1
ATOM 2866 O O . MET A 1 358 ? -1.215 8.938 21.068 1.00 93.81 358 MET A O 1
ATOM 2870 N N . ILE A 1 359 ? -0.699 7.887 22.987 1.00 91.88 359 ILE A N 1
ATOM 2871 C CA . ILE A 1 359 ? 0.082 8.996 23.556 1.00 91.88 359 ILE A CA 1
ATOM 2872 C C . ILE A 1 359 ? 1.344 9.249 22.723 1.00 91.88 359 ILE A C 1
ATOM 2874 O O . ILE A 1 359 ? 1.648 10.401 22.417 1.00 91.88 359 ILE A O 1
ATOM 2878 N N . ASN A 1 360 ? 2.041 8.189 22.307 1.00 92.06 360 ASN A N 1
ATOM 2879 C CA . ASN A 1 360 ? 3.249 8.292 21.483 1.00 92.06 360 ASN A CA 1
ATOM 2880 C C . ASN A 1 360 ? 2.983 8.877 20.087 1.00 92.06 360 ASN A C 1
ATOM 2882 O O . ASN A 1 360 ? 3.899 9.426 19.483 1.00 92.06 360 ASN A O 1
ATOM 2886 N N . LEU A 1 361 ? 1.743 8.802 19.591 1.00 92.25 361 LEU A N 1
ATOM 2887 C CA . LEU A 1 361 ? 1.329 9.382 18.310 1.00 92.25 361 LEU A CA 1
ATOM 2888 C C . LEU A 1 361 ? 0.906 10.857 18.392 1.00 92.25 361 LEU A C 1
ATOM 2890 O O . LEU A 1 361 ? 0.790 11.511 17.358 1.00 92.25 361 LEU A O 1
ATOM 2894 N N . LEU A 1 362 ? 0.691 11.414 19.588 1.00 91.50 362 LEU A N 1
ATOM 2895 C CA . LEU A 1 362 ? 0.311 12.824 19.749 1.00 91.50 362 LEU A CA 1
ATOM 2896 C C . LEU A 1 362 ? 1.328 13.842 19.190 1.00 91.50 362 LEU A C 1
ATOM 2898 O O . LEU A 1 362 ? 0.873 14.844 18.642 1.00 91.50 362 LEU A O 1
ATOM 2902 N N . PRO A 1 363 ? 2.659 13.649 19.311 1.00 88.44 363 PRO A N 1
ATOM 2903 C CA . PRO A 1 363 ? 3.644 14.576 18.749 1.00 88.44 363 PRO A CA 1
ATOM 2904 C C . PRO A 1 363 ? 3.910 14.381 17.245 1.00 88.44 363 PRO A C 1
ATOM 2906 O O . PRO A 1 363 ? 4.850 14.982 16.735 1.00 88.44 363 PRO A O 1
ATOM 2909 N N . ASN A 1 364 ? 3.146 13.541 16.537 1.00 83.81 364 ASN A N 1
ATOM 2910 C CA . ASN A 1 364 ? 3.366 13.278 15.112 1.00 83.81 364 ASN A CA 1
ATOM 2911 C C . ASN A 1 364 ? 3.219 14.562 14.263 1.00 83.81 364 ASN A C 1
ATOM 2913 O O . ASN A 1 364 ? 2.327 15.374 14.513 1.00 83.81 364 ASN A O 1
ATOM 2917 N N . GLU A 1 365 ? 4.085 14.730 13.256 1.00 76.81 365 GLU A N 1
ATOM 2918 C CA . GLU A 1 365 ? 4.058 15.875 12.332 1.00 76.81 365 GLU A CA 1
ATOM 2919 C C . GLU A 1 365 ? 2.766 15.922 11.500 1.00 76.81 365 GLU A C 1
ATOM 2921 O O . GLU A 1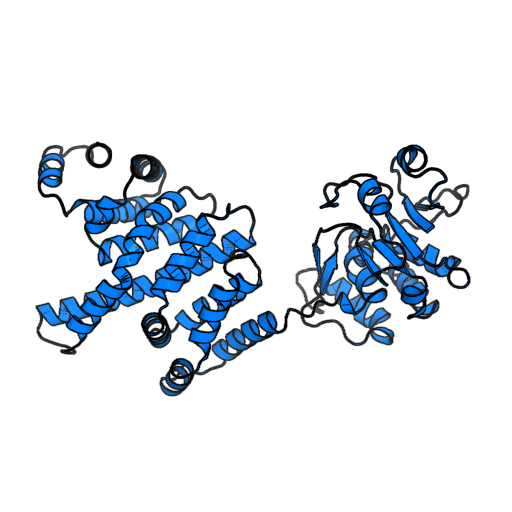 365 ? 2.265 17.002 11.173 1.00 76.81 365 GLU A O 1
ATOM 2926 N N . ASP A 1 366 ? 2.186 14.759 11.186 1.00 79.62 366 ASP A N 1
ATOM 2927 C CA . ASP A 1 366 ? 0.907 14.670 10.497 1.00 79.62 366 ASP A CA 1
ATOM 2928 C C . ASP A 1 366 ? -0.246 15.015 11.448 1.00 79.62 366 ASP A C 1
ATOM 2930 O O . ASP A 1 366 ? -0.636 14.257 12.346 1.00 79.62 366 ASP A O 1
ATOM 2934 N N . SER A 1 367 ? -0.846 16.179 11.198 1.00 85.00 367 SER A N 1
ATOM 2935 C CA . SER A 1 367 ? -1.960 16.691 11.995 1.00 85.00 367 SER A CA 1
ATOM 2936 C C . SER A 1 367 ? -3.189 15.769 12.016 1.00 85.00 367 SER A C 1
ATOM 2938 O O . SER A 1 367 ? -3.959 15.817 12.979 1.00 85.00 367 SER A O 1
ATOM 2940 N N . SER A 1 368 ? -3.376 14.923 10.997 1.00 90.50 368 SER A N 1
ATOM 2941 C CA . SER A 1 368 ? -4.497 13.983 10.893 1.00 90.50 368 SER A CA 1
ATOM 2942 C C . SER A 1 368 ? -4.297 12.806 11.840 1.00 90.50 368 SER A C 1
ATOM 2944 O O . SER A 1 368 ? -5.199 12.501 12.622 1.00 90.50 368 SER A O 1
ATOM 2946 N N . ILE A 1 369 ? -3.098 12.207 11.829 1.00 91.69 369 ILE A N 1
ATOM 2947 C CA . ILE A 1 369 ? -2.726 11.094 12.717 1.00 91.69 369 ILE A CA 1
ATOM 2948 C C . ILE A 1 369 ? -2.806 11.542 14.179 1.00 91.69 369 ILE A C 1
ATOM 2950 O O . ILE A 1 369 ? -3.484 10.906 14.988 1.00 91.69 369 ILE A O 1
ATOM 2954 N N . ALA A 1 370 ? -2.193 12.680 14.517 1.00 91.25 370 ALA A N 1
ATOM 2955 C CA . ALA A 1 370 ? -2.217 13.205 15.881 1.00 91.25 370 ALA A CA 1
ATOM 2956 C C . ALA A 1 370 ? -3.649 13.508 16.366 1.00 91.25 370 ALA A C 1
ATOM 2958 O O . ALA A 1 370 ? -4.004 13.236 17.518 1.00 91.25 370 ALA A O 1
ATOM 2959 N N . LYS A 1 371 ? -4.508 14.046 15.487 1.00 92.81 371 LYS A N 1
ATOM 2960 C CA . LYS A 1 371 ? -5.909 14.359 15.812 1.00 92.81 371 LYS A CA 1
ATOM 2961 C C . LYS A 1 371 ? -6.727 13.099 16.084 1.00 92.81 371 LYS A C 1
ATOM 2963 O O . LYS A 1 371 ? -7.464 13.076 17.072 1.00 92.81 371 LYS A O 1
ATOM 2968 N N . ILE A 1 372 ? -6.614 12.077 15.237 1.00 95.25 372 ILE A N 1
ATOM 2969 C CA . ILE A 1 372 ? -7.378 10.841 15.424 1.00 95.25 372 ILE A CA 1
ATOM 2970 C C . ILE A 1 372 ? -6.857 10.027 16.611 1.00 95.25 372 ILE A C 1
ATOM 2972 O O . ILE A 1 372 ? -7.654 9.513 17.389 1.00 95.25 372 ILE A O 1
ATOM 2976 N N . ALA A 1 373 ? -5.540 10.010 16.844 1.00 95.69 373 ALA A N 1
ATOM 2977 C CA . ALA A 1 373 ? -4.946 9.385 18.024 1.00 95.69 373 ALA A CA 1
ATOM 2978 C C . ALA A 1 373 ? -5.454 10.025 19.328 1.00 95.69 373 ALA A C 1
ATOM 2980 O O . ALA A 1 373 ? -5.796 9.319 20.277 1.00 95.69 373 ALA A O 1
ATOM 2981 N N . LEU A 1 374 ? -5.582 11.358 19.370 1.00 94.62 374 LEU A N 1
ATOM 2982 C CA . LEU A 1 374 ? -6.154 12.062 20.521 1.00 94.62 374 LEU A CA 1
ATOM 2983 C C . LEU A 1 374 ? -7.627 11.696 20.759 1.00 94.62 374 LEU A C 1
ATOM 2985 O O . LEU A 1 374 ? -8.048 11.555 21.911 1.00 94.62 374 LEU A O 1
ATOM 2989 N N . HIS A 1 375 ? -8.417 11.555 19.692 1.00 96.06 375 HIS A N 1
ATOM 2990 C CA . HIS A 1 375 ? -9.820 11.168 19.820 1.00 96.06 375 HIS A CA 1
ATOM 2991 C C . HIS A 1 375 ? -9.955 9.713 20.288 1.00 96.06 375 HIS A C 1
ATOM 2993 O O . HIS A 1 375 ? -10.626 9.473 21.292 1.00 96.06 375 HIS A O 1
ATOM 2999 N N . ASN A 1 376 ? -9.203 8.786 19.689 1.00 96.56 376 ASN A N 1
ATOM 3000 C CA . ASN A 1 376 ? -9.114 7.393 20.128 1.00 96.56 376 ASN A CA 1
ATOM 3001 C C . ASN A 1 376 ? -8.688 7.270 21.595 1.00 96.56 376 ASN A C 1
ATOM 3003 O O . ASN A 1 376 ? -9.337 6.567 22.366 1.00 96.56 376 ASN A O 1
ATOM 3007 N N . LEU A 1 377 ? -7.669 8.019 22.034 1.00 94.81 377 LEU A N 1
ATOM 3008 C CA . LEU A 1 377 ? -7.284 8.091 23.448 1.00 94.81 377 LEU A CA 1
ATOM 3009 C C . LEU A 1 377 ? -8.455 8.564 24.321 1.00 94.81 377 LEU A C 1
ATOM 3011 O O . LEU A 1 377 ? -8.725 8.004 25.386 1.00 94.81 377 LEU A O 1
ATOM 3015 N N . SER A 1 378 ? -9.186 9.588 23.879 1.00 93.56 378 SER A N 1
ATOM 3016 C CA . SER A 1 378 ? -10.365 10.056 24.602 1.00 93.56 378 SER A CA 1
ATOM 3017 C C . SER A 1 378 ? -11.440 8.979 24.708 1.00 93.56 378 SER A C 1
ATOM 3019 O O . SER A 1 378 ? -12.013 8.840 25.783 1.00 93.56 378 SER A O 1
ATOM 3021 N N . LEU A 1 379 ? -11.709 8.219 23.645 1.00 95.44 379 LEU A N 1
ATOM 3022 C CA . LEU A 1 379 ? -12.703 7.143 23.629 1.00 95.44 379 LEU A CA 1
ATOM 3023 C C . LEU A 1 379 ? -12.285 5.963 24.522 1.00 95.44 379 LEU A C 1
ATOM 3025 O O . LEU A 1 379 ? -13.053 5.574 25.406 1.00 95.44 379 LEU A O 1
ATOM 3029 N N . LEU A 1 380 ? -11.046 5.478 24.379 1.00 93.69 380 LEU A N 1
ATOM 3030 C CA . LEU A 1 380 ? -10.474 4.401 25.200 1.00 93.69 380 LEU A CA 1
ATOM 3031 C C . LEU A 1 380 ? -10.608 4.712 26.694 1.00 93.69 380 LEU A C 1
ATOM 3033 O O . LEU A 1 380 ? -11.078 3.883 27.469 1.00 93.69 380 LEU A O 1
ATOM 3037 N N . THR A 1 381 ? -10.281 5.939 27.105 1.00 89.00 381 THR A N 1
ATOM 3038 C CA . THR A 1 381 ? -10.364 6.338 28.521 1.00 89.00 381 THR A CA 1
ATOM 3039 C C . THR A 1 381 ? -11.792 6.446 29.065 1.00 89.00 381 THR A C 1
ATOM 3041 O O . THR A 1 381 ? -11.968 6.405 30.282 1.00 89.00 381 THR A O 1
ATOM 3044 N N . GLN A 1 382 ? -12.828 6.579 28.223 1.00 90.44 382 GLN A N 1
ATOM 3045 C CA . GLN A 1 382 ? -14.228 6.537 28.698 1.00 90.44 382 GLN A CA 1
ATOM 3046 C C . GLN A 1 382 ? -14.730 5.109 28.858 1.00 90.44 382 GLN A C 1
ATOM 3048 O O . GLN A 1 382 ? -15.571 4.877 29.721 1.00 90.44 382 GLN A O 1
ATOM 3053 N N . LEU A 1 383 ? -14.244 4.191 28.022 1.00 90.00 383 LEU A N 1
ATOM 3054 C CA . LEU A 1 383 ? -14.675 2.797 28.011 1.00 90.00 383 LEU A CA 1
ATOM 3055 C C . LEU A 1 383 ? -13.928 1.956 29.049 1.00 90.00 383 LEU A C 1
ATOM 3057 O O . LEU A 1 383 ? -14.544 1.184 29.772 1.00 90.00 383 LEU A O 1
ATOM 3061 N N . ILE A 1 384 ? -12.613 2.141 29.155 1.00 79.06 384 ILE A N 1
ATOM 3062 C CA . ILE A 1 384 ? -11.715 1.284 29.943 1.00 79.06 384 ILE A CA 1
ATOM 3063 C C . ILE A 1 384 ? -11.476 1.851 31.359 1.00 79.06 384 ILE A C 1
ATOM 3065 O O . ILE A 1 384 ? -11.033 1.155 32.272 1.00 79.06 384 ILE A O 1
ATOM 3069 N N . GLY A 1 385 ? -11.807 3.127 31.586 1.00 70.75 385 GLY A N 1
ATOM 3070 C CA . GLY A 1 385 ? -11.707 3.757 32.904 1.00 70.75 385 GLY A CA 1
ATOM 3071 C C . GLY A 1 385 ? -10.273 3.786 33.452 1.00 70.75 385 GLY A C 1
ATOM 3072 O O . GLY A 1 385 ? -9.346 4.216 32.764 1.00 70.75 385 GLY A O 1
ATOM 3073 N N . SER A 1 386 ? -10.091 3.360 34.709 1.00 67.00 386 SER A N 1
ATOM 3074 C CA . SER A 1 386 ? -8.813 3.457 35.435 1.00 67.00 386 SER A CA 1
ATOM 3075 C C . SER A 1 386 ? -7.794 2.364 35.103 1.00 67.00 386 SER A C 1
ATOM 3077 O O . SER A 1 386 ? -6.634 2.498 35.489 1.00 67.00 386 SER A O 1
ATOM 3079 N N . GLU A 1 387 ? -8.177 1.295 34.393 1.00 72.44 387 GLU A N 1
ATOM 3080 C CA . GLU A 1 387 ? -7.245 0.205 34.045 1.00 72.44 387 GLU A CA 1
ATOM 3081 C C . GLU A 1 387 ? -6.085 0.700 33.157 1.00 72.44 387 GLU A C 1
ATOM 3083 O O . GLU A 1 387 ? -4.976 0.172 33.221 1.00 72.44 387 GLU A O 1
ATOM 3088 N N . GLY A 1 388 ? -6.289 1.791 32.407 1.00 64.50 388 GLY A N 1
ATOM 3089 C CA . GLY A 1 388 ? -5.252 2.411 31.579 1.00 64.50 388 GLY A CA 1
ATOM 3090 C C . GLY A 1 388 ? -4.069 3.003 32.356 1.00 64.50 388 GLY A C 1
ATOM 3091 O O . GLY A 1 388 ? -3.007 3.191 31.765 1.00 64.50 388 GLY A O 1
ATOM 3092 N N . LYS A 1 389 ? -4.199 3.262 33.670 1.00 68.06 389 LYS A N 1
ATOM 3093 C CA . LYS A 1 389 ? -3.090 3.767 34.507 1.00 68.06 389 LYS A CA 1
ATOM 3094 C C . LYS A 1 389 ? -1.910 2.794 34.529 1.00 68.06 389 LYS A C 1
ATOM 3096 O O . LYS A 1 389 ? -0.768 3.238 34.497 1.00 68.06 389 LYS A O 1
ATOM 3101 N N . ALA A 1 390 ? -2.181 1.487 34.537 1.00 71.19 390 ALA A N 1
ATOM 3102 C CA . ALA A 1 390 ? -1.156 0.448 34.643 1.00 71.19 390 ALA A CA 1
ATOM 3103 C C . ALA A 1 390 ? -0.202 0.393 33.433 1.00 71.19 390 ALA A C 1
ATOM 3105 O O . ALA A 1 390 ? 0.887 -0.160 33.539 1.00 71.19 390 ALA A O 1
ATOM 3106 N N . VAL A 1 391 ? -0.600 0.969 32.293 1.00 78.12 391 VAL A N 1
ATOM 3107 C CA . VAL A 1 391 ? 0.160 0.939 31.029 1.00 78.12 391 VAL A CA 1
ATOM 3108 C C . VAL A 1 391 ? 0.974 2.230 30.819 1.00 78.12 391 VAL A C 1
ATOM 3110 O O . VAL A 1 391 ? 1.766 2.347 29.881 1.00 78.12 391 VAL A O 1
ATOM 3113 N N . LEU A 1 392 ? 0.800 3.241 31.678 1.00 81.38 392 LEU A N 1
ATOM 3114 C CA . LEU A 1 392 ? 1.527 4.504 31.558 1.00 81.38 392 LEU A CA 1
ATOM 3115 C C . LEU A 1 392 ? 2.987 4.352 32.003 1.00 81.38 392 LEU A C 1
ATOM 3117 O O . LEU A 1 392 ? 3.298 3.681 32.980 1.00 81.38 392 LEU A O 1
ATOM 3121 N N . THR A 1 393 ? 3.889 5.013 31.277 1.00 84.19 393 THR A N 1
ATOM 3122 C CA . THR A 1 393 ? 5.330 5.027 31.549 1.00 84.19 393 THR A CA 1
ATOM 3123 C C . THR A 1 393 ? 5.783 6.457 31.798 1.00 84.19 393 THR A C 1
ATOM 3125 O O . THR A 1 393 ? 5.083 7.416 31.451 1.00 84.19 393 THR A O 1
ATOM 3128 N N . LYS A 1 394 ? 7.004 6.619 32.320 1.00 81.56 394 LYS A N 1
ATOM 3129 C CA . LYS A 1 394 ? 7.588 7.945 32.529 1.00 81.56 394 LYS A CA 1
ATOM 3130 C C . LYS A 1 394 ? 7.658 8.771 31.239 1.00 81.56 394 LYS A C 1
ATOM 3132 O O . LYS A 1 394 ? 7.353 9.962 31.241 1.00 81.56 394 LYS A O 1
ATOM 3137 N N . ASN A 1 395 ? 7.981 8.117 30.122 1.00 84.88 395 ASN A N 1
ATOM 3138 C CA . ASN A 1 395 ? 8.007 8.748 28.805 1.00 84.88 395 ASN A CA 1
ATOM 3139 C C . ASN A 1 395 ? 6.624 9.281 28.395 1.00 84.88 395 ASN A C 1
ATOM 3141 O O . ASN A 1 395 ? 6.508 10.414 27.932 1.00 84.88 395 ASN A O 1
ATOM 3145 N N . HIS A 1 396 ? 5.560 8.511 28.651 1.00 87.06 396 HIS A N 1
ATOM 3146 C CA . HIS A 1 396 ? 4.192 8.948 28.369 1.00 87.06 396 HIS A CA 1
ATOM 3147 C C . HIS A 1 396 ? 3.838 10.234 29.141 1.00 87.06 396 HIS A C 1
ATOM 3149 O O . HIS A 1 396 ? 3.281 11.154 28.541 1.00 87.06 396 HIS A O 1
ATOM 3155 N N . CYS A 1 397 ? 4.212 10.367 30.426 1.00 81.38 397 CYS A N 1
ATOM 3156 C CA . CYS A 1 397 ? 3.980 11.620 31.164 1.00 81.38 397 CYS A CA 1
ATOM 3157 C C . CYS A 1 397 ? 4.704 12.812 30.511 1.00 81.38 397 CYS A C 1
ATOM 3159 O O . CYS A 1 397 ? 4.156 13.915 30.458 1.00 81.38 397 CYS A O 1
ATOM 3161 N N . HIS A 1 398 ? 5.946 12.610 30.049 1.00 82.00 398 HIS A N 1
ATOM 3162 C CA . HIS A 1 398 ? 6.742 13.668 29.425 1.00 82.00 398 HIS A CA 1
ATOM 3163 C C . HIS A 1 398 ? 6.091 14.170 28.133 1.00 82.00 398 HIS A C 1
ATOM 3165 O O . HIS A 1 398 ? 5.937 15.382 27.974 1.00 82.00 398 HIS A O 1
ATOM 3171 N N . ILE A 1 399 ? 5.635 13.256 27.270 1.00 86.12 399 ILE A N 1
ATOM 3172 C CA . ILE A 1 399 ? 4.912 13.594 26.034 1.00 86.12 399 ILE A CA 1
ATOM 3173 C C . ILE A 1 399 ? 3.611 14.339 26.354 1.00 86.12 399 ILE A C 1
ATOM 3175 O O . ILE A 1 399 ? 3.314 15.377 25.773 1.00 86.12 399 ILE A O 1
ATOM 3179 N N . LEU A 1 400 ? 2.836 13.858 27.325 1.00 84.81 400 LEU A N 1
ATOM 3180 C CA . LEU A 1 400 ? 1.595 14.521 27.728 1.00 84.81 400 LEU A CA 1
ATOM 3181 C C . LEU A 1 400 ? 1.844 15.943 28.250 1.00 84.81 400 LEU A C 1
ATOM 3183 O O . LEU A 1 400 ? 1.102 16.865 27.912 1.00 84.81 400 LEU A O 1
ATOM 3187 N N . SER A 1 401 ? 2.898 16.134 29.046 1.00 80.81 401 SER A N 1
ATOM 3188 C CA . SER A 1 401 ? 3.292 17.442 29.580 1.00 80.81 401 SER A CA 1
ATOM 3189 C C . SER A 1 401 ? 3.728 18.413 28.482 1.00 80.81 401 SER A C 1
ATOM 3191 O O . SER A 1 401 ? 3.372 19.592 28.542 1.00 80.81 401 SER A O 1
ATOM 3193 N N . SER A 1 402 ? 4.465 17.941 27.469 1.00 84.69 402 SER A N 1
ATOM 3194 C CA . SER A 1 402 ? 4.871 18.785 26.342 1.00 84.69 402 SER A CA 1
ATOM 3195 C C . SER A 1 402 ? 3.664 19.185 25.490 1.00 84.69 402 SER A C 1
ATOM 3197 O O . SER A 1 402 ? 3.445 20.376 25.276 1.00 84.69 402 SER A O 1
ATOM 3199 N N . ILE A 1 403 ? 2.816 18.225 25.106 1.00 85.50 403 ILE A N 1
ATOM 3200 C CA . ILE A 1 403 ? 1.625 18.465 24.276 1.00 85.50 403 ILE A CA 1
ATOM 3201 C C . ILE A 1 403 ? 0.620 19.393 24.970 1.00 85.50 403 ILE A C 1
ATOM 3203 O O . ILE A 1 403 ? 0.054 20.280 24.333 1.00 85.50 403 ILE A O 1
ATOM 3207 N N . LEU A 1 404 ? 0.419 19.259 26.286 1.00 82.56 404 LEU A N 1
ATOM 3208 C CA . LEU A 1 404 ? -0.479 20.140 27.048 1.00 82.56 404 LEU A CA 1
ATOM 3209 C C . LEU A 1 404 ? -0.067 21.617 27.022 1.00 82.56 404 LEU A C 1
ATOM 3211 O O . LEU A 1 404 ? -0.927 22.474 27.242 1.00 82.56 404 LEU A O 1
ATOM 3215 N N . ARG A 1 405 ? 1.219 21.913 26.799 1.00 79.81 405 ARG A N 1
ATOM 3216 C CA . ARG A 1 405 ? 1.751 23.283 26.725 1.00 79.81 405 ARG A CA 1
ATOM 3217 C C . ARG A 1 405 ? 1.682 23.867 25.319 1.00 79.81 405 ARG A C 1
ATOM 3219 O O . ARG A 1 405 ? 1.646 25.084 25.190 1.00 79.81 405 ARG A O 1
ATOM 3226 N N . THR A 1 406 ? 1.693 23.021 24.292 1.00 80.81 406 THR A N 1
ATOM 3227 C CA . THR A 1 406 ? 1.821 23.444 22.889 1.00 80.81 406 THR A CA 1
ATOM 3228 C C . THR A 1 406 ? 0.508 23.389 22.110 1.00 80.81 406 THR A C 1
ATOM 3230 O O . THR A 1 406 ? 0.398 24.018 21.062 1.00 80.81 406 THR A O 1
ATOM 3233 N N . THR A 1 407 ? -0.495 22.652 22.596 1.00 82.12 407 THR A N 1
ATOM 3234 C CA . THR A 1 407 ? -1.765 22.452 21.887 1.00 82.12 407 THR A CA 1
ATOM 3235 C C . THR A 1 407 ? -2.809 23.544 22.163 1.00 82.12 407 THR A C 1
ATOM 3237 O O . THR A 1 407 ? -2.814 24.173 23.219 1.00 82.12 407 THR A O 1
ATOM 3240 N N . ASP A 1 408 ? -3.762 23.720 21.239 1.00 83.88 408 ASP A N 1
ATOM 3241 C CA . ASP A 1 408 ? -4.895 24.638 21.407 1.00 83.88 408 ASP A CA 1
ATOM 3242 C C . ASP A 1 408 ? -5.842 24.240 22.557 1.00 83.88 408 ASP A C 1
ATOM 3244 O O . ASP A 1 408 ? -5.910 23.083 22.983 1.00 83.88 408 ASP A O 1
ATOM 3248 N N . THR A 1 409 ? -6.642 25.201 23.028 1.00 80.38 409 THR A N 1
ATOM 3249 C CA . THR A 1 409 ? -7.539 25.042 24.184 1.00 80.38 409 THR A CA 1
ATOM 3250 C C . THR A 1 409 ? -8.550 23.899 24.034 1.00 80.38 409 THR A C 1
ATOM 3252 O O . THR A 1 409 ? -8.934 23.283 25.031 1.00 80.38 409 THR A O 1
ATOM 3255 N N . THR A 1 410 ? -9.003 23.588 22.817 1.00 81.56 410 THR A N 1
ATOM 3256 C CA . THR A 1 410 ? -9.995 22.526 22.586 1.00 81.56 410 THR A CA 1
ATOM 3257 C C . THR A 1 410 ? -9.359 21.158 22.786 1.00 81.56 410 THR A C 1
ATOM 3259 O O . THR A 1 410 ? -9.861 20.348 23.574 1.00 81.56 410 THR A O 1
ATOM 3262 N N . LYS A 1 411 ? -8.211 20.922 22.141 1.00 81.62 411 LYS A N 1
ATOM 3263 C CA . LYS A 1 411 ? -7.425 19.693 22.316 1.00 81.62 411 LYS A CA 1
ATOM 3264 C C . LYS A 1 411 ? -6.933 19.539 23.753 1.00 81.62 411 LYS A C 1
ATOM 3266 O O . LYS A 1 411 ? -7.022 18.450 24.317 1.00 81.62 411 LYS A O 1
ATOM 3271 N N . GLN A 1 412 ? -6.521 20.638 24.384 1.00 80.06 412 GLN A N 1
ATOM 3272 C CA . GLN A 1 412 ? -6.093 20.653 25.780 1.00 80.06 412 GLN A CA 1
ATOM 3273 C C . GLN A 1 412 ? -7.218 20.189 26.718 1.00 80.06 412 GLN A C 1
ATOM 3275 O O . GLN A 1 412 ? -7.012 19.302 27.545 1.00 80.06 412 GLN A O 1
ATOM 3280 N N . LYS A 1 413 ? -8.440 20.721 26.565 1.00 80.50 413 LYS A N 1
ATOM 3281 C CA . LYS A 1 413 ? -9.609 20.294 27.358 1.00 80.50 413 LYS A CA 1
ATOM 3282 C C . LYS A 1 413 ? -9.923 18.811 27.169 1.00 80.50 413 LYS A C 1
ATOM 3284 O O . LYS A 1 413 ? -10.253 18.133 28.144 1.00 80.50 413 LYS A O 1
ATOM 3289 N N . LEU A 1 414 ? -9.839 18.310 25.937 1.00 83.56 414 LEU A N 1
ATOM 3290 C CA . LEU A 1 414 ? -10.088 16.901 25.634 1.00 83.56 414 LEU A CA 1
ATOM 3291 C C . LEU A 1 414 ? -9.048 15.992 26.303 1.00 83.56 414 LEU A C 1
ATOM 3293 O O . LEU A 1 414 ? -9.422 15.040 26.992 1.00 83.56 414 LEU A O 1
ATOM 3297 N N . LEU A 1 415 ? -7.765 16.340 26.177 1.00 83.06 415 LEU A N 1
ATOM 3298 C CA . LEU A 1 415 ? -6.656 15.605 26.779 1.00 83.06 415 LEU A CA 1
ATOM 3299 C C . LEU A 1 415 ? -6.757 15.585 28.308 1.00 83.06 415 LEU A C 1
ATOM 3301 O O . LEU A 1 415 ? -6.629 14.536 28.931 1.00 83.06 415 LEU A O 1
ATOM 3305 N N . LEU A 1 416 ? -7.090 16.719 28.926 1.00 79.88 416 LEU A N 1
ATOM 3306 C CA . LEU A 1 416 ? -7.281 16.806 30.375 1.00 79.88 416 LEU A CA 1
ATOM 3307 C C . LEU A 1 416 ? -8.438 15.936 30.883 1.00 79.88 416 LEU A C 1
ATOM 3309 O O . LEU A 1 416 ? -8.337 15.345 31.958 1.00 79.88 416 LEU A O 1
ATOM 3313 N N . ARG A 1 417 ? -9.536 15.823 30.124 1.00 82.12 417 ARG A N 1
ATOM 3314 C CA . ARG A 1 417 ? -10.639 14.909 30.467 1.00 82.12 417 ARG A CA 1
ATOM 3315 C C . ARG A 1 417 ? -10.206 13.447 30.383 1.00 82.12 417 ARG A C 1
ATOM 3317 O O . ARG A 1 417 ? -10.586 12.671 31.258 1.00 82.12 417 ARG A O 1
ATOM 3324 N N . ALA A 1 418 ? -9.425 13.090 29.363 1.00 82.50 418 ALA A N 1
ATOM 3325 C CA . ALA A 1 418 ? -8.872 11.746 29.216 1.00 82.50 418 ALA A CA 1
ATOM 3326 C C . ALA A 1 418 ? -7.937 11.405 30.391 1.00 82.50 418 ALA A C 1
ATOM 3328 O O . ALA A 1 418 ? -8.120 10.381 31.048 1.00 82.50 418 ALA A O 1
ATOM 3329 N N . LEU A 1 419 ? -7.028 12.321 30.748 1.00 78.44 419 LEU A N 1
ATOM 3330 C CA . LEU A 1 419 ? -6.129 12.170 31.898 1.00 78.44 419 LEU A CA 1
ATOM 3331 C C . LEU A 1 419 ? -6.891 12.014 33.213 1.00 78.44 419 LEU A C 1
ATOM 3333 O O . LEU A 1 419 ? -6.606 11.102 33.982 1.00 78.44 419 LEU A O 1
ATOM 3337 N N . LYS A 1 420 ? -7.914 12.840 33.460 1.00 76.81 420 LYS A N 1
ATOM 3338 C CA . LYS A 1 420 ? -8.736 12.719 34.672 1.00 76.81 420 LYS A CA 1
ATOM 3339 C C . LYS A 1 420 ? -9.350 11.321 34.816 1.00 76.81 420 LYS A C 1
ATOM 3341 O O . LYS A 1 420 ? -9.403 10.793 35.922 1.00 76.81 420 LYS A O 1
ATOM 3346 N N . ARG A 1 421 ? -9.810 10.715 33.717 1.00 79.19 421 ARG A N 1
ATOM 3347 C CA . ARG A 1 421 ? -10.414 9.371 33.721 1.00 79.19 421 ARG A CA 1
ATOM 3348 C C . ARG A 1 421 ? -9.394 8.261 33.955 1.00 79.19 421 ARG A C 1
ATOM 3350 O O . ARG A 1 421 ? -9.692 7.354 34.722 1.00 79.19 421 ARG A O 1
ATOM 3357 N N . LEU A 1 422 ? -8.196 8.385 33.382 1.00 74.12 422 LEU A N 1
ATOM 3358 C CA . LEU A 1 422 ? -7.082 7.468 33.650 1.00 74.12 422 LEU A CA 1
ATOM 3359 C C . LEU A 1 422 ? -6.690 7.458 35.137 1.00 74.12 422 LEU A C 1
ATOM 3361 O O . LEU A 1 422 ? -6.296 6.425 35.664 1.00 74.12 422 LEU A O 1
ATOM 3365 N N . ILE A 1 423 ? -6.821 8.600 35.821 1.00 67.75 423 ILE A N 1
ATOM 3366 C CA . ILE A 1 423 ? -6.345 8.794 37.201 1.00 67.75 423 ILE A CA 1
ATOM 3367 C C . ILE A 1 423 ? -7.416 8.480 38.257 1.00 67.75 423 ILE A C 1
ATOM 3369 O O . ILE A 1 423 ? -7.084 8.040 39.355 1.00 67.75 423 ILE A O 1
ATOM 3373 N N . ASN A 1 424 ? -8.700 8.674 37.943 1.00 62.06 424 ASN A N 1
ATOM 3374 C CA . ASN A 1 424 ? -9.822 8.624 38.895 1.00 62.06 424 ASN A CA 1
ATOM 3375 C C . ASN A 1 424 ? -10.073 7.261 39.593 1.00 62.06 424 ASN A C 1
ATOM 3377 O O . ASN A 1 424 ? -11.036 7.150 40.350 1.00 62.06 424 ASN A O 1
ATOM 3381 N N . GLY A 1 425 ? -9.228 6.246 39.384 1.00 51.31 425 GLY A N 1
ATOM 3382 C CA . GLY A 1 425 ? -9.206 5.019 40.191 1.00 51.31 425 GLY A CA 1
ATOM 3383 C C . GLY A 1 425 ? -8.539 5.170 41.569 1.00 51.31 425 GLY A C 1
ATOM 3384 O O . GLY A 1 425 ? -8.644 4.259 42.383 1.00 51.31 425 GLY A O 1
ATOM 3385 N N . ASP A 1 426 ? -7.873 6.297 41.857 1.00 45.59 426 ASP A N 1
ATOM 3386 C CA . ASP A 1 426 ? -7.053 6.478 43.063 1.00 45.59 426 ASP A CA 1
ATOM 3387 C C . ASP A 1 426 ? -7.522 7.688 43.898 1.00 45.59 426 ASP A C 1
ATOM 3389 O O . ASP A 1 426 ? -7.285 8.850 43.556 1.00 45.59 426 ASP A O 1
ATOM 3393 N N . LYS A 1 427 ? -8.241 7.436 45.004 1.00 42.38 427 LYS A N 1
ATOM 3394 C CA . LYS A 1 427 ? -8.839 8.489 45.856 1.00 42.38 427 LYS A CA 1
ATOM 3395 C C . LYS A 1 427 ? -7.800 9.469 46.432 1.00 42.38 427 LYS A C 1
ATOM 3397 O O . LYS A 1 427 ? -8.146 10.623 46.658 1.00 42.38 427 LYS A O 1
ATOM 3402 N N . ARG A 1 428 ? -6.536 9.057 46.612 1.00 45.47 428 ARG A N 1
ATOM 3403 C CA . ARG A 1 428 ? -5.461 9.899 47.186 1.00 45.47 428 ARG A CA 1
ATOM 3404 C C . ARG A 1 428 ? -5.014 11.041 46.264 1.00 45.47 428 ARG A C 1
ATOM 3406 O O . ARG A 1 428 ? -4.572 12.079 46.744 1.00 45.47 428 ARG A O 1
ATOM 3413 N N . SER A 1 429 ? -5.159 10.888 44.947 1.00 45.00 429 SER A N 1
ATOM 3414 C CA . SER A 1 429 ? -4.736 11.894 43.958 1.00 45.00 429 SER A CA 1
ATOM 3415 C C . SER A 1 429 ? -5.692 13.094 43.869 1.00 45.00 429 SER A C 1
ATOM 3417 O O . SER A 1 429 ? -5.309 14.167 43.404 1.00 45.00 429 SER A O 1
ATOM 3419 N N . LEU A 1 430 ? -6.941 12.921 44.316 1.00 41.50 430 LEU A N 1
ATOM 3420 C CA . LEU A 1 430 ? -7.985 13.951 44.305 1.00 41.50 430 LEU A CA 1
ATOM 3421 C C . LEU A 1 430 ? -7.812 14.990 45.421 1.00 41.50 430 LEU A C 1
ATOM 3423 O O . LEU A 1 430 ? -8.165 16.152 45.214 1.00 41.50 430 LEU A O 1
ATOM 3427 N N . ASP A 1 431 ? -7.248 14.602 46.563 1.00 41.84 431 ASP A N 1
ATOM 3428 C CA . ASP A 1 431 ? -7.102 15.493 47.720 1.00 41.84 431 ASP A CA 1
ATOM 3429 C C . ASP A 1 431 ? -5.972 16.516 47.521 1.00 41.84 431 ASP A C 1
ATOM 3431 O O . ASP A 1 431 ? -6.126 17.684 47.872 1.00 41.84 431 ASP A O 1
ATOM 3435 N N . VAL A 1 432 ? -4.893 16.134 46.827 1.00 45.03 432 VAL A N 1
ATOM 3436 C CA . VAL A 1 432 ? -3.808 17.054 46.421 1.00 45.03 432 VAL A CA 1
ATOM 3437 C C . VAL A 1 432 ? -4.269 18.034 45.329 1.00 45.03 432 VAL A C 1
ATOM 3439 O O . VAL A 1 432 ? -3.792 19.164 45.250 1.00 45.03 432 VAL A O 1
ATOM 3442 N N . ALA A 1 433 ? -5.231 17.633 44.492 1.00 39.44 433 ALA A N 1
ATOM 3443 C CA . ALA A 1 433 ? -5.764 18.467 43.413 1.00 39.44 433 ALA A CA 1
ATOM 3444 C C . ALA A 1 433 ? -6.709 19.574 43.911 1.00 39.44 433 ALA A C 1
ATOM 3446 O O . ALA A 1 433 ? -6.864 20.597 43.247 1.00 39.44 433 ALA A O 1
ATOM 3447 N N . ARG A 1 434 ? -7.367 19.363 45.059 1.00 41.09 434 ARG A N 1
ATOM 3448 C CA . ARG A 1 434 ? -8.372 20.281 45.619 1.00 41.09 434 ARG A CA 1
ATOM 3449 C C . ARG A 1 434 ? -7.776 21.424 46.445 1.00 41.09 434 ARG A C 1
ATOM 3451 O O . ARG A 1 434 ? -8.467 22.417 46.645 1.00 41.09 434 ARG A O 1
ATOM 3458 N N . SER A 1 435 ? -6.528 21.318 46.908 1.00 43.22 435 SER A N 1
ATOM 3459 C CA . SER A 1 435 ? -5.918 22.315 47.803 1.00 43.22 435 SER A CA 1
ATOM 3460 C C . SER A 1 435 ? -5.277 23.523 47.100 1.00 43.22 435 SER A C 1
ATOM 3462 O O . SER A 1 435 ? -5.060 24.543 47.747 1.00 43.22 435 SER A O 1
ATOM 3464 N N . ASN A 1 436 ? -5.006 23.464 45.790 1.00 43.50 436 ASN A N 1
ATOM 3465 C CA . ASN A 1 436 ? -4.258 24.505 45.069 1.00 43.50 436 ASN A CA 1
ATOM 3466 C C . ASN A 1 436 ? -5.132 25.228 44.032 1.00 43.50 436 ASN A C 1
ATOM 3468 O O . ASN A 1 436 ? -5.103 24.931 42.842 1.00 43.50 436 ASN A O 1
ATOM 3472 N N . ASN A 1 437 ? -5.918 26.207 44.470 1.00 42.59 437 ASN A N 1
ATOM 3473 C CA . ASN A 1 437 ? -6.983 26.794 43.651 1.00 42.59 437 ASN A CA 1
ATOM 3474 C C . ASN A 1 437 ? -6.559 27.878 42.631 1.00 42.59 437 ASN A C 1
ATOM 3476 O O . ASN A 1 437 ? -7.441 28.483 42.038 1.00 42.59 437 ASN A O 1
ATOM 3480 N N . ASN A 1 438 ? -5.264 28.138 42.383 1.00 41.50 438 ASN A N 1
ATOM 3481 C CA . ASN A 1 438 ? -4.849 29.345 41.633 1.00 41.50 438 ASN A CA 1
ATOM 3482 C C . ASN A 1 438 ? -3.875 29.162 40.450 1.00 41.50 438 ASN A C 1
ATOM 3484 O O . ASN A 1 438 ? -3.347 30.151 39.960 1.00 41.50 438 ASN A O 1
ATOM 3488 N N . ASN A 1 439 ? -3.656 27.951 39.922 1.00 48.47 439 ASN A N 1
ATOM 3489 C CA . ASN A 1 439 ? -3.051 27.785 38.586 1.00 48.47 439 ASN A CA 1
ATOM 3490 C C . ASN A 1 439 ? -3.331 26.384 38.024 1.00 48.47 439 ASN A C 1
ATOM 3492 O O . ASN A 1 439 ? -2.619 25.426 38.332 1.00 48.47 439 ASN A O 1
ATOM 3496 N N . GLU A 1 440 ? -4.363 26.256 37.180 1.00 51.97 440 GLU A N 1
ATOM 3497 C CA . GLU A 1 440 ? -4.812 24.964 36.634 1.00 51.97 440 GLU A CA 1
ATOM 3498 C C . GLU A 1 440 ? -3.666 24.165 35.999 1.00 51.97 440 GLU A C 1
ATOM 3500 O O . GLU A 1 440 ? -3.571 22.965 36.231 1.00 51.97 440 GLU A O 1
ATOM 3505 N N . LEU A 1 441 ? -2.780 24.802 35.228 1.00 47.84 441 LEU A N 1
ATOM 3506 C CA . LEU A 1 441 ? -1.694 24.105 34.535 1.00 47.84 441 LEU A CA 1
ATOM 3507 C C . LEU A 1 441 ? -0.653 23.528 35.511 1.00 47.84 441 LEU A C 1
ATOM 3509 O O . LEU A 1 441 ? -0.173 22.422 35.286 1.00 47.84 441 LEU A O 1
ATOM 3513 N N . ILE A 1 442 ? -0.362 24.234 36.611 1.00 47.19 442 ILE A N 1
ATOM 3514 C CA . ILE A 1 442 ? 0.647 23.850 37.613 1.00 47.19 442 ILE A CA 1
ATOM 3515 C C . ILE A 1 442 ? 0.156 22.656 38.436 1.00 47.19 442 ILE A C 1
ATOM 3517 O O . ILE A 1 442 ? 0.867 21.660 38.551 1.00 47.19 442 ILE A O 1
ATOM 3521 N N . VAL A 1 443 ? -1.091 22.698 38.916 1.00 50.25 443 VAL A N 1
ATOM 3522 C CA . VAL A 1 443 ? -1.727 21.570 39.624 1.00 50.25 443 VAL A CA 1
ATOM 3523 C C . VAL A 1 443 ? -1.800 20.331 38.732 1.00 50.25 443 VAL A C 1
ATOM 3525 O O . VAL A 1 443 ? -1.548 19.213 39.180 1.00 50.25 443 VAL A O 1
ATOM 3528 N N . LYS A 1 444 ? -2.085 20.527 37.441 1.00 55.16 444 LYS A N 1
ATOM 3529 C CA . LYS A 1 444 ? -2.218 19.448 36.454 1.00 55.16 444 LYS A CA 1
ATOM 3530 C C . LYS A 1 444 ? -0.866 18.850 36.038 1.00 55.16 444 LYS A C 1
ATOM 3532 O O . LYS A 1 444 ? -0.800 17.644 35.810 1.00 55.16 444 LYS A O 1
ATOM 3537 N N . THR A 1 445 ? 0.220 19.630 36.017 1.00 51.50 445 THR A N 1
ATOM 3538 C CA . THR A 1 445 ? 1.592 19.102 35.867 1.00 51.50 445 THR A CA 1
ATOM 3539 C C . THR A 1 445 ? 2.097 18.391 37.119 1.00 51.50 445 THR A C 1
ATOM 3541 O O . THR A 1 445 ? 2.807 17.397 36.991 1.00 51.50 445 THR A O 1
ATOM 3544 N N . SER A 1 446 ? 1.687 18.825 38.315 1.00 47.34 446 SER A N 1
ATOM 3545 C CA . SER A 1 446 ? 1.997 18.124 39.568 1.00 47.34 446 SER A CA 1
ATOM 3546 C C . SER A 1 446 ? 1.309 16.753 39.647 1.00 47.34 446 SER A C 1
ATOM 3548 O O . SER A 1 446 ? 1.912 15.797 40.125 1.00 47.34 446 SER A O 1
ATOM 3550 N N . LEU A 1 447 ? 0.095 16.618 39.094 1.00 52.41 447 LEU A N 1
ATOM 3551 C CA . LEU A 1 447 ? -0.594 15.328 38.922 1.00 52.41 447 LEU A CA 1
ATOM 3552 C C . LEU A 1 447 ? 0.140 14.375 37.965 1.00 52.41 447 LEU A C 1
ATOM 3554 O O . LEU A 1 447 ? 0.211 13.180 38.232 1.00 52.41 447 LEU A O 1
ATOM 3558 N N . LEU A 1 448 ? 0.697 14.895 36.865 1.00 54.66 448 LEU A N 1
ATOM 3559 C CA . LEU A 1 448 ? 1.542 14.121 35.944 1.00 54.66 448 LEU A CA 1
ATOM 3560 C C . LEU A 1 448 ? 2.856 13.682 36.601 1.00 54.66 448 LEU A C 1
ATOM 3562 O O . LEU A 1 448 ? 3.316 12.574 36.351 1.00 54.66 448 LEU A O 1
ATOM 3566 N N . PHE A 1 449 ? 3.433 14.519 37.466 1.00 50.47 449 PHE A N 1
ATOM 3567 C CA . PHE A 1 449 ? 4.619 14.172 38.253 1.00 50.47 449 PHE A CA 1
ATOM 3568 C C . PHE A 1 449 ? 4.341 13.022 39.233 1.00 50.47 449 PHE A C 1
ATOM 3570 O O . PHE A 1 449 ? 5.154 12.112 39.337 1.00 50.47 449 PHE A O 1
ATOM 3577 N N . PHE A 1 450 ? 3.163 13.016 39.867 1.00 51.78 450 PHE A N 1
ATOM 3578 C CA . PHE A 1 450 ? 2.715 11.955 40.781 1.00 51.78 450 PHE A CA 1
ATOM 3579 C C . PHE A 1 450 ? 2.418 10.615 40.077 1.00 51.78 450 PHE A C 1
ATOM 3581 O O . PHE A 1 450 ? 2.402 9.574 40.718 1.00 51.78 450 PHE A O 1
ATOM 3588 N N . LEU A 1 451 ? 2.163 10.622 38.761 1.00 49.44 451 LEU A N 1
ATOM 3589 C CA . LEU A 1 451 ? 2.011 9.406 37.940 1.00 49.44 451 LEU A CA 1
ATOM 3590 C C . LEU A 1 451 ? 3.348 8.786 37.517 1.00 49.44 451 LEU A C 1
ATOM 3592 O O . LEU A 1 451 ? 3.376 7.678 36.988 1.00 49.44 451 LEU A O 1
ATOM 3596 N N . CYS A 1 452 ? 4.430 9.538 37.683 1.00 45.50 452 CYS A N 1
ATOM 3597 C CA . CYS A 1 452 ? 5.757 9.241 37.170 1.00 45.50 452 CYS A CA 1
ATOM 3598 C C . CYS A 1 452 ? 6.746 8.808 38.276 1.00 45.50 452 CYS A C 1
ATOM 3600 O O . CYS A 1 452 ? 7.910 8.522 37.977 1.00 45.50 452 CYS A O 1
ATOM 3602 N N . THR A 1 453 ? 6.272 8.778 39.524 1.00 44.69 453 THR A N 1
ATOM 3603 C CA . THR A 1 453 ? 6.897 8.244 40.746 1.00 44.69 453 THR A CA 1
ATOM 3604 C C . THR A 1 453 ? 6.063 7.084 41.247 1.00 44.69 453 THR A C 1
ATOM 3606 O O . THR A 1 453 ? 6.660 6.055 41.621 1.00 44.69 453 THR A O 1
#

Secondary structure (DSSP, 8-state):
-EEEEESS---HHIIIIIGGGS-EEEEE--S-TTSTTB-S---SHHHHHHHHHHHHHGGG--SEEEEEES-SB-TT--SSSBHHHHHHH--TTSSSEEES---EEEE---TT-SSHHHHHHHHHIIIIIHHHH-SPPTT-EEEESSS-EEEEHHHHHTS-HHHHHHHHHHHHH--S-HHHHHTHHHHHHHHHH-GGG-----HHHHHHHHHHHHHHHS---HHHHHHHHHSSHHHHHHHHHHHTTT-TTSHHHHHHHHHHHHHTTSHHHHHHHHHTTHHHHHHHHHHHHHHS---SHHHHHHHHHHHHHHHHHHHHHHHHHHHHHHHHHHS-S-TTHHHHHHHHHHHHGGGGGGHHHHHHHTT-S-HHHHHHHHHHHHHHHHHSGGGGGGG--HHHHHHHHHHHHHS-HHHHHHHHHHHHHHHTT-HHHHHHHHS-TT-HHHHHHHHHHHT--